Protein AF-A0A1Y4DJQ4-F1 (afdb_monomer_lite)

Foldseek 3Di:
DVVLVVLVVLLVVLVVVVVVVVVVCVVVVVPDFVCVVVVVLPDQLSVLVVVLLQCALPHPVVPGRVLVVLLCVLLDDQQAPDDDDSRAKDKDAQCDDPQGTFGIWIDGPLLAIETEHTDLPDADDFQALVSVQVVSCVRRNPRRYAYEYEYQVQDDHDCRHDPPHDHGGDHLPRSVLVSLVVVLVVCVVPCVSNVNSSSVSVSSCVSNLVDPSSVSVVVSVVSCVVVVVVNVVCVVCVLVVQLCLCVPPAVVLLVVLLVVVQWDKDWDCSSPPFLQKTKIWTHHPPFDFKTWMWIFPGSDLWGQIKTAIFTPDPDFPAAADAQPVAPAGTDSGHNRHIHTDPPLRTDHPVSVVVCSVPVVVVSVSVSVVVVVVVVSCVVVVHDHD

pLDDT: mean 91.25, std 7.75, range [51.62, 98.69]

Sequence (385 aa):
MAEIHKLLNQARLIIEKVKVSRNESRLRGEQFNIFHACGVNHYETTHSTILAEFLNPEGSHGQGDTYLKEFLSVVGDIGFSSAFDTSESSVSTEYSTSSGRLDILISNSKGQAIIIENKIYAGDQWGQLKRYDNFASQKYHAGNYAILYLTLWGDEASEQSGEGVQYKCISYKDIIQEWLKRCIRISAQKPLIRETMIQYSNLIKELTNQTMDAINKNELLELMANNAEVVAEIFNNQSDYIKYTWENRIRPKLQEIATEKTLLYEEYNMTCQNRDGKSFTFRAADCLYTGIRFQSNTRSYDLDMFYGIVSLDGKHPGIQQKLNIFQEKPSNIWPYGYASLNKYRYWDMTSRAEIINNTDKFVNYIKEKIEAVLTELNQRGIKLE

Radius of gyration: 31.32 Å; chains: 1; bounding box: 70×55×81 Å

Structure (mmCIF, N/CA/C/O backbone):
data_AF-A0A1Y4DJQ4-F1
#
_entry.id   AF-A0A1Y4DJQ4-F1
#
loop_
_atom_site.group_PDB
_atom_site.id
_atom_site.type_symbol
_atom_site.label_atom_id
_atom_site.label_alt_id
_atom_site.label_comp_id
_atom_site.label_asym_id
_atom_site.label_entity_id
_atom_site.label_seq_id
_atom_site.pdbx_PDB_ins_code
_atom_site.Cartn_x
_atom_site.Cartn_y
_atom_site.Cartn_z
_atom_site.occupancy
_atom_site.B_iso_or_equiv
_atom_site.auth_seq_id
_atom_site.auth_comp_id
_atom_site.auth_asym_id
_atom_site.auth_atom_id
_atom_site.pdbx_PDB_model_num
ATOM 1 N N . MET A 1 1 ? -13.745 -30.948 12.857 1.00 67.31 1 MET A N 1
ATOM 2 C CA . MET A 1 1 ? -12.929 -30.403 13.975 1.00 67.31 1 MET A CA 1
ATOM 3 C C . MET A 1 1 ? -11.425 -30.455 13.710 1.00 67.31 1 MET A C 1
ATOM 5 O O . MET A 1 1 ? -10.796 -29.410 13.804 1.00 67.31 1 MET A O 1
ATOM 9 N N . ALA A 1 2 ? -10.837 -31.610 13.363 1.00 77.44 2 ALA A N 1
ATOM 10 C CA . ALA A 1 2 ? -9.391 -31.714 13.108 1.00 77.44 2 ALA A CA 1
ATOM 11 C C . ALA A 1 2 ? -8.904 -30.822 11.945 1.00 77.44 2 ALA A C 1
ATOM 13 O O . ALA A 1 2 ? -7.877 -30.161 12.067 1.00 77.44 2 ALA A O 1
ATOM 14 N N . GLU A 1 3 ? -9.676 -30.735 10.859 1.00 75.12 3 GLU A N 1
ATOM 15 C CA . GLU A 1 3 ? -9.355 -29.886 9.700 1.00 75.12 3 GLU A CA 1
ATOM 16 C C . GLU A 1 3 ? -9.430 -28.391 10.022 1.00 75.12 3 GLU A C 1
ATOM 18 O O . GLU A 1 3 ? -8.507 -27.649 9.704 1.00 75.12 3 GLU A O 1
ATOM 23 N N . ILE A 1 4 ? -10.460 -27.962 10.760 1.00 80.75 4 ILE A N 1
ATOM 24 C CA . ILE A 1 4 ? -10.576 -26.580 11.256 1.00 80.75 4 ILE A CA 1
ATOM 25 C C . ILE A 1 4 ? -9.377 -26.233 12.145 1.00 80.75 4 ILE A C 1
ATOM 27 O O . ILE A 1 4 ? -8.772 -25.176 11.991 1.00 80.75 4 ILE A O 1
ATOM 31 N N . HIS A 1 5 ? -8.990 -27.128 13.058 1.00 83.88 5 HIS A N 1
ATOM 32 C CA . HIS A 1 5 ? -7.838 -26.899 13.929 1.00 83.88 5 HIS A CA 1
ATOM 33 C C . HIS A 1 5 ? -6.530 -26.778 13.133 1.00 83.88 5 HIS A C 1
ATOM 35 O O . HIS A 1 5 ? -5.708 -25.906 13.416 1.00 83.88 5 HIS A O 1
ATOM 41 N N . LYS A 1 6 ? -6.353 -27.616 12.105 1.00 86.31 6 LYS A N 1
ATOM 42 C CA . LYS A 1 6 ? -5.210 -27.542 11.191 1.00 86.31 6 LYS A CA 1
ATOM 43 C C . LYS A 1 6 ? -5.179 -26.207 10.441 1.00 86.31 6 LYS A C 1
ATOM 45 O O . LYS A 1 6 ? -4.149 -25.537 10.481 1.00 86.31 6 LYS A O 1
ATOM 50 N N . LEU A 1 7 ? -6.300 -25.797 9.842 1.00 86.88 7 LEU A N 1
ATOM 51 C CA . LEU A 1 7 ? -6.427 -24.524 9.128 1.00 86.88 7 LEU A CA 1
ATOM 52 C C . LEU A 1 7 ? -6.085 -23.335 10.034 1.00 86.88 7 LEU A C 1
ATOM 54 O O . LEU A 1 7 ? -5.257 -22.501 9.673 1.00 86.88 7 LEU A O 1
ATOM 58 N N . LEU A 1 8 ? -6.673 -23.280 11.232 1.00 89.00 8 LEU A N 1
ATOM 59 C CA . LEU A 1 8 ? -6.433 -22.197 12.189 1.00 89.00 8 LEU A CA 1
ATOM 60 C C . LEU A 1 8 ? -4.967 -22.132 12.632 1.00 89.00 8 LEU A C 1
ATOM 62 O O . LEU A 1 8 ? -4.414 -21.040 12.753 1.00 89.00 8 LEU A O 1
ATOM 66 N N . ASN A 1 9 ? -4.315 -23.280 12.835 1.00 91.25 9 ASN A N 1
ATOM 67 C CA . ASN A 1 9 ? -2.892 -23.319 13.171 1.00 91.25 9 ASN A CA 1
ATOM 68 C C . ASN A 1 9 ? -2.013 -22.827 12.015 1.00 91.25 9 ASN A C 1
ATOM 70 O O . ASN A 1 9 ? -1.091 -22.051 12.253 1.00 91.25 9 ASN A O 1
ATOM 74 N N . GLN A 1 10 ? -2.302 -23.235 10.777 1.00 91.00 10 GLN A N 1
ATOM 75 C CA . GLN A 1 10 ? -1.565 -22.768 9.599 1.00 91.00 10 GLN A CA 1
ATOM 76 C C . GLN A 1 10 ? -1.744 -21.259 9.393 1.00 91.00 10 GLN A C 1
ATOM 78 O O . GLN A 1 10 ? -0.756 -20.539 9.261 1.00 91.00 10 GLN A O 1
ATOM 83 N N . ALA A 1 11 ? -2.981 -20.761 9.474 1.00 90.81 11 ALA A N 1
ATOM 84 C CA . ALA A 1 11 ? -3.270 -19.332 9.385 1.00 90.81 11 ALA A CA 1
ATOM 85 C C . ALA A 1 11 ? -2.558 -18.541 10.494 1.00 90.81 11 ALA A C 1
ATOM 87 O O . ALA A 1 11 ? -1.968 -17.494 10.228 1.00 90.81 11 ALA A O 1
ATOM 88 N N . ARG A 1 12 ? -2.545 -19.061 11.732 1.00 90.06 12 ARG A N 1
ATOM 89 C CA . ARG A 1 12 ? -1.822 -18.443 12.852 1.00 90.06 12 ARG A CA 1
ATOM 90 C C . ARG A 1 12 ? -0.327 -18.321 12.565 1.00 90.06 12 ARG A C 1
ATOM 92 O O . ARG A 1 12 ? 0.218 -17.245 12.783 1.00 90.06 12 ARG A O 1
ATOM 99 N N . LEU A 1 13 ? 0.316 -19.375 12.060 1.00 90.56 13 LEU A N 1
ATOM 100 C CA . LEU A 1 13 ? 1.748 -19.354 11.741 1.00 90.56 13 LEU A CA 1
ATOM 101 C C . LEU A 1 13 ? 2.084 -18.300 10.677 1.00 90.56 13 LEU A C 1
ATOM 103 O O . LEU A 1 13 ? 3.052 -17.559 10.842 1.00 90.56 13 LEU A O 1
ATOM 107 N N . ILE A 1 14 ? 1.261 -18.178 9.629 1.00 88.56 14 ILE A N 1
ATOM 108 C CA . ILE A 1 14 ? 1.431 -17.146 8.593 1.00 88.56 14 ILE A CA 1
ATOM 109 C C . ILE A 1 14 ? 1.299 -15.744 9.211 1.00 88.56 14 ILE A C 1
ATOM 111 O O . ILE A 1 14 ? 2.149 -14.879 8.995 1.00 88.56 14 ILE A O 1
ATOM 115 N N . ILE A 1 15 ? 0.274 -15.520 10.042 1.00 87.00 15 ILE A N 1
ATOM 116 C CA . ILE A 1 15 ? 0.041 -14.230 10.712 1.00 87.00 15 ILE A CA 1
ATOM 117 C C . ILE A 1 15 ? 1.183 -13.882 11.683 1.00 87.00 15 ILE A C 1
ATOM 119 O O . ILE A 1 15 ? 1.606 -12.726 11.756 1.00 87.00 15 ILE A O 1
ATOM 123 N N . GLU A 1 16 ? 1.691 -14.853 12.442 1.00 88.62 16 GLU A N 1
ATOM 124 C CA . GLU A 1 16 ? 2.813 -14.662 13.367 1.00 88.62 16 GLU A CA 1
ATOM 125 C C . GLU A 1 16 ? 4.106 -14.338 12.620 1.00 88.62 16 GLU A C 1
ATOM 127 O O . GLU A 1 16 ? 4.784 -13.376 12.981 1.00 88.62 16 GLU A O 1
ATOM 132 N N . LYS A 1 17 ? 4.402 -15.057 11.532 1.00 86.50 17 LYS A N 1
ATOM 133 C CA . LYS A 1 17 ? 5.543 -14.785 10.646 1.00 86.50 17 LYS A CA 1
ATOM 134 C C . LYS A 1 17 ? 5.526 -13.342 10.134 1.00 86.50 17 LYS A C 1
ATOM 136 O O . LYS A 1 17 ? 6.553 -12.668 10.200 1.00 86.50 17 LYS A O 1
ATOM 141 N N . VAL A 1 18 ? 4.364 -12.840 9.703 1.00 84.56 18 VAL A N 1
ATOM 142 C CA . VAL A 1 18 ? 4.191 -11.433 9.286 1.00 84.56 18 VAL A CA 1
ATOM 143 C C . VAL A 1 18 ? 4.496 -10.477 10.436 1.00 84.56 18 VAL A C 1
ATOM 145 O O . VAL A 1 18 ? 5.288 -9.549 10.282 1.00 84.56 18 VAL A O 1
ATOM 148 N N . LYS A 1 19 ? 3.896 -10.702 11.611 1.00 85.12 19 LYS A N 1
ATOM 149 C CA . LYS A 1 19 ? 4.081 -9.824 12.777 1.00 85.12 19 LYS A CA 1
ATOM 150 C C . LYS A 1 19 ? 5.538 -9.766 13.229 1.00 85.12 19 LYS A C 1
ATOM 152 O O . LYS A 1 19 ? 6.038 -8.675 13.505 1.00 85.12 19 LYS A O 1
ATOM 157 N N . VAL A 1 20 ? 6.205 -10.917 13.301 1.00 87.38 20 VAL A N 1
ATOM 158 C CA . VAL A 1 20 ? 7.616 -11.017 13.691 1.00 87.38 20 VAL A CA 1
ATOM 159 C C . VAL A 1 20 ? 8.489 -10.314 12.661 1.00 87.38 20 VAL A C 1
ATOM 161 O O . VAL A 1 20 ? 9.202 -9.386 13.029 1.00 87.38 20 VAL A O 1
ATOM 164 N N . SER A 1 21 ? 8.356 -10.656 11.376 1.00 84.00 21 SER A N 1
ATOM 165 C CA . SER A 1 21 ? 9.148 -10.049 10.300 1.00 84.00 21 SER A CA 1
ATOM 166 C C . SER A 1 21 ? 8.981 -8.528 10.246 1.00 84.00 21 SER A C 1
ATOM 168 O O . SER A 1 21 ? 9.964 -7.794 10.137 1.00 84.00 21 SER A O 1
ATOM 170 N N . ARG A 1 22 ? 7.751 -8.028 10.410 1.00 83.94 22 ARG A N 1
ATOM 171 C CA . ARG A 1 22 ? 7.473 -6.590 10.452 1.00 83.94 22 ARG A CA 1
ATOM 172 C C . ARG A 1 22 ? 8.058 -5.921 11.695 1.00 83.94 22 ARG A C 1
ATOM 174 O O . ARG A 1 22 ? 8.551 -4.800 11.616 1.00 83.94 22 ARG A O 1
ATOM 181 N N . ASN A 1 23 ? 8.014 -6.560 12.860 1.00 86.00 23 ASN A N 1
ATOM 182 C CA . ASN A 1 23 ? 8.619 -5.969 14.051 1.00 86.00 23 ASN A CA 1
ATOM 183 C C . ASN A 1 23 ? 10.152 -5.964 13.966 1.00 86.00 23 ASN A C 1
ATOM 185 O O . ASN A 1 23 ? 10.769 -4.961 14.317 1.00 86.00 23 ASN A O 1
ATOM 189 N N . GLU A 1 24 ? 10.760 -7.038 13.466 1.00 88.06 24 GLU A N 1
ATOM 190 C CA . GLU A 1 24 ? 12.207 -7.124 13.254 1.00 88.06 24 GLU A CA 1
ATOM 191 C C . GLU A 1 24 ? 12.698 -6.073 12.255 1.00 88.06 24 GLU A C 1
ATOM 193 O O . GLU A 1 24 ? 13.627 -5.330 12.574 1.00 88.06 24 GLU A O 1
ATOM 198 N N . SER A 1 25 ? 12.037 -5.936 11.101 1.00 85.25 25 SER A N 1
ATOM 199 C CA . SER A 1 25 ? 12.402 -4.924 10.099 1.00 85.25 25 SER A CA 1
ATOM 200 C C . SER A 1 25 ? 12.253 -3.503 10.641 1.00 85.25 25 SER A C 1
ATOM 202 O O . SER A 1 25 ? 13.110 -2.650 10.414 1.00 85.25 25 SER A O 1
ATOM 204 N N . ARG A 1 26 ? 11.216 -3.244 11.449 1.00 87.12 26 ARG A N 1
ATOM 205 C CA . ARG A 1 26 ? 11.045 -1.958 12.140 1.00 87.12 26 ARG A CA 1
ATOM 206 C C . ARG A 1 26 ? 12.190 -1.677 13.112 1.00 87.12 26 ARG A C 1
ATOM 208 O O . ARG A 1 26 ? 12.717 -0.570 13.113 1.00 87.12 26 ARG A O 1
ATOM 215 N N . LEU A 1 27 ? 12.574 -2.657 13.932 1.00 89.81 27 LEU A N 1
ATOM 216 C CA . LEU A 1 27 ? 13.660 -2.509 14.909 1.00 89.81 27 LEU A CA 1
ATOM 217 C C . LEU A 1 27 ? 15.023 -2.291 14.240 1.00 89.81 27 LEU A C 1
ATOM 219 O O . LEU A 1 27 ? 15.866 -1.596 14.799 1.00 89.81 27 LEU A O 1
ATOM 223 N N . ARG A 1 28 ? 15.226 -2.845 13.041 1.00 87.06 28 ARG A N 1
ATOM 224 C CA . ARG A 1 28 ? 16.439 -2.655 12.230 1.00 87.06 28 ARG A CA 1
ATOM 225 C C . ARG A 1 28 ? 16.437 -1.365 11.403 1.00 87.06 28 ARG A C 1
ATOM 227 O O . ARG A 1 28 ? 17.446 -1.046 10.787 1.00 87.06 28 ARG A O 1
ATOM 234 N N . GLY A 1 29 ? 15.323 -0.629 11.377 1.00 84.88 29 GLY A N 1
ATOM 235 C CA . GLY A 1 29 ? 15.160 0.564 10.542 1.00 84.88 29 GLY A CA 1
ATOM 236 C C . GLY A 1 29 ? 14.924 0.265 9.057 1.00 84.88 29 GLY A C 1
ATOM 237 O O . GLY A 1 29 ? 14.888 1.187 8.254 1.00 84.88 29 GLY A O 1
ATOM 238 N N . GLU A 1 30 ? 14.702 -0.996 8.681 1.00 85.06 30 GLU A N 1
ATOM 239 C CA . GLU A 1 30 ? 14.509 -1.438 7.289 1.00 85.06 30 GLU A CA 1
ATOM 240 C C . GLU A 1 30 ? 13.174 -0.961 6.686 1.00 85.06 30 GLU A C 1
ATOM 242 O O . GLU A 1 30 ? 12.991 -1.005 5.474 1.00 85.06 30 GLU A O 1
ATOM 247 N N . GLN A 1 31 ? 12.242 -0.484 7.522 1.00 84.06 31 GLN A N 1
ATOM 248 C CA . GLN A 1 31 ? 10.996 0.157 7.074 1.00 84.06 31 GLN A CA 1
ATOM 249 C C . GLN A 1 31 ? 11.171 1.633 6.702 1.00 84.06 31 GLN A C 1
ATOM 251 O O . GLN A 1 31 ? 10.238 2.247 6.188 1.00 84.06 31 GLN A O 1
ATOM 256 N N . PHE A 1 32 ? 12.328 2.232 6.990 1.00 90.62 32 PHE A N 1
ATOM 257 C CA . PHE A 1 32 ? 12.592 3.603 6.585 1.00 90.62 32 PHE A CA 1
ATOM 258 C C . PHE A 1 32 ? 12.887 3.665 5.084 1.00 90.62 32 PHE A C 1
ATOM 260 O O . PHE A 1 32 ? 13.770 2.972 4.578 1.00 90.62 32 PHE A O 1
ATOM 267 N N . ASN A 1 33 ? 12.172 4.539 4.379 1.00 92.50 33 ASN A N 1
ATOM 268 C CA . ASN A 1 33 ? 12.380 4.791 2.963 1.00 92.50 33 ASN A CA 1
ATOM 269 C C . ASN A 1 33 ? 12.208 6.286 2.680 1.00 92.50 33 ASN A C 1
ATOM 271 O O . ASN A 1 33 ? 11.110 6.827 2.844 1.00 92.50 33 ASN A O 1
ATOM 275 N N . ILE A 1 34 ? 13.285 6.957 2.259 1.00 93.38 34 ILE A N 1
ATOM 276 C CA . ILE A 1 34 ? 13.243 8.402 2.016 1.00 93.38 34 ILE A CA 1
ATOM 277 C C . ILE A 1 34 ? 12.327 8.756 0.842 1.00 93.38 34 ILE A C 1
ATOM 279 O O . ILE A 1 34 ? 11.619 9.755 0.902 1.00 93.38 34 ILE A O 1
ATOM 283 N N . PHE A 1 35 ? 12.262 7.909 -0.190 1.00 92.19 35 PHE A N 1
ATOM 284 C CA . PHE A 1 35 ? 11.395 8.140 -1.344 1.00 92.19 35 PHE A CA 1
ATOM 285 C C . PHE A 1 35 ? 9.917 8.067 -0.953 1.00 92.19 35 PHE A C 1
ATOM 287 O O . PHE A 1 35 ? 9.118 8.890 -1.399 1.00 92.19 35 PHE A O 1
ATOM 294 N N . HIS A 1 36 ? 9.558 7.132 -0.068 1.00 86.12 36 HIS A N 1
ATOM 295 C CA . HIS A 1 36 ? 8.209 7.063 0.494 1.00 86.12 36 HIS A CA 1
ATOM 296 C C . HIS A 1 36 ? 7.896 8.312 1.331 1.00 86.12 36 HIS A C 1
ATOM 298 O O . HIS A 1 36 ? 6.861 8.943 1.135 1.00 86.12 36 HIS A O 1
ATOM 304 N N . ALA A 1 37 ? 8.809 8.714 2.221 1.00 87.81 37 ALA A N 1
ATOM 305 C CA . ALA A 1 37 ? 8.634 9.902 3.060 1.00 87.81 37 ALA A CA 1
ATOM 306 C C . ALA A 1 37 ? 8.492 11.201 2.243 1.00 87.81 37 ALA A C 1
ATOM 308 O O . ALA A 1 37 ? 7.769 12.108 2.650 1.00 87.81 37 ALA A O 1
ATOM 309 N N . CYS A 1 38 ? 9.146 11.277 1.081 1.00 86.69 38 CYS A N 1
ATOM 310 C CA . CYS A 1 38 ? 9.042 12.393 0.142 1.00 86.69 38 CYS A CA 1
ATOM 311 C C . CYS A 1 38 ? 7.850 12.292 -0.832 1.00 86.69 38 CYS A C 1
ATOM 313 O O . CYS A 1 38 ? 7.679 13.194 -1.648 1.00 86.69 38 CYS A O 1
ATOM 315 N N . GLY A 1 39 ? 7.031 11.234 -0.775 1.00 83.31 39 GLY A N 1
ATOM 316 C CA . GLY A 1 39 ? 5.849 11.078 -1.634 1.00 83.31 39 GLY A CA 1
ATOM 317 C C . GLY A 1 39 ? 6.161 10.779 -3.106 1.00 83.31 39 GLY A C 1
ATOM 318 O O . GLY A 1 39 ? 5.393 11.151 -3.988 1.00 83.31 39 GLY A O 1
ATOM 319 N N . VAL A 1 40 ? 7.290 10.120 -3.394 1.00 83.19 40 VAL A N 1
ATOM 320 C CA . VAL A 1 40 ? 7.725 9.783 -4.769 1.00 83.19 40 VAL A CA 1
ATOM 321 C C . VAL A 1 40 ? 6.801 8.766 -5.452 1.00 83.19 40 VAL A C 1
ATOM 323 O O . VAL A 1 40 ? 6.750 8.696 -6.674 1.00 83.19 40 VAL A O 1
ATOM 326 N N . ASN A 1 41 ? 6.022 8.021 -4.670 1.00 70.31 41 ASN A N 1
ATOM 327 C CA . ASN A 1 41 ? 5.173 6.903 -5.086 1.00 70.31 41 ASN A CA 1
ATOM 328 C C . ASN A 1 41 ? 4.092 7.219 -6.141 1.00 70.31 41 ASN A C 1
ATOM 330 O O . ASN A 1 41 ? 3.466 6.281 -6.631 1.00 70.31 41 ASN A O 1
ATOM 334 N N . HIS A 1 42 ? 3.839 8.488 -6.472 1.00 67.62 42 HIS A N 1
ATOM 335 C CA . HIS A 1 42 ? 2.767 8.894 -7.389 1.00 67.62 42 HIS A CA 1
ATOM 336 C C . HIS A 1 42 ? 3.220 9.722 -8.599 1.00 67.62 42 HIS A C 1
ATOM 338 O O . HIS A 1 42 ? 2.373 10.053 -9.421 1.00 67.62 42 HIS A O 1
ATOM 344 N N . TYR A 1 43 ? 4.506 10.072 -8.724 1.00 79.50 43 TYR A N 1
ATOM 345 C CA . TYR A 1 43 ? 4.963 11.026 -9.743 1.00 79.50 43 TYR A CA 1
ATOM 346 C C . TYR A 1 43 ? 5.882 10.371 -10.782 1.00 79.50 43 TYR A C 1
ATOM 348 O O . TYR A 1 43 ? 7.060 10.117 -10.505 1.00 79.50 43 TYR A O 1
ATOM 356 N N . GLU A 1 44 ? 5.378 10.164 -12.007 1.00 82.81 44 GLU A N 1
ATOM 357 C CA . GLU A 1 44 ? 6.158 9.633 -13.141 1.00 82.81 44 GLU A CA 1
ATOM 358 C C . GLU A 1 44 ? 7.433 10.448 -13.397 1.00 82.81 44 GLU A C 1
ATOM 360 O O . GLU A 1 44 ? 8.502 9.892 -13.657 1.00 82.81 44 GLU A O 1
ATOM 365 N N . THR A 1 45 ? 7.354 11.774 -13.272 1.00 87.94 45 THR A N 1
ATOM 366 C CA . THR A 1 45 ? 8.498 12.673 -13.483 1.00 87.94 45 THR A CA 1
ATOM 367 C C . THR A 1 45 ? 9.604 12.436 -12.461 1.00 87.94 45 THR A C 1
ATOM 369 O O . THR A 1 45 ? 10.776 12.387 -12.823 1.00 87.94 45 THR A O 1
ATOM 372 N N . THR A 1 46 ? 9.260 12.210 -11.189 1.00 91.75 46 THR A N 1
ATOM 373 C CA . THR A 1 46 ? 10.259 11.936 -10.147 1.00 91.75 46 THR A CA 1
ATOM 374 C C . THR A 1 46 ? 10.920 10.578 -10.348 1.00 91.75 46 THR A C 1
ATOM 376 O O . THR A 1 46 ? 12.140 10.469 -10.235 1.00 91.75 46 THR A O 1
ATOM 379 N N . HIS A 1 47 ? 10.144 9.555 -10.713 1.00 95.12 47 HIS A N 1
ATOM 380 C CA . HIS A 1 47 ? 10.697 8.257 -11.093 1.00 95.12 47 HIS A CA 1
ATOM 381 C C . HIS A 1 47 ? 11.646 8.369 -12.294 1.00 95.12 47 HIS A C 1
ATOM 383 O O . HIS A 1 47 ? 12.716 7.759 -12.283 1.00 95.12 47 HIS A O 1
ATOM 389 N N . SER A 1 48 ? 11.293 9.187 -13.287 1.00 96.06 48 SER A N 1
ATOM 390 C CA . SER A 1 48 ? 12.138 9.441 -14.457 1.00 96.06 48 SER A CA 1
ATOM 391 C C . SER A 1 48 ? 13.452 10.119 -14.073 1.00 96.06 48 SER A C 1
ATOM 393 O O . SER A 1 48 ? 14.507 9.679 -14.518 1.00 96.06 48 SER A O 1
ATOM 395 N N . THR A 1 49 ? 13.422 11.107 -13.173 1.00 95.81 49 THR A N 1
ATOM 396 C CA . THR A 1 49 ? 14.629 11.751 -12.626 1.00 95.81 49 THR A CA 1
ATOM 397 C C . THR A 1 49 ? 15.528 10.769 -11.880 1.00 95.81 49 THR A C 1
ATOM 399 O O . THR A 1 49 ? 16.736 10.773 -12.095 1.00 95.81 49 THR A O 1
ATOM 402 N N . ILE A 1 50 ? 14.963 9.893 -11.042 1.00 96.50 50 ILE A N 1
ATOM 403 C CA . ILE A 1 50 ? 15.748 8.887 -10.307 1.00 96.50 50 ILE A CA 1
ATOM 404 C C . ILE A 1 50 ? 16.409 7.898 -11.274 1.00 96.50 50 ILE A C 1
ATOM 406 O O . ILE A 1 50 ? 17.594 7.598 -11.137 1.00 96.50 50 ILE A O 1
ATOM 410 N N . LEU A 1 51 ? 15.654 7.386 -12.252 1.00 98.06 51 LEU A N 1
ATOM 411 C CA . LEU A 1 51 ? 16.195 6.479 -13.264 1.00 98.06 51 LEU A CA 1
ATOM 412 C C . LEU A 1 51 ? 17.283 7.165 -14.089 1.00 98.06 51 LEU A C 1
ATOM 414 O O . LEU A 1 51 ? 18.358 6.598 -14.255 1.00 98.06 51 LEU A O 1
ATOM 418 N N . ALA A 1 52 ? 17.026 8.385 -14.562 1.00 98.12 52 ALA A N 1
ATOM 419 C CA . ALA A 1 52 ? 17.976 9.154 -15.347 1.00 98.12 52 ALA A CA 1
ATOM 420 C C . ALA A 1 52 ? 19.281 9.408 -14.588 1.00 98.12 52 ALA A C 1
ATOM 422 O O . ALA A 1 52 ? 20.346 9.223 -15.168 1.00 98.12 52 ALA A O 1
ATOM 423 N N . GLU A 1 53 ? 19.211 9.746 -13.296 1.00 97.81 53 GLU A N 1
ATOM 424 C CA . GLU A 1 53 ? 20.395 9.952 -12.458 1.00 97.81 53 GLU A CA 1
ATOM 425 C C . GLU A 1 53 ? 21.281 8.704 -12.411 1.00 97.81 53 GLU A C 1
ATOM 427 O O . GLU A 1 53 ? 22.490 8.820 -12.556 1.00 97.81 53 GLU A O 1
ATOM 432 N N . PHE A 1 54 ? 20.698 7.509 -12.262 1.00 98.12 54 PHE A N 1
ATOM 433 C CA . PHE A 1 54 ? 21.460 6.254 -12.252 1.00 98.12 54 PHE A CA 1
ATOM 434 C C . PHE A 1 54 ? 21.887 5.767 -13.640 1.00 98.12 54 PHE A C 1
ATOM 436 O O . PHE A 1 54 ? 22.840 5.000 -13.741 1.00 98.12 54 PHE A O 1
ATOM 443 N N . LEU A 1 55 ? 21.170 6.140 -14.699 1.00 98.38 55 LEU A N 1
ATOM 444 C CA . LEU A 1 55 ? 21.498 5.762 -16.077 1.00 98.38 55 LEU A CA 1
ATOM 445 C C . LEU A 1 55 ? 22.549 6.686 -16.702 1.00 98.38 55 LEU A C 1
ATOM 447 O O . LEU A 1 55 ? 23.136 6.321 -17.718 1.00 98.38 55 LEU A O 1
ATOM 451 N N . ASN A 1 56 ? 22.776 7.869 -16.132 1.00 97.88 56 ASN A N 1
ATOM 452 C CA . ASN A 1 56 ? 23.680 8.873 -16.676 1.00 97.88 56 ASN A CA 1
ATOM 453 C C . ASN A 1 56 ? 25.152 8.527 -16.394 1.00 97.88 56 ASN A C 1
ATOM 455 O O . ASN A 1 56 ? 25.544 8.508 -15.230 1.00 97.88 56 ASN A O 1
ATOM 459 N N . PRO A 1 57 ? 26.010 8.332 -17.416 1.00 97.31 57 PRO A N 1
ATOM 460 C CA . PRO A 1 57 ? 27.442 8.135 -17.192 1.00 97.31 57 PRO A CA 1
ATOM 461 C C . PRO A 1 57 ? 28.110 9.264 -16.391 1.00 97.31 57 PRO A C 1
ATOM 463 O O . PRO A 1 57 ? 29.014 8.999 -15.598 1.00 97.31 57 PRO A O 1
ATOM 466 N N . GLU A 1 58 ? 27.606 10.493 -16.538 1.00 96.38 58 GLU A N 1
ATOM 467 C CA . GLU A 1 58 ? 28.052 11.696 -15.818 1.00 96.38 58 GLU A CA 1
ATOM 468 C C . GLU A 1 58 ? 27.208 11.991 -14.560 1.00 96.38 58 GLU A C 1
ATOM 470 O O . GLU A 1 58 ? 27.234 13.099 -14.021 1.00 96.38 58 GLU A O 1
ATOM 475 N N . GLY A 1 59 ? 26.420 11.018 -14.091 1.00 95.25 59 GLY A N 1
ATOM 476 C CA . GLY A 1 59 ? 25.620 11.131 -12.874 1.00 95.25 59 GLY A CA 1
ATOM 477 C C . GLY A 1 59 ? 26.482 11.285 -11.616 1.00 95.25 59 GLY A C 1
ATOM 478 O O . GLY A 1 59 ? 27.630 10.829 -11.539 1.00 95.25 59 GLY A O 1
ATOM 479 N N . SER A 1 60 ? 25.908 11.871 -10.564 1.00 96.31 60 SER A N 1
ATOM 480 C CA . SER A 1 60 ? 26.597 12.143 -9.291 1.00 96.31 60 SER A CA 1
ATOM 481 C C . SER A 1 60 ? 27.077 10.881 -8.561 1.00 96.31 60 SER A C 1
ATOM 483 O O . SER A 1 60 ? 27.920 10.951 -7.665 1.00 96.31 60 SER A O 1
ATOM 485 N N . HIS A 1 61 ? 26.594 9.704 -8.968 1.00 95.38 61 HIS A N 1
ATOM 486 C CA . HIS A 1 61 ? 27.057 8.410 -8.474 1.00 95.38 61 HIS A CA 1
ATOM 487 C C . HIS A 1 61 ? 28.494 8.055 -8.910 1.00 95.38 61 HIS A C 1
ATOM 489 O O . HIS A 1 61 ? 29.087 7.129 -8.344 1.00 95.38 61 HIS A O 1
ATOM 495 N N . GLY A 1 62 ? 29.061 8.732 -9.918 1.00 96.06 62 GLY A N 1
ATOM 496 C CA . GLY A 1 62 ? 30.470 8.598 -10.315 1.00 96.06 62 GLY A CA 1
ATOM 497 C C . GLY A 1 62 ? 30.882 7.182 -10.734 1.00 96.06 62 GLY A C 1
ATOM 498 O O . GLY A 1 62 ? 31.991 6.746 -10.428 1.00 96.06 62 GLY A O 1
ATOM 499 N N . GLN A 1 63 ? 29.972 6.421 -11.355 1.00 96.38 63 GLN A N 1
ATOM 500 C CA . GLN A 1 63 ? 30.235 5.040 -11.808 1.00 96.38 63 GLN A CA 1
ATOM 501 C C . GLN A 1 63 ? 30.450 4.928 -13.320 1.00 96.38 63 GLN A C 1
ATOM 503 O O . GLN A 1 63 ? 30.492 3.810 -13.847 1.00 96.38 63 GLN A O 1
ATOM 508 N N . GLY A 1 64 ? 30.576 6.065 -14.011 1.00 97.19 64 GLY A N 1
ATOM 509 C CA . GLY A 1 64 ? 30.585 6.097 -15.465 1.00 97.19 64 GLY A CA 1
ATOM 510 C C . GLY A 1 64 ? 29.364 5.369 -16.023 1.00 97.19 64 GLY A C 1
ATOM 511 O O . GLY A 1 64 ? 28.298 5.312 -15.408 1.00 97.19 64 GLY A O 1
ATOM 512 N N . ASP A 1 65 ? 29.556 4.700 -17.148 1.00 97.50 65 ASP A N 1
ATOM 513 C CA . ASP A 1 65 ? 28.500 4.007 -17.878 1.00 97.50 65 ASP A CA 1
ATOM 514 C C . ASP A 1 65 ? 28.134 2.609 -17.337 1.00 97.50 65 ASP A C 1
ATOM 516 O O . ASP A 1 65 ? 27.376 1.870 -17.970 1.00 97.50 65 ASP A O 1
ATOM 520 N N . THR A 1 66 ? 28.646 2.229 -16.162 1.00 98.19 66 THR A N 1
ATOM 521 C CA . THR A 1 66 ? 28.473 0.881 -15.592 1.00 98.19 66 THR A CA 1
ATOM 522 C C . THR A 1 66 ? 27.000 0.507 -15.426 1.00 98.19 66 THR A C 1
ATOM 524 O O . THR A 1 66 ? 26.580 -0.579 -15.823 1.00 98.19 66 THR A O 1
ATOM 527 N N . TYR A 1 67 ? 26.192 1.402 -14.854 1.00 98.44 67 TYR A N 1
ATOM 528 C CA . TYR A 1 67 ? 24.774 1.129 -14.618 1.00 98.44 67 TYR A CA 1
ATOM 529 C C . TYR A 1 67 ? 23.960 1.126 -15.912 1.00 98.44 67 TYR A C 1
ATOM 531 O O . TYR A 1 67 ? 23.045 0.314 -16.040 1.00 98.44 67 TYR A O 1
ATOM 539 N N . LEU A 1 68 ? 24.323 1.959 -16.891 1.00 98.44 68 LEU A N 1
ATOM 540 C CA . LEU A 1 68 ? 23.706 1.947 -18.216 1.00 98.44 68 LEU A CA 1
ATOM 541 C C . LEU A 1 68 ? 23.998 0.634 -18.956 1.00 98.44 68 LEU A C 1
ATOM 543 O O . LEU A 1 68 ? 23.083 0.022 -19.501 1.00 98.44 68 LEU A O 1
ATOM 547 N N . LYS A 1 69 ? 25.241 0.140 -18.912 1.00 98.25 69 LYS A N 1
ATOM 548 C CA . LYS A 1 69 ? 25.608 -1.175 -19.469 1.00 98.25 69 LYS A CA 1
ATOM 549 C C . LYS A 1 69 ? 24.784 -2.305 -18.856 1.00 98.25 69 LYS A C 1
ATOM 551 O O . LYS A 1 69 ? 24.263 -3.148 -19.584 1.00 98.25 69 LYS A O 1
ATOM 556 N N . GLU A 1 70 ? 24.628 -2.309 -17.533 1.00 98.50 70 GLU A N 1
ATOM 557 C CA . GLU A 1 70 ? 23.787 -3.302 -16.856 1.00 98.50 70 GLU A CA 1
ATOM 558 C C . GLU A 1 70 ? 22.311 -3.169 -17.228 1.00 98.50 70 GLU A C 1
ATOM 560 O O . GLU A 1 70 ? 21.638 -4.182 -17.406 1.00 98.50 70 GLU A O 1
ATOM 565 N N . PHE A 1 71 ? 21.804 -1.943 -17.388 1.00 98.56 71 PHE A N 1
ATOM 566 C CA . PHE A 1 71 ? 20.430 -1.714 -17.829 1.00 98.56 71 PHE A CA 1
ATOM 567 C C . PHE A 1 71 ? 20.192 -2.343 -19.204 1.00 98.56 71 PHE A C 1
ATOM 569 O O . PHE A 1 71 ? 19.282 -3.156 -19.355 1.00 98.56 71 PHE A O 1
ATOM 576 N N . LEU A 1 72 ? 21.059 -2.057 -20.179 1.00 97.69 72 LEU A N 1
ATOM 577 C CA . LEU A 1 72 ? 20.961 -2.622 -21.528 1.00 97.69 72 LEU A CA 1
ATOM 578 C C . LEU A 1 72 ? 21.134 -4.145 -21.537 1.00 97.69 72 LEU A C 1
ATOM 580 O O . LEU A 1 72 ? 20.438 -4.837 -22.273 1.00 97.69 72 LEU A O 1
ATOM 584 N N . SER A 1 73 ? 22.003 -4.681 -20.677 1.00 97.56 73 SER A N 1
ATOM 585 C CA . SER A 1 73 ? 22.171 -6.128 -20.493 1.00 97.56 73 SER A CA 1
ATOM 586 C C . SER A 1 73 ? 20.890 -6.810 -19.997 1.00 97.56 73 SER A C 1
ATOM 588 O O . SER A 1 73 ? 20.553 -7.898 -20.462 1.00 97.56 73 SER A O 1
ATOM 590 N N . VAL A 1 74 ? 20.155 -6.182 -19.070 1.00 97.69 74 VAL A N 1
ATOM 591 C CA . VAL A 1 74 ? 18.879 -6.716 -18.556 1.00 97.69 74 VAL A CA 1
ATOM 592 C C . VAL A 1 74 ? 17.745 -6.529 -19.561 1.00 97.69 74 VAL A C 1
ATOM 594 O O . VAL A 1 74 ? 16.947 -7.446 -19.744 1.00 97.69 74 VAL A O 1
ATOM 597 N N . VAL A 1 75 ? 17.678 -5.376 -20.234 1.00 96.75 75 VAL A N 1
ATOM 598 C CA . VAL A 1 75 ? 16.691 -5.122 -21.295 1.00 96.75 75 VAL A CA 1
ATOM 599 C C . VAL A 1 75 ? 16.895 -6.093 -22.463 1.00 96.75 75 VAL A C 1
ATOM 601 O O . VAL A 1 75 ? 15.915 -6.525 -23.070 1.00 96.75 75 VAL A O 1
ATOM 604 N N . GLY A 1 76 ? 18.135 -6.475 -22.766 1.00 93.69 76 GLY A N 1
ATOM 605 C CA . GLY A 1 76 ? 18.479 -7.353 -23.880 1.00 93.69 76 GLY A CA 1
ATOM 606 C C . GLY A 1 76 ? 18.423 -6.626 -25.224 1.00 93.69 76 GLY A C 1
ATOM 607 O O . GLY A 1 76 ? 18.612 -5.415 -25.292 1.00 93.69 76 GLY A O 1
ATOM 608 N N . ASP A 1 77 ? 18.157 -7.364 -26.303 1.00 89.75 77 ASP A N 1
ATOM 609 C CA . ASP A 1 77 ? 18.127 -6.785 -27.649 1.00 89.75 77 ASP A CA 1
ATOM 610 C C . ASP A 1 77 ? 17.026 -5.718 -27.789 1.00 89.75 77 ASP A C 1
ATOM 612 O O . ASP A 1 77 ? 15.865 -5.942 -27.425 1.00 89.75 77 ASP A O 1
ATOM 616 N N . ILE A 1 78 ? 17.416 -4.553 -28.301 1.00 87.81 78 ILE A N 1
ATOM 617 C CA . ILE A 1 78 ? 16.567 -3.380 -28.540 1.00 87.81 78 ILE A CA 1
ATOM 618 C C . ILE A 1 78 ? 16.458 -3.043 -30.036 1.00 87.81 78 ILE A C 1
ATOM 620 O O . ILE A 1 78 ? 15.982 -1.968 -30.383 1.00 87.81 78 ILE A O 1
ATOM 624 N N . GLY A 1 79 ? 16.884 -3.949 -30.927 1.00 82.69 79 GLY A N 1
ATOM 625 C CA . GLY A 1 79 ? 16.683 -3.823 -32.376 1.00 82.69 79 GLY A CA 1
ATOM 626 C C . GLY A 1 79 ? 17.655 -2.866 -33.066 1.00 82.69 79 GLY A C 1
ATOM 627 O O . GLY A 1 79 ? 17.367 -2.342 -34.141 1.00 82.69 79 GLY A O 1
ATOM 628 N N . PHE A 1 80 ? 18.804 -2.612 -32.446 1.00 85.38 80 PHE A N 1
ATOM 629 C CA . PHE A 1 80 ? 19.821 -1.729 -32.999 1.00 85.38 80 PHE A CA 1
ATOM 630 C C . PHE A 1 80 ? 20.644 -2.420 -34.086 1.00 85.38 80 PHE A C 1
ATOM 632 O O . PHE A 1 80 ? 21.027 -3.579 -33.954 1.00 85.38 80 PHE A O 1
ATOM 639 N N . SER A 1 81 ? 21.015 -1.666 -35.124 1.00 79.75 81 SER A N 1
ATOM 640 C CA . SER A 1 81 ? 21.881 -2.172 -36.204 1.00 79.75 81 SER A CA 1
ATOM 641 C C . SER A 1 81 ? 23.334 -2.389 -35.756 1.00 79.75 81 SER A C 1
ATOM 643 O O . SER A 1 81 ? 24.076 -3.150 -36.372 1.00 79.75 81 SER A O 1
ATOM 645 N N . SER A 1 82 ? 23.758 -1.710 -34.689 1.00 82.81 82 SER A N 1
ATOM 646 C CA . SER A 1 82 ? 25.071 -1.855 -34.057 1.00 82.81 82 SER A CA 1
ATOM 647 C C . SER A 1 82 ? 24.947 -1.668 -32.545 1.00 82.81 82 SER A C 1
ATOM 649 O O . SER A 1 82 ? 24.015 -1.016 -32.082 1.00 82.81 82 SER A O 1
ATOM 651 N N . ALA A 1 83 ? 25.871 -2.234 -31.762 1.00 87.38 83 ALA A N 1
ATOM 652 C CA . ALA A 1 83 ? 25.825 -2.125 -30.303 1.00 87.38 83 ALA A CA 1
ATOM 653 C C . ALA A 1 83 ? 25.726 -0.655 -29.844 1.00 87.38 83 ALA A C 1
ATOM 655 O O . ALA A 1 83 ? 26.413 0.217 -30.382 1.00 87.38 83 ALA A O 1
ATOM 656 N N . PHE A 1 84 ? 24.869 -0.391 -28.855 1.00 93.12 84 PHE A N 1
ATOM 657 C CA . PHE A 1 84 ? 24.715 0.941 -28.273 1.00 93.12 84 PHE A CA 1
ATOM 658 C C . PHE A 1 84 ? 26.008 1.357 -27.555 1.00 93.12 84 PHE A C 1
ATOM 660 O O . PHE A 1 84 ? 26.488 0.635 -26.679 1.00 93.12 84 PHE A O 1
ATOM 667 N N . ASP A 1 85 ? 26.572 2.515 -27.906 1.00 93.62 85 ASP A N 1
ATOM 668 C CA . ASP A 1 85 ? 27.755 3.052 -27.228 1.00 93.62 85 ASP A CA 1
ATOM 669 C C . ASP A 1 85 ? 27.372 3.823 -25.963 1.00 93.62 85 ASP A C 1
ATOM 671 O O . ASP A 1 85 ? 26.801 4.914 -26.020 1.00 93.62 85 ASP A O 1
ATOM 675 N N . THR A 1 86 ? 27.701 3.250 -24.811 1.00 95.19 86 THR A N 1
ATOM 676 C CA . THR A 1 86 ? 27.360 3.804 -23.500 1.00 95.19 86 THR A CA 1
ATOM 677 C C . THR A 1 86 ? 28.370 4.830 -22.981 1.00 95.19 86 THR A C 1
ATOM 679 O O . THR A 1 86 ? 28.029 5.596 -22.085 1.00 95.19 86 THR A O 1
ATOM 682 N N . SER A 1 87 ? 29.589 4.870 -23.527 1.00 89.62 87 SER A N 1
ATOM 683 C CA . SER A 1 87 ? 30.714 5.625 -22.953 1.00 89.62 87 SER A CA 1
ATOM 684 C C . SER A 1 87 ? 30.606 7.140 -23.132 1.00 89.62 87 SER A C 1
ATOM 686 O O . SER A 1 87 ? 31.060 7.891 -22.277 1.00 89.62 87 SER A O 1
ATOM 688 N N . GLU A 1 88 ? 29.949 7.583 -24.204 1.00 87.69 88 GLU A N 1
ATOM 689 C CA . GLU A 1 88 ? 29.695 8.999 -24.514 1.00 87.69 88 GLU A CA 1
ATOM 690 C C . GLU A 1 88 ? 28.191 9.310 -24.511 1.00 87.69 88 GLU A C 1
ATOM 692 O O . GLU A 1 88 ? 27.684 10.092 -25.319 1.00 87.69 88 GLU A O 1
ATOM 697 N N . SER A 1 89 ? 27.444 8.629 -23.640 1.00 95.50 89 SER A N 1
ATOM 698 C CA . SER A 1 89 ? 26.002 8.828 -23.522 1.00 95.50 89 SER A CA 1
ATOM 699 C C . SER A 1 89 ? 25.652 10.011 -22.629 1.00 95.50 89 SER A C 1
ATOM 701 O O . SER A 1 89 ? 26.209 10.197 -21.553 1.00 95.50 89 SER A O 1
ATOM 703 N N . SER A 1 90 ? 24.656 10.769 -23.068 1.00 96.38 90 SER A N 1
ATOM 704 C CA . SER A 1 90 ? 23.969 11.805 -22.308 1.00 96.38 90 SER A CA 1
ATOM 705 C C . SER A 1 90 ? 22.562 11.331 -21.971 1.00 96.38 90 SER A C 1
ATOM 707 O O . SER A 1 90 ? 21.915 10.668 -22.787 1.00 96.38 90 SER A O 1
ATOM 709 N N . VAL A 1 91 ? 22.087 11.681 -20.777 1.00 97.94 91 VAL A N 1
ATOM 710 C CA . VAL A 1 91 ? 20.732 11.365 -20.319 1.00 97.94 91 VAL A CA 1
ATOM 711 C C . VAL A 1 91 ? 20.009 12.658 -19.974 1.00 97.94 91 VAL A C 1
ATOM 713 O O . VAL A 1 91 ? 20.544 13.518 -19.280 1.00 97.94 91 VAL A O 1
ATOM 716 N N . SER A 1 92 ? 18.797 12.824 -20.491 1.00 97.38 92 SER A N 1
ATOM 717 C CA . SER A 1 92 ? 17.946 13.987 -20.234 1.00 97.38 92 SER A CA 1
ATOM 718 C C . SER A 1 92 ? 16.552 13.531 -19.843 1.00 97.38 92 SER A C 1
ATOM 720 O O . SER A 1 92 ? 16.014 12.614 -20.460 1.00 97.38 92 SER A O 1
ATOM 722 N N . THR A 1 93 ? 15.957 14.194 -18.856 1.00 96.94 93 THR A N 1
ATOM 723 C CA . THR A 1 93 ? 14.541 14.035 -18.528 1.00 96.94 93 THR A CA 1
ATOM 724 C C . THR A 1 93 ? 13.718 15.163 -19.115 1.00 96.94 93 THR A C 1
ATOM 726 O O . THR A 1 93 ? 14.243 16.239 -19.409 1.00 96.94 93 THR A O 1
ATOM 729 N N . GLU A 1 94 ? 12.421 14.916 -19.295 1.00 94.50 94 GLU A N 1
ATOM 730 C CA . GLU A 1 94 ? 11.469 15.938 -19.742 1.00 94.50 94 GLU A CA 1
ATOM 731 C C . GLU A 1 94 ? 11.926 16.660 -21.032 1.00 94.50 94 GLU A C 1
ATOM 733 O O . GLU A 1 94 ? 11.705 17.862 -21.224 1.00 94.50 94 GLU A O 1
ATOM 738 N N . TYR A 1 95 ? 12.562 15.917 -21.948 1.00 93.62 95 TYR A N 1
ATOM 739 C CA . TYR A 1 95 ? 13.164 16.469 -23.158 1.00 93.62 95 TYR A CA 1
ATOM 740 C C . TYR A 1 95 ? 12.078 16.977 -24.104 1.00 93.62 95 TYR A C 1
ATOM 742 O O . TYR A 1 95 ? 11.289 16.207 -24.658 1.00 93.62 95 TYR A O 1
ATOM 750 N N . SER A 1 96 ? 12.037 18.294 -24.289 1.00 93.19 96 SER A N 1
ATOM 751 C CA . SER A 1 96 ? 11.034 18.945 -25.126 1.00 93.19 96 SER A CA 1
ATOM 752 C C . SER A 1 96 ? 11.348 18.765 -26.610 1.00 93.19 96 SER A C 1
ATOM 754 O O . SER A 1 96 ? 12.445 19.061 -27.080 1.00 93.19 96 SER A O 1
ATOM 756 N N . THR A 1 97 ? 10.349 18.318 -27.359 1.00 90.00 97 THR A N 1
ATOM 757 C CA . THR A 1 97 ? 10.356 18.208 -28.820 1.00 90.00 97 THR A CA 1
ATOM 758 C C . THR A 1 97 ? 9.264 19.109 -29.399 1.00 90.00 97 THR A C 1
ATOM 760 O O . THR A 1 97 ? 8.389 19.591 -28.679 1.00 90.00 97 THR A O 1
ATOM 763 N N . SER A 1 98 ? 9.253 19.296 -30.720 1.00 86.06 98 SER A N 1
ATOM 764 C CA . SER A 1 98 ? 8.160 20.002 -31.409 1.00 86.06 98 SER A CA 1
ATOM 765 C C . SER A 1 98 ? 6.793 19.327 -31.239 1.00 86.06 98 SER A C 1
ATOM 767 O O . SER A 1 98 ? 5.765 19.950 -31.485 1.00 86.06 98 SER A O 1
ATOM 769 N N . SER A 1 99 ? 6.780 18.054 -30.836 1.00 78.94 99 SER A N 1
ATOM 770 C CA . SER A 1 99 ? 5.601 17.190 -30.817 1.00 78.94 99 SER A CA 1
ATOM 771 C C . SER A 1 99 ? 5.377 16.551 -29.444 1.00 78.94 99 SER A C 1
ATOM 773 O O . SER A 1 99 ? 4.798 15.478 -29.350 1.00 78.94 99 SER A O 1
ATOM 775 N N . GLY A 1 100 ? 5.833 17.176 -28.359 1.00 86.19 100 GLY A N 1
ATOM 776 C CA . GLY A 1 100 ? 5.640 16.673 -26.996 1.00 86.19 100 GLY A CA 1
ATOM 777 C C . GLY A 1 100 ? 6.947 16.521 -26.237 1.00 86.19 100 GLY A C 1
ATOM 778 O O . GLY A 1 100 ? 7.971 17.075 -26.632 1.00 86.19 100 GLY A O 1
ATOM 779 N N . ARG A 1 101 ? 6.911 15.787 -25.130 1.00 93.25 101 ARG A N 1
ATOM 780 C CA . ARG A 1 101 ? 8.002 15.743 -24.162 1.00 93.25 101 ARG A CA 1
ATOM 781 C C . ARG A 1 101 ? 8.339 14.302 -23.820 1.00 93.25 101 ARG A C 1
ATOM 783 O O . ARG A 1 101 ? 7.448 13.585 -23.395 1.00 93.25 101 ARG A O 1
ATOM 790 N N . LEU A 1 102 ? 9.593 13.912 -24.027 1.00 95.69 102 LEU A N 1
ATOM 791 C CA . LEU A 1 102 ? 10.081 12.568 -23.719 1.00 95.69 102 LEU A CA 1
ATOM 792 C C . LEU A 1 102 ? 10.425 12.490 -22.231 1.00 95.69 102 LEU A C 1
ATOM 794 O O . LEU A 1 102 ? 11.124 13.377 -21.733 1.00 95.69 102 LEU A O 1
ATOM 798 N N . ASP A 1 103 ? 9.978 11.445 -21.537 1.00 96.62 103 ASP A N 1
ATOM 799 C CA . ASP A 1 103 ? 10.251 11.303 -20.103 1.00 96.62 103 ASP A CA 1
ATOM 800 C C . ASP A 1 103 ? 11.739 11.096 -19.823 1.00 96.62 103 ASP A C 1
ATOM 802 O O . ASP A 1 103 ? 12.299 11.802 -18.982 1.00 96.62 103 ASP A O 1
ATOM 806 N N . ILE A 1 104 ? 12.390 10.188 -20.561 1.00 98.50 104 ILE A N 1
ATOM 807 C CA . ILE A 1 104 ? 13.846 10.010 -20.559 1.00 98.50 104 ILE A CA 1
ATOM 808 C C . ILE A 1 104 ? 14.343 9.830 -21.996 1.00 98.50 104 ILE A C 1
ATOM 810 O O . ILE A 1 104 ? 13.839 8.995 -22.749 1.00 98.50 104 ILE A O 1
ATOM 814 N N . LEU A 1 105 ? 15.379 10.579 -22.360 1.00 98.50 105 LEU A N 1
ATOM 815 C CA . LEU A 1 105 ? 16.145 10.405 -23.588 1.00 98.50 105 LEU A CA 1
ATOM 816 C C . LEU A 1 105 ? 17.597 10.093 -23.229 1.00 98.50 105 LEU A C 1
ATOM 818 O O . LEU A 1 105 ? 18.265 10.905 -22.590 1.00 98.50 105 LEU A O 1
ATOM 822 N N . ILE A 1 106 ? 18.086 8.943 -23.681 1.00 98.44 106 ILE A N 1
ATOM 823 C CA . ILE A 1 106 ? 19.498 8.562 -23.645 1.00 98.44 106 ILE A CA 1
ATOM 824 C C . ILE A 1 106 ? 20.019 8.676 -25.071 1.00 98.44 106 ILE A C 1
ATOM 826 O O . ILE A 1 106 ? 19.454 8.061 -25.970 1.00 98.44 106 ILE A O 1
ATOM 830 N N . SER A 1 107 ? 21.072 9.448 -25.313 1.00 97.62 107 SER A N 1
ATOM 831 C CA . SER A 1 107 ? 21.661 9.553 -26.654 1.00 97.62 107 SER A CA 1
ATOM 832 C C . SER A 1 107 ? 23.167 9.724 -26.606 1.00 97.62 107 SER A C 1
ATOM 834 O O . SER A 1 107 ? 23.689 10.234 -25.618 1.00 97.62 107 SER A O 1
ATOM 836 N N . ASN A 1 108 ? 23.862 9.320 -27.664 1.00 96.19 108 ASN A N 1
ATOM 837 C CA . ASN A 1 108 ? 25.320 9.395 -27.733 1.00 96.19 108 ASN A CA 1
ATOM 838 C C . ASN A 1 108 ? 25.816 10.124 -28.991 1.00 96.19 108 ASN A C 1
ATOM 840 O O . ASN A 1 108 ? 25.051 10.467 -29.897 1.00 96.19 108 ASN A O 1
ATOM 844 N N . SER A 1 109 ? 27.129 10.342 -29.047 1.00 93.56 109 SER A N 1
ATOM 845 C CA . SER A 1 109 ? 27.828 11.009 -30.153 1.00 93.56 109 SER A CA 1
ATOM 846 C C . SER A 1 109 ? 27.756 10.260 -31.492 1.00 93.56 109 SER A C 1
ATOM 848 O O . SER A 1 109 ? 27.954 10.868 -32.543 1.00 93.56 109 SER A O 1
ATOM 850 N N . LYS A 1 110 ? 27.424 8.961 -31.482 1.00 93.19 110 LYS A N 1
ATOM 851 C CA . LYS A 1 110 ? 27.268 8.118 -32.681 1.00 93.19 110 LYS A CA 1
ATOM 852 C C . LYS A 1 110 ? 25.883 8.212 -33.323 1.00 93.19 110 LYS A C 1
ATOM 854 O O . LYS A 1 110 ? 25.609 7.492 -34.280 1.00 93.19 110 LYS A O 1
ATOM 859 N N . GLY A 1 111 ? 25.013 9.089 -32.821 1.00 94.88 111 GLY A N 1
ATOM 860 C CA . GLY A 1 111 ? 23.667 9.276 -33.364 1.00 94.88 111 GLY A CA 1
ATOM 861 C C . GLY A 1 111 ? 22.696 8.164 -32.972 1.00 94.88 111 GLY A C 1
ATOM 862 O O . GLY A 1 111 ? 21.705 7.951 -33.663 1.00 94.88 111 GLY A O 1
ATOM 863 N N . GLN A 1 112 ? 22.967 7.461 -31.873 1.00 96.62 112 GLN A N 1
ATOM 864 C CA . GLN A 1 112 ? 22.069 6.460 -31.305 1.00 96.62 112 GLN A CA 1
ATOM 865 C C . GLN A 1 112 ? 21.185 7.060 -30.204 1.00 96.62 112 GLN A C 1
ATOM 867 O O . GLN A 1 112 ? 21.621 7.972 -29.493 1.00 96.62 112 GLN A O 1
ATOM 872 N N . ALA A 1 113 ? 19.968 6.531 -30.027 1.00 97.81 113 ALA A N 1
ATOM 873 C CA . ALA A 1 113 ? 19.048 6.999 -28.989 1.00 97.81 113 ALA A CA 1
ATOM 874 C C . ALA A 1 113 ? 18.154 5.917 -28.371 1.00 97.81 113 ALA A C 1
ATOM 876 O O . ALA A 1 113 ? 17.576 5.083 -29.056 1.00 97.81 113 ALA A O 1
ATOM 877 N N . ILE A 1 114 ? 17.953 5.980 -27.061 1.00 98.44 114 ILE A N 1
ATOM 878 C CA . ILE A 1 114 ? 16.944 5.195 -26.352 1.00 98.44 114 ILE A CA 1
ATOM 879 C C . ILE A 1 114 ? 15.978 6.178 -25.712 1.00 98.44 114 ILE A C 1
ATOM 881 O O . ILE A 1 114 ? 16.373 7.033 -24.919 1.00 98.44 114 ILE A O 1
ATOM 885 N N . ILE A 1 115 ? 14.710 6.057 -26.077 1.00 98.31 115 ILE A N 1
ATOM 886 C CA . ILE A 1 115 ? 13.614 6.825 -25.497 1.00 98.31 115 ILE A CA 1
ATOM 887 C C . ILE A 1 115 ? 12.921 5.913 -24.497 1.00 98.31 115 ILE A C 1
ATOM 889 O O . ILE A 1 115 ? 12.540 4.804 -24.860 1.00 98.31 115 ILE A O 1
ATOM 893 N N . ILE A 1 116 ? 12.752 6.366 -23.260 1.00 98.44 116 ILE A N 1
ATOM 894 C CA . ILE A 1 116 ? 11.946 5.667 -22.260 1.00 98.44 116 ILE A CA 1
ATOM 895 C C . ILE A 1 116 ? 10.739 6.547 -21.959 1.00 98.44 116 ILE A C 1
ATOM 897 O O . ILE A 1 116 ? 10.904 7.667 -21.483 1.00 98.44 116 ILE A O 1
ATOM 901 N N . GLU A 1 117 ? 9.546 6.043 -22.256 1.00 97.75 117 GLU A N 1
ATOM 902 C CA . GLU A 1 117 ? 8.284 6.620 -21.785 1.00 97.75 117 GLU A CA 1
ATOM 903 C C . GLU A 1 117 ? 7.887 5.886 -20.505 1.00 97.75 117 GLU A C 1
ATOM 905 O O . GLU A 1 117 ? 7.812 4.655 -20.498 1.00 97.75 117 GLU A O 1
ATOM 910 N N . ASN A 1 118 ? 7.677 6.629 -19.422 1.00 96.31 118 ASN A N 1
ATOM 911 C CA . ASN A 1 118 ? 7.521 6.087 -18.082 1.00 96.31 118 ASN A CA 1
ATOM 912 C C . ASN A 1 118 ? 6.088 6.274 -17.571 1.00 96.31 118 ASN A C 1
ATOM 914 O O . ASN A 1 118 ? 5.623 7.396 -17.375 1.00 96.31 118 ASN A O 1
ATOM 918 N N . LYS A 1 119 ? 5.398 5.169 -17.284 1.00 94.50 119 LYS A N 1
ATOM 919 C CA . LYS A 1 119 ? 4.033 5.159 -16.754 1.00 94.50 119 LYS A CA 1
ATOM 920 C C . LYS A 1 119 ? 3.972 4.453 -15.406 1.00 94.50 119 LYS A C 1
ATOM 922 O O . LYS A 1 119 ? 4.281 3.267 -15.287 1.00 94.50 119 LYS A O 1
ATOM 927 N N . ILE A 1 120 ? 3.485 5.172 -14.399 1.00 89.50 120 ILE A N 1
ATOM 928 C CA . ILE A 1 120 ? 3.140 4.593 -13.100 1.00 89.50 120 ILE A CA 1
ATOM 929 C C . ILE A 1 120 ? 1.617 4.480 -12.989 1.00 89.50 120 ILE A C 1
ATOM 931 O O . ILE A 1 120 ? 1.099 3.370 -12.882 1.00 89.50 120 ILE A O 1
ATOM 935 N N . TYR A 1 121 ? 0.900 5.608 -13.069 1.00 86.44 121 TYR A N 1
ATOM 936 C CA . TYR A 1 121 ? -0.567 5.657 -12.988 1.00 86.44 121 TYR A CA 1
ATOM 937 C C . TYR A 1 121 ? -1.218 6.531 -14.069 1.00 86.44 121 TYR A C 1
ATOM 939 O O . TYR A 1 121 ? -2.427 6.430 -14.288 1.00 86.44 121 TYR A O 1
ATOM 947 N N . ALA A 1 122 ? -0.455 7.398 -14.735 1.00 84.62 122 ALA A N 1
ATOM 948 C CA . ALA A 1 122 ? -0.947 8.243 -15.810 1.00 84.62 122 ALA A CA 1
ATOM 949 C C . ALA A 1 122 ? -1.351 7.417 -17.040 1.00 84.62 122 ALA A C 1
ATOM 951 O O . ALA A 1 122 ? -0.640 6.509 -17.468 1.00 84.62 122 ALA A O 1
ATOM 952 N N . GLY A 1 123 ? -2.487 7.782 -17.635 1.00 88.44 123 GLY A N 1
ATOM 953 C CA . GLY A 1 123 ? -2.922 7.224 -18.910 1.00 88.44 123 GLY A CA 1
ATOM 954 C C . GLY A 1 123 ? -2.090 7.726 -20.092 1.00 88.44 123 GLY A C 1
ATOM 955 O O . GLY A 1 123 ? -1.316 8.685 -19.996 1.00 88.44 123 GLY A O 1
ATOM 956 N N . ASP A 1 124 ? -2.294 7.089 -21.239 1.00 91.75 124 ASP A N 1
ATOM 957 C CA . ASP A 1 124 ? -1.645 7.480 -22.482 1.00 91.75 124 ASP A CA 1
ATOM 958 C C . ASP A 1 124 ? -2.172 8.792 -23.054 1.00 91.75 124 ASP A C 1
ATOM 960 O O . ASP A 1 124 ? -3.371 9.083 -23.043 1.00 91.75 124 ASP A O 1
ATOM 964 N N . GLN A 1 125 ? -1.264 9.555 -23.658 1.00 91.94 125 GLN A N 1
ATOM 965 C CA . GLN A 1 125 ? -1.645 10.689 -24.488 1.00 91.94 125 GLN A CA 1
ATOM 966 C C . GLN A 1 125 ? -1.928 10.238 -25.928 1.00 91.94 125 GLN A C 1
ATOM 968 O O . GLN A 1 125 ? -1.318 9.305 -26.448 1.00 91.94 125 GLN A O 1
ATOM 973 N N . TRP A 1 126 ? -2.833 10.940 -26.616 1.00 93.25 126 TRP A N 1
ATOM 974 C CA . TRP A 1 126 ? -3.212 10.639 -28.002 1.00 93.25 126 TRP A CA 1
ATOM 975 C C . TRP A 1 126 ? -2.012 10.586 -28.947 1.00 93.25 126 TRP A C 1
ATOM 977 O O . TRP A 1 126 ? -1.372 11.610 -29.145 1.00 93.25 126 TRP A O 1
ATOM 987 N N . GLY A 1 127 ? -1.715 9.435 -29.558 1.00 94.50 127 GLY A N 1
ATOM 988 C CA . GLY A 1 127 ? -0.609 9.264 -30.506 1.00 94.50 127 GLY A CA 1
ATOM 989 C C . GLY A 1 127 ? 0.779 9.523 -29.918 1.00 94.50 127 GLY A C 1
ATOM 990 O O . GLY A 1 127 ? 1.662 9.967 -30.647 1.00 94.50 127 GLY A O 1
ATOM 991 N N . GLN A 1 128 ? 0.972 9.332 -28.610 1.00 95.31 128 GLN A N 1
ATOM 992 C CA . GLN A 1 128 ? 2.223 9.675 -27.930 1.00 95.31 128 GLN A CA 1
ATOM 993 C C . GLN A 1 128 ? 3.434 8.955 -28.529 1.00 95.31 128 GLN A C 1
ATOM 995 O O . GLN A 1 128 ? 4.366 9.619 -28.985 1.00 95.31 128 GLN A O 1
ATOM 1000 N N . LEU A 1 129 ? 3.387 7.624 -28.618 1.00 96.81 129 LEU A N 1
ATOM 1001 C CA . LEU A 1 129 ? 4.495 6.854 -29.184 1.00 96.81 129 LEU A CA 1
ATOM 1002 C C . LEU A 1 129 ? 4.661 7.119 -30.687 1.00 96.81 129 LEU A C 1
ATOM 1004 O O . LEU A 1 129 ? 5.792 7.219 -31.156 1.00 96.81 129 LEU A O 1
ATOM 1008 N N . LYS A 1 130 ? 3.563 7.354 -31.424 1.00 96.88 13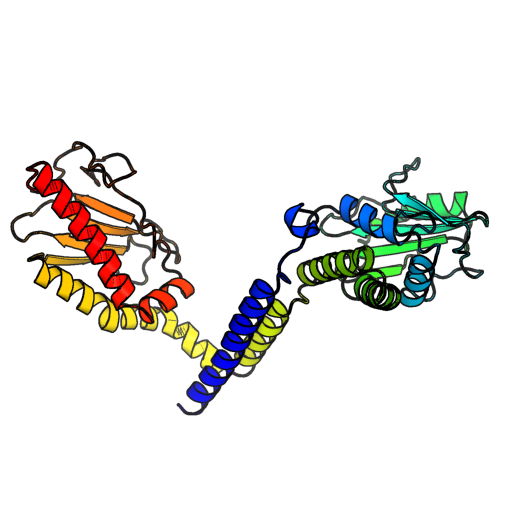0 LYS A N 1
ATOM 1009 C CA . LYS A 1 130 ? 3.608 7.770 -32.844 1.00 96.88 130 LYS A CA 1
ATOM 1010 C C . LYS A 1 130 ? 4.423 9.059 -33.029 1.00 96.88 130 LYS A C 1
ATOM 1012 O O . LYS A 1 130 ? 5.219 9.173 -33.958 1.00 96.88 130 LYS A O 1
ATOM 1017 N N . ARG A 1 131 ? 4.262 10.048 -32.141 1.00 96.12 131 ARG A N 1
ATOM 1018 C CA . ARG A 1 131 ? 5.043 11.301 -32.191 1.00 96.12 131 ARG A CA 1
ATOM 1019 C C . ARG A 1 131 ? 6.517 11.073 -31.869 1.00 96.12 131 ARG A C 1
ATOM 1021 O O . ARG A 1 131 ? 7.368 11.704 -32.493 1.00 96.12 131 ARG A O 1
ATOM 1028 N N . TYR A 1 132 ? 6.819 10.191 -30.921 1.00 96.19 132 TYR A N 1
ATOM 1029 C CA . TYR A 1 132 ? 8.200 9.887 -30.543 1.00 96.19 132 TYR A CA 1
ATOM 1030 C C . TYR A 1 132 ? 8.941 9.146 -31.647 1.00 96.19 132 TYR A C 1
ATOM 1032 O O . TYR A 1 132 ? 10.079 9.493 -31.947 1.00 96.19 132 TYR A O 1
ATOM 1040 N N . ASP A 1 133 ? 8.273 8.194 -32.293 1.00 96.12 133 ASP A N 1
ATOM 1041 C CA . ASP A 1 133 ? 8.794 7.461 -33.443 1.00 96.12 133 ASP A CA 1
ATOM 1042 C C . ASP A 1 133 ? 9.099 8.396 -34.624 1.00 96.12 133 ASP A C 1
ATOM 1044 O O . ASP A 1 133 ? 10.201 8.384 -35.175 1.00 96.12 133 ASP A O 1
ATOM 1048 N N . ASN A 1 134 ? 8.181 9.317 -34.935 1.00 95.50 134 ASN A N 1
ATOM 1049 C CA . ASN A 1 134 ? 8.402 10.349 -35.952 1.00 95.50 134 ASN A CA 1
ATOM 1050 C C . ASN A 1 134 ? 9.594 11.263 -35.619 1.00 95.50 134 ASN A C 1
ATOM 1052 O O . ASN A 1 134 ? 10.409 11.567 -36.487 1.00 95.50 134 ASN A O 1
ATOM 1056 N N . PHE A 1 135 ? 9.720 11.699 -34.363 1.00 95.94 135 PHE A N 1
ATOM 1057 C CA . PHE A 1 135 ? 10.866 12.497 -33.924 1.00 95.94 135 PHE A CA 1
ATOM 1058 C C . PHE A 1 135 ? 12.182 11.715 -34.050 1.00 95.94 135 PHE A C 1
ATOM 1060 O O . PHE A 1 135 ? 13.170 12.228 -34.584 1.00 95.94 135 PHE A O 1
ATOM 1067 N N . ALA A 1 136 ? 12.202 10.475 -33.562 1.00 95.06 136 ALA A N 1
ATOM 1068 C CA . ALA A 1 136 ? 13.412 9.674 -33.485 1.00 95.06 136 ALA A CA 1
ATOM 1069 C C . ALA A 1 136 ? 13.889 9.213 -34.868 1.00 95.06 136 ALA A C 1
ATOM 1071 O O . ALA A 1 136 ? 15.082 9.293 -35.160 1.00 95.06 136 ALA A O 1
ATOM 1072 N N . SER A 1 137 ? 12.967 8.835 -35.753 1.00 94.94 137 SER A N 1
ATOM 1073 C CA . SER A 1 137 ? 13.280 8.476 -37.140 1.00 94.94 137 SER A CA 1
ATOM 1074 C C . SER A 1 137 ? 13.888 9.642 -37.927 1.00 94.94 137 SER A C 1
ATOM 1076 O O . SER A 1 137 ? 14.830 9.433 -38.692 1.00 94.94 137 SER A O 1
ATOM 1078 N N . GLN A 1 138 ? 13.423 10.876 -37.701 1.00 94.88 138 GLN A N 1
ATOM 1079 C CA . GLN A 1 138 ? 13.985 12.072 -38.339 1.00 94.88 138 GLN A CA 1
ATOM 1080 C C . GLN A 1 138 ? 15.371 12.442 -37.797 1.00 94.88 138 GLN A C 1
ATOM 1082 O O . GLN A 1 138 ? 16.223 12.884 -38.567 1.00 94.88 138 GLN A O 1
ATOM 1087 N N . LYS A 1 139 ? 15.596 12.286 -36.486 1.00 95.62 139 LYS A N 1
ATOM 1088 C CA . LYS A 1 139 ? 16.823 12.750 -35.818 1.00 95.62 139 LYS A CA 1
ATOM 1089 C C . LYS A 1 139 ? 17.948 11.712 -35.774 1.00 95.62 139 LYS A C 1
ATOM 1091 O O . LYS A 1 139 ? 19.107 12.088 -35.910 1.00 95.62 139 LYS A O 1
ATOM 1096 N N . TYR A 1 140 ? 17.618 10.443 -35.547 1.00 94.94 140 TYR A N 1
ATOM 1097 C CA . TYR A 1 140 ? 18.584 9.362 -35.301 1.00 94.94 140 TYR A CA 1
ATOM 1098 C C . TYR A 1 140 ? 18.622 8.320 -36.431 1.00 94.94 140 TYR A C 1
ATOM 1100 O O . TYR A 1 140 ? 19.608 7.598 -36.562 1.00 94.94 140 TYR A O 1
ATOM 1108 N N . HIS A 1 141 ? 17.603 8.306 -37.299 1.00 92.69 141 HIS A N 1
ATOM 1109 C CA . HIS A 1 141 ? 17.405 7.347 -38.393 1.00 92.69 141 HIS A CA 1
ATOM 1110 C C . HIS A 1 141 ? 17.033 5.929 -37.937 1.00 92.69 141 HIS A C 1
ATOM 1112 O O . HIS A 1 141 ? 17.362 5.477 -36.839 1.00 92.69 141 HIS A O 1
ATOM 1118 N N . ALA A 1 142 ? 16.308 5.217 -38.803 1.00 88.75 142 ALA A N 1
ATOM 1119 C CA . ALA A 1 142 ? 15.864 3.852 -38.539 1.00 88.75 142 ALA A CA 1
ATOM 1120 C C . ALA A 1 142 ? 17.055 2.929 -38.224 1.00 88.75 142 ALA A C 1
ATOM 1122 O O . ALA A 1 142 ? 18.085 2.978 -38.894 1.00 88.75 142 ALA A O 1
ATOM 1123 N N . GLY A 1 143 ? 16.902 2.086 -37.199 1.00 89.94 143 GLY A N 1
ATOM 1124 C CA . GLY A 1 143 ? 17.942 1.154 -36.750 1.00 89.94 143 GLY A CA 1
ATOM 1125 C C . GLY A 1 143 ? 18.963 1.730 -35.759 1.00 89.94 143 GLY A C 1
ATOM 1126 O O . GLY A 1 143 ? 19.806 0.968 -35.283 1.00 89.94 143 GLY A O 1
ATOM 1127 N N . ASN A 1 144 ? 18.876 3.022 -35.419 1.00 95.62 144 ASN A N 1
ATOM 1128 C CA . ASN A 1 144 ? 19.718 3.680 -34.408 1.00 95.62 144 ASN A CA 1
ATOM 1129 C C . ASN A 1 144 ? 18.938 4.160 -33.175 1.00 95.62 144 ASN A C 1
ATOM 1131 O O . ASN A 1 144 ? 19.537 4.739 -32.268 1.00 95.62 144 ASN A O 1
ATOM 1135 N N . TYR A 1 145 ? 17.621 3.954 -33.125 1.00 97.06 145 TYR A N 1
ATOM 1136 C CA . TYR A 1 145 ? 16.835 4.276 -31.941 1.00 97.06 145 TYR A CA 1
ATOM 1137 C C . TYR A 1 145 ? 15.922 3.138 -31.504 1.00 97.06 145 TYR A C 1
ATOM 1139 O O . TYR A 1 145 ? 15.533 2.294 -32.309 1.00 97.06 145 TYR A O 1
ATOM 1147 N N . ALA A 1 146 ? 15.568 3.153 -30.221 1.00 97.69 146 ALA A N 1
ATOM 1148 C CA . ALA A 1 146 ? 14.555 2.288 -29.636 1.00 97.69 146 ALA A CA 1
ATOM 1149 C C . ALA A 1 146 ? 13.653 3.093 -28.708 1.00 97.69 146 ALA A C 1
ATOM 1151 O O . ALA A 1 146 ? 14.102 4.013 -28.019 1.00 97.69 146 ALA A O 1
ATOM 1152 N N . ILE A 1 147 ? 12.384 2.701 -28.673 1.00 97.88 147 ILE A N 1
ATOM 1153 C CA . ILE A 1 147 ? 11.401 3.200 -27.720 1.00 97.88 147 ILE A CA 1
ATOM 1154 C C . ILE A 1 147 ? 11.136 2.080 -26.716 1.00 97.88 147 ILE A C 1
ATOM 1156 O O . ILE A 1 147 ? 10.689 0.993 -27.085 1.00 97.88 147 ILE A O 1
ATOM 1160 N N . LEU A 1 148 ? 11.432 2.344 -25.450 1.00 98.44 148 LEU A N 1
ATOM 1161 C CA . LEU A 1 148 ? 11.113 1.487 -24.320 1.00 98.44 148 LEU A CA 1
ATOM 1162 C C . LEU A 1 148 ? 9.885 2.067 -23.621 1.00 98.44 148 LEU A C 1
ATOM 1164 O O . LEU A 1 148 ? 9.888 3.219 -23.188 1.00 98.44 148 LEU A O 1
ATOM 1168 N N . TYR A 1 149 ? 8.833 1.269 -23.520 1.00 98.12 149 TYR A N 1
ATOM 1169 C CA . TYR A 1 149 ? 7.614 1.638 -22.818 1.00 98.12 149 TYR A CA 1
ATOM 1170 C C . TYR A 1 149 ? 7.642 0.989 -21.437 1.00 98.12 149 TYR A C 1
ATOM 1172 O O . TYR A 1 149 ? 7.514 -0.231 -21.315 1.00 98.12 149 TYR A O 1
ATOM 1180 N N . LEU A 1 150 ? 7.920 1.797 -20.413 1.00 98.19 150 LEU A N 1
ATOM 1181 C CA . LEU A 1 150 ? 8.127 1.346 -19.043 1.00 98.19 150 LEU A CA 1
ATOM 1182 C C . LEU A 1 150 ? 6.853 1.533 -18.228 1.00 98.19 150 LEU A C 1
ATOM 1184 O O . LEU A 1 150 ? 6.450 2.658 -17.952 1.00 98.19 150 LEU A O 1
ATOM 1188 N N . THR A 1 151 ? 6.259 0.426 -17.795 1.00 97.06 151 THR A N 1
ATOM 1189 C CA . THR A 1 151 ? 5.081 0.417 -16.917 1.00 97.06 151 THR A CA 1
ATOM 1190 C C . THR A 1 151 ? 5.368 -0.360 -15.633 1.00 97.06 151 THR A C 1
ATOM 1192 O O . THR A 1 151 ? 6.416 -0.998 -15.490 1.00 97.06 151 THR A O 1
ATOM 1195 N N . LEU A 1 152 ? 4.450 -0.347 -14.662 1.00 95.25 152 LEU A N 1
ATOM 1196 C CA . LEU A 1 152 ? 4.615 -1.153 -13.448 1.00 95.25 152 LEU A CA 1
ATOM 1197 C C . LEU A 1 152 ? 4.737 -2.655 -13.757 1.00 95.25 152 LEU A C 1
ATOM 1199 O O . LEU A 1 152 ? 5.596 -3.327 -13.178 1.00 95.25 152 LEU A O 1
ATOM 1203 N N . TRP A 1 153 ? 3.925 -3.158 -14.692 1.00 95.94 153 TRP A N 1
ATOM 1204 C CA . TRP A 1 153 ? 3.732 -4.593 -14.937 1.00 95.94 153 TRP A CA 1
ATOM 1205 C C . TRP A 1 153 ? 4.173 -5.077 -16.323 1.00 95.94 153 TRP A C 1
ATOM 1207 O O . TRP A 1 153 ? 4.167 -6.281 -16.558 1.00 95.94 153 TRP A O 1
ATOM 1217 N N . GLY A 1 154 ? 4.622 -4.179 -17.204 1.00 96.19 154 GLY A N 1
ATOM 1218 C CA . GLY A 1 154 ? 5.008 -4.510 -18.580 1.00 96.19 154 GLY A CA 1
ATOM 1219 C C . GLY A 1 154 ? 3.843 -4.472 -19.571 1.00 96.19 154 GLY A C 1
ATOM 1220 O O . GLY A 1 154 ? 3.921 -5.112 -20.615 1.00 96.19 154 GLY A O 1
ATOM 1221 N N . ASP A 1 155 ? 2.776 -3.747 -19.235 1.00 95.38 155 ASP A N 1
ATOM 1222 C CA . ASP A 1 155 ? 1.600 -3.556 -20.081 1.00 95.38 155 ASP A CA 1
ATOM 1223 C C . ASP A 1 155 ? 1.952 -2.872 -21.411 1.00 95.38 155 ASP A C 1
ATOM 1225 O O . ASP A 1 155 ? 2.865 -2.043 -21.480 1.00 95.38 155 ASP A O 1
ATOM 1229 N N . GLU A 1 156 ? 1.199 -3.203 -22.458 1.00 96.69 156 GLU A N 1
ATOM 1230 C CA . GLU A 1 156 ? 1.274 -2.522 -23.752 1.00 96.69 156 GLU A CA 1
ATOM 1231 C C . GLU A 1 156 ? 0.692 -1.106 -23.671 1.00 96.69 156 GLU A C 1
ATOM 1233 O O . GLU A 1 156 ? -0.184 -0.808 -22.851 1.00 96.69 156 GLU A O 1
ATOM 1238 N N . ALA A 1 157 ? 1.172 -0.217 -24.542 1.00 96.19 157 ALA A N 1
ATOM 1239 C CA . ALA A 1 157 ? 0.545 1.083 -24.719 1.00 96.19 157 ALA A CA 1
ATOM 1240 C C . ALA A 1 157 ? -0.832 0.906 -25.371 1.00 96.19 157 ALA A C 1
ATOM 1242 O O . ALA A 1 157 ? -1.051 -0.001 -26.176 1.00 96.19 157 ALA A O 1
ATOM 1243 N N . SER A 1 158 ? -1.759 1.809 -25.069 1.00 96.31 158 SER A N 1
ATOM 1244 C CA . SER A 1 158 ? -3.062 1.849 -25.728 1.00 96.31 158 SER A CA 1
ATOM 1245 C C . SER A 1 158 ? -2.920 1.967 -27.248 1.00 96.31 158 SER A C 1
ATOM 1247 O O . SER A 1 158 ? -1.998 2.604 -27.768 1.00 96.31 158 SER A O 1
ATOM 1249 N N . GLU A 1 159 ? -3.896 1.414 -27.969 1.00 94.38 159 GLU A N 1
ATOM 1250 C CA . GLU A 1 159 ? -3.967 1.457 -29.435 1.00 94.38 159 GLU A CA 1
ATOM 1251 C C . GLU A 1 159 ? -3.822 2.894 -29.969 1.00 94.38 159 GLU A C 1
ATOM 1253 O O . GLU A 1 159 ? -3.009 3.185 -30.846 1.00 94.38 159 GLU A O 1
ATOM 1258 N N . GLN A 1 160 ? -4.515 3.841 -29.335 1.00 95.75 160 GLN A N 1
ATOM 1259 C CA . GLN A 1 160 ? -4.447 5.264 -29.657 1.00 95.75 160 GLN A CA 1
ATOM 1260 C C . GLN A 1 160 ? -3.024 5.847 -29.578 1.00 95.75 160 GLN A C 1
ATOM 1262 O O . GLN A 1 160 ? -2.706 6.800 -30.296 1.00 95.75 160 GLN A O 1
ATOM 1267 N N . SER A 1 161 ? -2.176 5.320 -28.696 1.00 94.94 161 SER A N 1
ATOM 1268 C CA . SER A 1 161 ? -0.813 5.797 -28.464 1.00 94.94 161 SER A CA 1
ATOM 1269 C C . SER A 1 161 ? 0.205 5.142 -29.397 1.00 94.94 161 SER A C 1
ATOM 1271 O O . SER A 1 161 ? 0.997 5.853 -30.028 1.00 94.94 161 SER A O 1
ATOM 1273 N N . GLY A 1 162 ? 0.176 3.805 -29.478 1.00 92.88 162 GLY A N 1
ATOM 1274 C CA . GLY A 1 162 ? 1.272 2.985 -30.005 1.00 92.88 162 GLY A CA 1
ATOM 1275 C C . GLY A 1 162 ? 0.966 2.141 -31.238 1.00 92.88 162 GLY A C 1
ATOM 1276 O O . GLY A 1 162 ? 1.872 1.478 -31.736 1.00 92.88 162 GLY A O 1
ATOM 1277 N N . GLU A 1 163 ? -0.263 2.147 -31.756 1.00 94.06 163 GLU A N 1
ATOM 1278 C CA . GLU A 1 163 ? -0.603 1.366 -32.951 1.00 94.06 163 GLU A CA 1
ATOM 1279 C C . GLU A 1 163 ? 0.352 1.675 -34.121 1.00 94.06 163 GLU A C 1
ATOM 1281 O O . GLU A 1 163 ? 0.569 2.833 -34.483 1.00 94.06 163 GLU A O 1
ATOM 1286 N N . GLY A 1 164 ? 0.929 0.629 -34.719 1.00 93.56 164 GLY A N 1
ATOM 1287 C CA . GLY A 1 164 ? 1.852 0.745 -35.853 1.00 93.56 164 GLY A CA 1
ATOM 1288 C C . GLY A 1 164 ? 3.267 1.225 -35.504 1.00 93.56 164 GLY A C 1
ATOM 1289 O O . GLY A 1 164 ? 4.093 1.333 -36.406 1.00 93.56 164 GLY A O 1
ATOM 1290 N N . VAL A 1 165 ? 3.568 1.480 -34.228 1.00 95.25 165 VAL A N 1
ATOM 1291 C CA . VAL A 1 165 ? 4.902 1.877 -33.753 1.00 95.25 165 VAL A CA 1
ATOM 1292 C C . VAL A 1 165 ? 5.657 0.652 -33.247 1.00 95.25 165 VAL A C 1
ATOM 1294 O O . VAL A 1 165 ? 5.099 -0.176 -32.532 1.00 95.25 165 VAL A O 1
ATOM 1297 N N . GLN A 1 166 ? 6.942 0.542 -33.585 1.00 94.56 166 GLN A N 1
ATOM 1298 C CA . GLN A 1 166 ? 7.822 -0.467 -32.993 1.00 94.56 166 GLN A CA 1
ATOM 1299 C C . GLN A 1 166 ? 8.367 0.053 -31.659 1.00 94.56 166 GLN A C 1
ATOM 1301 O O . GLN A 1 166 ? 9.141 1.008 -31.617 1.00 94.56 166 GLN A O 1
ATOM 1306 N N . TYR A 1 167 ? 7.961 -0.577 -30.561 1.00 96.25 167 TYR A N 1
ATOM 1307 C CA . TYR A 1 167 ? 8.454 -0.280 -29.219 1.00 96.25 167 TYR A CA 1
ATOM 1308 C C . TYR A 1 167 ? 8.555 -1.567 -28.398 1.00 96.25 167 TYR A C 1
ATOM 1310 O O . TYR A 1 167 ? 7.968 -2.592 -28.745 1.00 96.25 167 TYR A O 1
ATOM 1318 N N . LYS A 1 168 ? 9.318 -1.519 -27.306 1.00 97.38 168 LYS A N 1
ATOM 1319 C CA . LYS A 1 168 ? 9.515 -2.654 -26.403 1.00 97.38 168 LYS A CA 1
ATOM 1320 C C . LYS A 1 168 ? 8.911 -2.361 -25.038 1.00 97.38 168 LYS A C 1
ATOM 1322 O O . LYS A 1 168 ? 9.318 -1.404 -24.382 1.00 97.38 168 LYS A O 1
ATOM 1327 N N . CYS A 1 169 ? 7.995 -3.211 -24.585 1.00 97.75 169 CYS A N 1
ATOM 1328 C CA . CYS A 1 169 ? 7.484 -3.152 -23.220 1.00 97.75 169 CYS A CA 1
ATOM 1329 C C . CYS A 1 169 ? 8.557 -3.627 -22.235 1.00 97.75 169 CYS A C 1
ATOM 1331 O O . CYS A 1 169 ? 9.146 -4.699 -22.399 1.00 97.75 169 CYS A O 1
ATOM 1333 N N . ILE A 1 170 ? 8.800 -2.829 -21.202 1.00 98.19 170 ILE A N 1
ATOM 1334 C CA . ILE A 1 170 ? 9.623 -3.191 -20.050 1.00 98.19 170 ILE A CA 1
ATOM 1335 C C . ILE A 1 170 ? 8.844 -2.880 -18.772 1.00 98.19 170 ILE A C 1
ATOM 1337 O O . ILE A 1 170 ? 7.922 -2.066 -18.774 1.00 98.19 170 ILE A O 1
ATOM 1341 N N . SER A 1 171 ? 9.196 -3.539 -17.671 1.00 98.00 171 SER A N 1
ATOM 1342 C CA . SER A 1 171 ? 8.454 -3.406 -16.418 1.00 98.00 171 SER A CA 1
ATOM 1343 C C . SER A 1 171 ? 9.335 -2.951 -15.265 1.00 98.00 171 SER A C 1
ATOM 1345 O O . SER A 1 171 ? 10.505 -3.335 -15.148 1.00 98.00 171 SER A O 1
ATOM 1347 N N . TYR A 1 172 ? 8.748 -2.181 -14.350 1.00 97.88 172 TYR A N 1
ATOM 1348 C CA . TYR A 1 172 ? 9.351 -1.970 -13.044 1.00 97.88 172 TYR A CA 1
ATOM 1349 C C . TYR A 1 172 ? 9.486 -3.290 -12.294 1.00 97.88 172 TYR A C 1
ATOM 1351 O O . TYR A 1 172 ? 10.538 -3.544 -11.712 1.00 97.88 172 TYR A O 1
ATOM 1359 N N . LYS A 1 173 ? 8.438 -4.126 -12.338 1.00 96.62 173 LYS A N 1
ATOM 1360 C CA . LYS A 1 173 ? 8.358 -5.401 -11.620 1.00 96.62 173 LYS A CA 1
ATOM 1361 C C . LYS A 1 173 ? 9.549 -6.318 -11.894 1.00 96.62 173 LYS A C 1
ATOM 1363 O O . LYS A 1 173 ? 10.071 -6.893 -10.939 1.00 96.62 173 LYS A O 1
ATOM 1368 N N . ASP A 1 174 ? 9.961 -6.429 -13.157 1.00 96.38 174 ASP A N 1
ATOM 1369 C CA . ASP A 1 174 ? 10.946 -7.414 -13.603 1.00 96.38 174 ASP A CA 1
ATOM 1370 C C . ASP A 1 174 ? 12.250 -6.742 -14.050 1.00 96.38 174 ASP A C 1
ATOM 1372 O O . ASP A 1 174 ? 13.300 -6.975 -13.449 1.00 96.38 174 ASP A O 1
ATOM 1376 N N . ILE A 1 175 ? 12.195 -5.871 -15.066 1.00 98.31 175 ILE A N 1
ATOM 1377 C CA . ILE A 1 175 ? 13.393 -5.291 -15.698 1.00 98.31 175 ILE A CA 1
ATOM 1378 C C . ILE A 1 175 ? 14.111 -4.327 -14.750 1.00 98.31 175 ILE A C 1
ATOM 1380 O O . ILE A 1 175 ? 15.298 -4.510 -14.478 1.00 98.31 175 ILE A O 1
ATOM 1384 N N . ILE A 1 176 ? 13.411 -3.327 -14.201 1.00 98.44 176 ILE A N 1
ATOM 1385 C CA . ILE A 1 176 ? 14.046 -2.349 -13.298 1.00 98.44 176 ILE A CA 1
ATOM 1386 C C . ILE A 1 176 ? 14.490 -3.020 -11.995 1.00 98.44 176 ILE A C 1
ATOM 1388 O O . ILE A 1 176 ? 15.560 -2.693 -11.485 1.00 98.44 176 ILE A O 1
ATOM 1392 N N . GLN A 1 177 ? 13.732 -3.988 -11.469 1.00 97.94 177 GLN A N 1
ATOM 1393 C CA . GLN A 1 177 ? 14.141 -4.706 -10.259 1.00 97.94 177 GLN A CA 1
ATOM 1394 C C . GLN A 1 177 ? 15.384 -5.570 -10.456 1.00 97.94 177 GLN A C 1
ATOM 1396 O O . GLN A 1 177 ? 16.284 -5.540 -9.612 1.00 97.94 177 GLN A O 1
ATOM 1401 N N . GLU A 1 178 ? 15.469 -6.330 -11.550 1.00 98.38 178 GLU A N 1
ATOM 1402 C CA . GLU A 1 178 ? 16.666 -7.124 -11.832 1.00 98.38 178 GLU A CA 1
ATOM 1403 C C . GLU A 1 178 ? 17.868 -6.215 -12.120 1.00 98.38 178 GLU A C 1
ATOM 1405 O O . GLU A 1 178 ? 18.958 -6.468 -11.602 1.00 98.38 178 GLU A O 1
ATOM 1410 N N . TRP A 1 179 ? 17.669 -5.108 -12.840 1.00 98.69 179 TRP A N 1
ATOM 1411 C CA . TRP A 1 179 ? 18.703 -4.092 -13.042 1.00 98.69 179 TRP A CA 1
ATOM 1412 C C . TRP A 1 179 ? 19.212 -3.509 -11.718 1.00 98.69 179 TRP A C 1
ATOM 1414 O O . TRP A 1 179 ? 20.411 -3.579 -11.439 1.00 98.69 179 TRP A O 1
ATOM 1424 N N . LEU A 1 180 ? 18.322 -3.029 -10.843 1.00 98.56 180 LEU A N 1
ATOM 1425 C CA . LEU A 1 180 ? 18.703 -2.506 -9.527 1.00 98.56 180 LEU A CA 1
ATOM 1426 C C . LEU A 1 180 ? 19.426 -3.560 -8.689 1.00 98.56 180 LEU A C 1
ATOM 1428 O O . LEU A 1 180 ? 20.437 -3.255 -8.061 1.00 98.56 180 LEU A O 1
ATOM 1432 N N . LYS A 1 181 ? 18.975 -4.817 -8.710 1.00 98.38 181 LYS A N 1
ATOM 1433 C CA . LYS A 1 181 ? 19.640 -5.923 -8.006 1.00 98.38 181 LYS A CA 1
ATOM 1434 C C . LYS A 1 181 ? 21.077 -6.139 -8.487 1.00 98.38 181 LYS A C 1
ATOM 1436 O O . LYS A 1 181 ? 21.958 -6.386 -7.656 1.00 98.38 181 LYS A O 1
ATOM 1441 N N . ARG A 1 182 ? 21.345 -6.033 -9.792 1.00 98.56 182 ARG A N 1
ATOM 1442 C CA . ARG A 1 182 ? 22.714 -6.087 -10.337 1.00 98.56 182 ARG A CA 1
ATOM 1443 C C . ARG A 1 182 ? 23.531 -4.864 -9.921 1.00 98.56 182 ARG A C 1
ATOM 1445 O O . ARG A 1 182 ? 24.633 -5.027 -9.396 1.00 98.56 182 ARG A O 1
ATOM 1452 N N . CYS A 1 183 ? 22.965 -3.664 -10.027 1.00 98.44 183 CYS A N 1
ATOM 1453 C CA . CYS A 1 183 ? 23.625 -2.421 -9.621 1.00 98.44 183 CYS A CA 1
ATOM 1454 C C . CYS A 1 183 ? 23.964 -2.386 -8.121 1.00 98.44 183 CYS A C 1
ATOM 1456 O O . CYS A 1 183 ? 25.058 -1.962 -7.747 1.00 98.44 183 CYS A O 1
ATOM 1458 N N . ILE A 1 184 ? 23.093 -2.910 -7.253 1.00 98.38 184 ILE A N 1
ATOM 1459 C CA . ILE A 1 184 ? 23.334 -3.056 -5.807 1.00 98.38 184 ILE A CA 1
ATOM 1460 C C . ILE A 1 184 ? 24.538 -3.969 -5.547 1.00 98.38 184 ILE A C 1
ATOM 1462 O O . ILE A 1 184 ? 25.387 -3.639 -4.717 1.00 98.38 184 ILE A O 1
ATOM 1466 N N . ARG A 1 185 ? 24.654 -5.090 -6.276 1.00 98.00 185 ARG A N 1
ATOM 1467 C CA . ARG A 1 185 ? 25.803 -6.008 -6.171 1.00 98.00 185 ARG A CA 1
ATOM 1468 C C . ARG A 1 185 ? 27.107 -5.335 -6.596 1.00 98.00 185 ARG A C 1
ATOM 1470 O O . ARG A 1 185 ? 28.100 -5.439 -5.881 1.00 98.00 185 ARG A O 1
ATOM 1477 N N . ILE A 1 186 ? 27.095 -4.601 -7.706 1.00 97.81 186 ILE A N 1
ATOM 1478 C CA . ILE A 1 186 ? 28.251 -3.818 -8.183 1.00 97.81 186 ILE A CA 1
ATOM 1479 C C . ILE A 1 186 ? 28.639 -2.734 -7.165 1.00 97.81 186 ILE A C 1
ATOM 1481 O O . ILE A 1 186 ? 29.816 -2.442 -6.946 1.00 97.81 186 ILE A O 1
ATOM 1485 N N . SER A 1 187 ? 27.645 -2.174 -6.482 1.00 97.50 187 SER A N 1
ATOM 1486 C CA . SER A 1 187 ? 27.809 -1.111 -5.490 1.00 97.50 187 SER A CA 1
ATOM 1487 C C . SER A 1 187 ? 28.087 -1.638 -4.083 1.00 97.50 187 SER A C 1
ATOM 1489 O O . SER A 1 187 ? 28.015 -0.870 -3.127 1.00 97.50 187 SER A O 1
ATOM 1491 N N . ALA A 1 188 ? 28.436 -2.921 -3.918 1.00 96.69 188 ALA A N 1
ATOM 1492 C CA . ALA A 1 188 ? 28.600 -3.549 -2.607 1.00 96.69 188 ALA A CA 1
ATOM 1493 C C . ALA A 1 188 ? 29.538 -2.773 -1.666 1.00 96.69 188 ALA A C 1
ATOM 1495 O O . ALA A 1 188 ? 29.259 -2.702 -0.476 1.00 96.69 188 ALA A O 1
ATOM 1496 N N . GLN A 1 189 ? 30.597 -2.143 -2.185 1.00 96.94 189 GLN A N 1
ATOM 1497 C CA . GLN A 1 189 ? 31.550 -1.339 -1.400 1.00 96.94 189 GLN A CA 1
ATOM 1498 C C . GLN A 1 189 ? 31.275 0.177 -1.442 1.00 96.94 189 GLN A C 1
ATOM 1500 O O . GLN A 1 189 ? 32.139 0.975 -1.093 1.00 96.94 189 GLN A O 1
ATOM 1505 N N . LYS A 1 190 ? 30.080 0.595 -1.876 1.00 97.00 190 LYS A N 1
ATOM 1506 C CA . LYS A 1 190 ? 29.664 2.003 -1.994 1.00 97.00 190 LYS A CA 1
ATOM 1507 C C . LYS A 1 190 ? 28.365 2.233 -1.215 1.00 97.00 190 LYS A C 1
ATOM 1509 O O . LYS A 1 190 ? 27.301 2.294 -1.830 1.00 97.00 190 LYS A O 1
ATOM 1514 N N . PRO A 1 191 ? 28.424 2.346 0.127 1.00 95.75 191 PRO A N 1
ATOM 1515 C CA . PRO A 1 191 ? 27.236 2.321 0.980 1.00 95.75 191 PRO A CA 1
ATOM 1516 C C . PRO A 1 191 ? 26.174 3.352 0.595 1.00 95.75 191 PRO A C 1
ATOM 1518 O O . PRO A 1 191 ? 25.013 2.991 0.491 1.00 95.75 191 PRO A O 1
ATOM 1521 N N . LEU A 1 192 ? 26.556 4.598 0.295 1.00 96.56 192 LEU A N 1
ATOM 1522 C CA . LEU A 1 192 ? 25.593 5.643 -0.080 1.00 96.56 192 LEU A CA 1
ATOM 1523 C C . LEU A 1 192 ? 24.758 5.251 -1.308 1.00 96.56 192 LEU A C 1
ATOM 1525 O O . LEU A 1 192 ? 23.533 5.325 -1.269 1.00 96.56 192 LEU A O 1
ATOM 1529 N N . ILE A 1 193 ? 25.408 4.773 -2.371 1.00 96.50 193 ILE A N 1
ATOM 1530 C CA . ILE A 1 193 ? 24.714 4.362 -3.597 1.00 96.50 193 ILE A CA 1
ATOM 1531 C C . ILE A 1 193 ? 23.925 3.074 -3.350 1.00 96.50 193 ILE A C 1
ATOM 1533 O O . ILE A 1 193 ? 22.756 2.981 -3.716 1.00 96.50 193 ILE A O 1
ATOM 1537 N N . ARG A 1 194 ? 24.548 2.099 -2.678 1.00 97.38 194 ARG A N 1
ATOM 1538 C CA . ARG A 1 194 ? 23.951 0.797 -2.366 1.00 97.38 194 ARG A CA 1
ATOM 1539 C C . ARG A 1 194 ? 22.661 0.942 -1.567 1.00 97.38 194 ARG A C 1
ATOM 1541 O O . ARG A 1 194 ? 21.642 0.404 -1.983 1.00 97.38 194 ARG A O 1
ATOM 1548 N N . GLU A 1 195 ? 22.694 1.673 -0.454 1.00 95.62 195 GLU A N 1
ATOM 1549 C CA . GLU A 1 195 ? 21.520 1.864 0.401 1.00 95.62 195 GLU A CA 1
ATOM 1550 C C . GLU A 1 195 ? 20.436 2.682 -0.312 1.00 95.62 195 GLU A C 1
ATOM 1552 O O . GLU A 1 195 ? 19.257 2.352 -0.211 1.00 95.62 195 GLU A O 1
ATOM 1557 N N . THR A 1 196 ? 20.815 3.685 -1.112 1.00 96.19 196 THR A N 1
ATOM 1558 C CA . THR A 1 196 ? 19.852 4.460 -1.914 1.00 96.19 196 THR A CA 1
ATOM 1559 C C . THR A 1 196 ? 19.154 3.580 -2.957 1.00 96.19 196 THR A C 1
ATOM 1561 O O . THR A 1 196 ? 17.930 3.612 -3.076 1.00 96.19 196 THR A O 1
ATOM 1564 N N . MET A 1 197 ? 19.897 2.728 -3.672 1.00 97.38 197 MET A N 1
ATOM 1565 C CA . MET A 1 197 ? 19.319 1.772 -4.624 1.00 97.38 197 MET A CA 1
ATOM 1566 C C . MET A 1 197 ? 18.455 0.710 -3.934 1.00 97.38 197 MET A C 1
ATOM 1568 O O . MET A 1 197 ? 17.423 0.327 -4.481 1.00 97.38 197 MET A O 1
ATOM 1572 N N . ILE A 1 198 ? 18.829 0.256 -2.731 1.00 96.06 198 ILE A N 1
ATOM 1573 C CA . ILE A 1 198 ? 17.994 -0.644 -1.919 1.00 96.06 198 ILE A CA 1
ATOM 1574 C C . ILE A 1 198 ? 16.669 0.039 -1.562 1.00 96.06 198 ILE A C 1
ATOM 1576 O O . ILE A 1 198 ? 15.613 -0.568 -1.735 1.00 96.06 198 ILE A O 1
ATOM 1580 N N . GLN A 1 199 ? 16.694 1.303 -1.128 1.00 95.62 199 GLN A N 1
ATOM 1581 C CA . GLN A 1 199 ? 15.469 2.050 -0.827 1.00 95.62 199 GLN A CA 1
ATOM 1582 C C . GLN A 1 199 ? 14.589 2.234 -2.070 1.00 95.62 199 GLN A C 1
ATOM 1584 O O . GLN A 1 199 ? 13.376 2.029 -1.994 1.00 95.62 199 GLN A O 1
ATOM 1589 N N . TYR A 1 200 ? 15.174 2.539 -3.231 1.00 96.69 200 TYR A N 1
ATOM 1590 C CA . TYR A 1 200 ? 14.403 2.659 -4.470 1.00 96.69 200 TYR A CA 1
ATOM 1591 C C . TYR A 1 200 ? 13.830 1.307 -4.929 1.00 96.69 200 TYR A C 1
ATOM 1593 O O . TYR A 1 200 ? 12.653 1.217 -5.277 1.00 96.69 200 TYR A O 1
ATOM 1601 N N . SER A 1 201 ? 14.611 0.224 -4.832 1.00 96.06 201 SER A N 1
ATOM 1602 C CA . SER A 1 201 ? 14.139 -1.143 -5.099 1.00 96.06 201 SER A CA 1
ATOM 1603 C C . SER A 1 201 ? 12.975 -1.525 -4.183 1.00 96.06 201 SER A C 1
ATOM 1605 O O . SER A 1 201 ? 11.988 -2.090 -4.655 1.00 96.06 201 SER A O 1
ATOM 1607 N N . ASN A 1 202 ? 13.041 -1.183 -2.893 1.00 93.06 202 ASN A N 1
ATOM 1608 C CA . ASN A 1 202 ? 11.958 -1.442 -1.944 1.00 93.06 202 ASN A CA 1
ATOM 1609 C C . ASN A 1 202 ? 10.690 -0.647 -2.283 1.00 93.06 202 ASN A C 1
ATOM 1611 O O . ASN A 1 202 ? 9.611 -1.235 -2.272 1.00 93.06 202 ASN A O 1
ATOM 1615 N N . LEU A 1 203 ? 10.812 0.625 -2.683 1.00 93.19 203 LEU A N 1
ATOM 1616 C CA . LEU A 1 203 ? 9.668 1.403 -3.176 1.00 93.19 203 LEU A CA 1
ATOM 1617 C C . LEU A 1 203 ? 9.024 0.722 -4.393 1.00 93.19 203 LEU A C 1
ATOM 1619 O O . LEU A 1 203 ? 7.807 0.574 -4.452 1.00 93.19 203 LEU A O 1
ATOM 1623 N N . ILE A 1 204 ? 9.824 0.239 -5.346 1.00 94.25 204 ILE A N 1
ATOM 1624 C CA . ILE A 1 204 ? 9.289 -0.479 -6.510 1.00 94.25 204 ILE A CA 1
ATOM 1625 C C . ILE A 1 204 ? 8.591 -1.781 -6.088 1.00 94.25 204 ILE A C 1
ATOM 1627 O O . ILE A 1 204 ? 7.550 -2.120 -6.652 1.00 94.25 204 ILE A O 1
ATOM 1631 N N . LYS A 1 205 ? 9.101 -2.510 -5.081 1.00 91.56 205 LYS A N 1
ATOM 1632 C CA . LYS A 1 205 ? 8.413 -3.704 -4.544 1.00 91.56 205 LYS A CA 1
ATOM 1633 C C . LYS A 1 205 ? 7.067 -3.345 -3.932 1.00 91.56 205 LYS A C 1
ATOM 1635 O O . LYS A 1 205 ? 6.130 -4.118 -4.083 1.00 91.56 205 LYS A O 1
ATOM 1640 N N . GLU A 1 206 ? 6.955 -2.201 -3.263 1.00 88.62 206 GLU A N 1
ATOM 1641 C CA . GLU A 1 206 ? 5.675 -1.702 -2.750 1.00 88.62 206 GLU A CA 1
ATOM 1642 C C . GLU A 1 206 ? 4.700 -1.406 -3.895 1.00 88.62 206 GLU A C 1
ATOM 1644 O O . GLU A 1 206 ? 3.595 -1.944 -3.900 1.00 88.62 206 GLU A O 1
ATOM 1649 N N . LEU A 1 207 ? 5.133 -0.645 -4.907 1.00 89.94 207 LEU A N 1
ATOM 1650 C CA . LEU A 1 207 ? 4.308 -0.288 -6.072 1.00 89.94 207 LEU A CA 1
ATOM 1651 C C . LEU A 1 207 ? 3.861 -1.506 -6.897 1.00 89.94 207 LEU A C 1
ATOM 1653 O O . LEU A 1 207 ? 2.802 -1.489 -7.518 1.00 89.94 207 LEU A O 1
ATOM 1657 N N . THR A 1 208 ? 4.656 -2.576 -6.887 1.00 89.88 208 THR A N 1
ATOM 1658 C CA . THR A 1 208 ? 4.400 -3.812 -7.643 1.00 89.88 208 THR A CA 1
ATOM 1659 C C . THR A 1 208 ? 3.961 -4.983 -6.756 1.00 89.88 208 THR A C 1
ATOM 1661 O O . THR A 1 208 ? 4.052 -6.135 -7.169 1.00 89.88 208 THR A O 1
ATOM 1664 N N . ASN A 1 209 ? 3.482 -4.734 -5.530 1.00 84.31 209 ASN A N 1
ATOM 1665 C CA . ASN A 1 209 ? 2.971 -5.763 -4.607 1.00 84.31 209 ASN A CA 1
ATOM 1666 C C . ASN A 1 209 ? 3.921 -6.966 -4.374 1.00 84.31 209 ASN A C 1
ATOM 1668 O O . ASN A 1 209 ? 3.473 -8.097 -4.185 1.00 84.31 209 ASN A O 1
ATOM 1672 N N . GLN A 1 210 ? 5.236 -6.733 -4.359 1.00 80.94 210 GLN A N 1
ATOM 1673 C CA . GLN A 1 210 ? 6.282 -7.743 -4.130 1.00 80.94 210 GLN A CA 1
ATOM 1674 C C . GLN A 1 210 ? 6.863 -7.710 -2.705 1.00 80.94 210 GLN A C 1
ATOM 1676 O O . GLN A 1 210 ? 7.931 -8.268 -2.442 1.00 80.94 210 GLN A O 1
ATOM 1681 N N . THR A 1 211 ? 6.222 -7.011 -1.771 1.00 82.06 211 THR A N 1
ATOM 1682 C CA . THR A 1 211 ? 6.678 -6.970 -0.376 1.00 82.06 211 THR A CA 1
ATOM 1683 C C . THR A 1 211 ? 6.406 -8.298 0.331 1.00 82.06 211 THR A C 1
ATOM 1685 O O . THR A 1 211 ? 5.490 -9.035 -0.032 1.00 82.06 211 THR A O 1
ATOM 1688 N N . MET A 1 212 ? 7.166 -8.599 1.390 1.00 73.69 212 MET A N 1
ATOM 1689 C CA . MET A 1 212 ? 6.909 -9.789 2.215 1.00 73.69 212 MET A CA 1
ATOM 1690 C C . MET A 1 212 ? 5.490 -9.792 2.797 1.00 73.69 212 MET A C 1
ATOM 1692 O O . MET A 1 212 ? 4.876 -10.850 2.895 1.00 73.69 212 MET A O 1
ATOM 1696 N N . ASP A 1 213 ? 4.947 -8.621 3.133 1.00 74.31 213 ASP A N 1
ATOM 1697 C CA . ASP A 1 213 ? 3.564 -8.484 3.598 1.00 74.31 213 ASP A CA 1
ATOM 1698 C C . ASP A 1 213 ? 2.559 -8.889 2.506 1.00 74.31 213 ASP A C 1
ATOM 1700 O O . ASP A 1 213 ? 1.606 -9.615 2.793 1.00 74.31 213 ASP A O 1
ATOM 1704 N N . ALA A 1 214 ? 2.792 -8.494 1.249 1.00 75.44 214 ALA A N 1
ATOM 1705 C CA . ALA A 1 214 ? 1.963 -8.904 0.115 1.00 75.44 214 ALA A CA 1
ATOM 1706 C C . ALA A 1 214 ? 2.091 -10.409 -0.186 1.00 75.44 214 ALA A C 1
ATOM 1708 O O . ALA A 1 214 ? 1.081 -11.083 -0.386 1.00 75.44 214 ALA A O 1
ATOM 1709 N N . ILE A 1 215 ? 3.308 -10.961 -0.140 1.00 75.12 215 ILE A N 1
ATOM 1710 C CA . ILE A 1 215 ? 3.560 -12.397 -0.347 1.00 75.12 215 ILE A CA 1
ATOM 1711 C C . ILE A 1 215 ? 2.867 -13.233 0.735 1.00 75.12 215 ILE A C 1
ATOM 1713 O O . ILE A 1 215 ? 2.144 -14.172 0.417 1.00 75.12 215 ILE A O 1
ATOM 1717 N N . ASN A 1 216 ? 3.022 -12.874 2.011 1.00 79.94 216 ASN A N 1
ATOM 1718 C CA . ASN A 1 216 ? 2.371 -13.596 3.107 1.00 79.94 216 ASN A CA 1
ATOM 1719 C C . ASN A 1 216 ? 0.837 -13.426 3.075 1.00 79.94 216 ASN A C 1
ATOM 1721 O O . ASN A 1 216 ? 0.108 -14.331 3.481 1.00 79.94 216 ASN A O 1
ATOM 1725 N N . LYS A 1 217 ? 0.320 -12.289 2.578 1.00 81.19 217 LYS A N 1
ATOM 1726 C CA . LYS A 1 217 ? -1.118 -12.121 2.313 1.00 81.19 217 LYS A CA 1
ATOM 1727 C C . LYS A 1 217 ? -1.593 -13.104 1.243 1.00 81.19 217 LYS A C 1
ATOM 1729 O O . LYS A 1 217 ? -2.637 -13.719 1.436 1.00 81.19 217 LYS A O 1
ATOM 1734 N N . ASN A 1 218 ? -0.837 -13.285 0.161 1.00 84.50 218 ASN A N 1
ATOM 1735 C CA . ASN A 1 218 ? -1.160 -14.280 -0.863 1.00 84.50 218 ASN A CA 1
ATOM 1736 C C . ASN A 1 218 ? -1.089 -15.707 -0.307 1.00 84.50 218 ASN A C 1
ATOM 1738 O O . ASN A 1 218 ? -2.011 -16.473 -0.546 1.00 84.50 218 ASN A O 1
ATOM 1742 N N . GLU A 1 219 ? -0.089 -16.032 0.520 1.00 88.31 219 GLU A N 1
ATOM 1743 C CA . GLU A 1 219 ? 0.010 -17.331 1.211 1.00 88.31 219 GLU A CA 1
ATOM 1744 C C . GLU A 1 219 ? -1.244 -17.613 2.065 1.00 88.31 219 GLU A C 1
ATOM 1746 O O . GLU A 1 219 ? -1.796 -18.715 2.043 1.00 88.31 219 GLU A O 1
ATOM 1751 N N . LEU A 1 220 ? -1.754 -16.598 2.777 1.00 89.06 220 LEU A N 1
ATOM 1752 C CA . LEU A 1 220 ? -3.008 -16.709 3.526 1.00 89.06 220 LEU A CA 1
ATOM 1753 C C . LEU A 1 220 ? -4.221 -16.891 2.600 1.00 89.06 220 LEU A C 1
ATOM 1755 O O . LEU A 1 220 ? -5.082 -17.720 2.891 1.00 89.06 220 LEU A O 1
ATOM 1759 N N . LEU A 1 221 ? -4.300 -16.140 1.498 1.00 90.19 221 LEU A N 1
ATOM 1760 C CA . LEU A 1 221 ? -5.393 -16.251 0.527 1.00 90.19 221 LEU A CA 1
ATOM 1761 C C . LEU A 1 221 ? -5.401 -17.614 -0.175 1.00 90.19 221 LEU A C 1
ATOM 1763 O O . LEU A 1 221 ? -6.468 -18.196 -0.344 1.00 90.19 221 LEU A O 1
ATOM 1767 N N . GLU A 1 222 ? -4.238 -18.156 -0.527 1.00 93.38 222 GLU A N 1
ATOM 1768 C CA . GLU A 1 222 ? -4.092 -19.502 -1.085 1.00 93.38 222 GLU A CA 1
ATOM 1769 C C . GLU A 1 222 ? -4.505 -20.569 -0.071 1.00 93.38 222 GLU A C 1
ATOM 1771 O O . GLU A 1 222 ? -5.259 -21.484 -0.408 1.00 93.38 222 GLU A O 1
ATOM 1776 N N . LEU A 1 223 ? -4.086 -20.439 1.194 1.00 93.00 223 LEU A N 1
ATOM 1777 C CA . LEU A 1 223 ? -4.542 -21.327 2.265 1.00 93.00 223 LEU A CA 1
ATOM 1778 C C . LEU A 1 223 ? -6.070 -21.283 2.409 1.00 93.00 223 LEU A C 1
ATOM 1780 O O . LEU A 1 223 ? -6.700 -22.332 2.552 1.00 93.00 223 LEU A O 1
ATOM 1784 N N . MET A 1 224 ? -6.669 -20.091 2.349 1.00 92.50 224 MET A N 1
ATOM 1785 C CA . MET A 1 224 ? -8.122 -19.918 2.391 1.00 92.50 224 MET A CA 1
ATOM 1786 C C . MET A 1 224 ? -8.809 -20.547 1.173 1.00 92.50 224 MET A C 1
ATOM 1788 O O . MET A 1 224 ? -9.789 -21.269 1.342 1.00 92.50 224 MET A O 1
ATOM 1792 N N . ALA A 1 225 ? -8.287 -20.328 -0.035 1.00 93.56 225 ALA A N 1
ATOM 1793 C CA . ALA A 1 225 ? -8.829 -20.887 -1.272 1.00 93.56 225 ALA A CA 1
ATOM 1794 C C . ALA A 1 225 ? -8.784 -22.424 -1.274 1.00 93.56 225 ALA A C 1
ATOM 1796 O O . ALA A 1 225 ? -9.764 -23.073 -1.631 1.00 93.56 225 ALA A O 1
ATOM 1797 N N . ASN A 1 226 ? -7.696 -23.010 -0.770 1.00 93.81 226 ASN A N 1
ATOM 1798 C CA . ASN A 1 226 ? -7.544 -24.459 -0.611 1.00 93.81 226 ASN A CA 1
ATOM 1799 C C . ASN A 1 226 ? -8.444 -25.060 0.489 1.00 93.81 226 ASN A C 1
ATOM 1801 O O . ASN A 1 226 ? -8.508 -26.278 0.625 1.00 93.81 226 ASN A O 1
ATOM 1805 N N . ASN A 1 227 ? -9.128 -24.225 1.280 1.00 92.69 227 ASN A N 1
ATOM 1806 C CA . ASN A 1 227 ? -10.065 -24.629 2.333 1.00 92.69 227 ASN A CA 1
ATOM 1807 C C . ASN A 1 227 ? -11.406 -23.882 2.196 1.00 92.69 227 ASN A C 1
ATOM 1809 O O . ASN A 1 227 ? -12.014 -23.493 3.198 1.00 92.69 227 ASN A O 1
ATOM 1813 N N . ALA A 1 228 ? -11.855 -23.660 0.955 1.00 93.00 228 ALA A N 1
ATOM 1814 C CA . ALA A 1 228 ? -12.974 -22.774 0.636 1.00 93.00 228 ALA A CA 1
ATOM 1815 C C . ALA A 1 228 ? -14.269 -23.086 1.409 1.00 93.00 228 ALA A C 1
ATOM 1817 O O . ALA A 1 228 ? -14.923 -22.157 1.871 1.00 93.00 228 ALA A O 1
ATOM 1818 N N . GLU A 1 229 ? -14.620 -24.362 1.608 1.00 91.12 229 GLU A N 1
ATOM 1819 C CA . GLU A 1 229 ? -15.825 -24.759 2.358 1.00 91.12 229 GLU A CA 1
ATOM 1820 C C . GLU A 1 229 ? -15.766 -24.319 3.828 1.00 91.12 229 GLU A C 1
ATOM 1822 O O . GLU A 1 229 ? -16.707 -23.719 4.347 1.00 91.12 229 GLU A O 1
ATOM 1827 N N . VAL A 1 230 ? -14.626 -24.543 4.491 1.00 90.31 230 VAL A N 1
ATOM 1828 C CA . VAL A 1 230 ? -14.412 -24.125 5.885 1.00 90.31 230 VAL A CA 1
ATOM 1829 C C . VAL A 1 230 ? -14.425 -22.603 5.996 1.00 90.31 230 VAL A C 1
ATOM 1831 O O . VAL A 1 230 ? -14.994 -22.045 6.933 1.00 90.31 230 VAL A O 1
ATOM 1834 N N . VAL A 1 231 ? -13.801 -21.921 5.038 1.00 91.06 231 VAL A N 1
ATOM 1835 C CA . VAL A 1 231 ? -13.774 -20.458 4.988 1.00 91.06 231 VAL A CA 1
ATOM 1836 C C . VAL A 1 231 ? -15.178 -19.893 4.778 1.00 91.06 231 VAL A C 1
ATOM 1838 O O . VAL A 1 231 ? -15.551 -18.951 5.477 1.00 91.06 231 VAL A O 1
ATOM 1841 N N . ALA A 1 232 ? -15.976 -20.482 3.885 1.00 92.38 232 ALA A N 1
ATOM 1842 C CA . ALA A 1 232 ? -17.367 -20.095 3.669 1.00 92.38 232 ALA A CA 1
ATOM 1843 C C . ALA A 1 232 ? -18.195 -20.246 4.953 1.00 92.38 232 ALA A C 1
ATOM 1845 O O . ALA A 1 232 ? -18.914 -19.320 5.322 1.00 92.38 232 ALA A O 1
ATOM 1846 N N . GLU A 1 233 ? -18.030 -21.353 5.683 1.00 91.81 233 GLU A N 1
ATOM 1847 C CA . GLU A 1 233 ? -18.701 -21.558 6.969 1.00 91.81 233 GLU A CA 1
ATOM 1848 C C . GLU A 1 233 ? -18.301 -20.485 7.997 1.00 91.81 233 GLU A C 1
ATOM 1850 O O . GLU A 1 233 ? -19.161 -19.897 8.652 1.00 91.81 233 GLU A O 1
ATOM 1855 N N . ILE A 1 234 ? -17.009 -20.147 8.099 1.00 90.12 234 ILE A N 1
ATOM 1856 C CA . ILE A 1 234 ? -16.532 -19.066 8.981 1.00 90.12 234 ILE A CA 1
ATOM 1857 C C . ILE A 1 234 ? -17.168 -17.720 8.603 1.00 90.12 234 ILE A C 1
ATOM 1859 O O . ILE A 1 234 ? -17.620 -16.991 9.489 1.00 90.12 234 ILE A O 1
ATOM 1863 N N . PHE A 1 235 ? -17.218 -17.385 7.310 1.00 89.44 235 PHE A N 1
ATOM 1864 C CA . PHE A 1 235 ? -17.827 -16.139 6.836 1.00 89.44 235 PHE A CA 1
ATOM 1865 C C . PHE A 1 235 ? -19.330 -16.085 7.122 1.00 89.44 235 PHE A C 1
ATOM 1867 O O . PHE A 1 235 ? -19.816 -15.067 7.615 1.00 89.44 235 PHE A O 1
ATOM 1874 N N . ASN A 1 236 ? -20.054 -17.180 6.886 1.00 92.19 236 ASN A N 1
ATOM 1875 C CA . ASN A 1 236 ? -21.493 -17.259 7.141 1.00 92.19 236 ASN A CA 1
ATOM 1876 C C . ASN A 1 236 ? -21.830 -17.094 8.633 1.00 92.19 236 ASN A C 1
ATOM 1878 O O . ASN A 1 236 ? -22.853 -16.504 8.971 1.00 92.19 236 ASN A O 1
ATOM 1882 N N . ASN A 1 237 ? -20.939 -17.533 9.528 1.00 91.81 237 ASN A N 1
ATOM 1883 C CA . ASN A 1 237 ? -21.101 -17.403 10.979 1.00 91.81 237 ASN A CA 1
ATOM 1884 C C . ASN A 1 237 ? -20.555 -16.080 11.553 1.00 91.81 237 ASN A C 1
ATOM 1886 O O . ASN A 1 237 ? -20.498 -15.919 12.775 1.00 91.81 237 ASN A O 1
ATOM 1890 N N . GLN A 1 238 ? -20.149 -15.108 10.725 1.00 87.19 238 GLN A N 1
ATOM 1891 C CA . GLN A 1 238 ? -19.549 -13.854 11.207 1.00 87.19 238 GLN A CA 1
ATOM 1892 C C . GLN A 1 238 ? -20.454 -13.115 12.205 1.00 87.19 238 GLN A C 1
ATOM 1894 O O . GLN A 1 238 ? -19.996 -12.657 13.256 1.00 87.19 238 GLN A O 1
ATOM 1899 N N . SER A 1 239 ? -21.742 -12.994 11.891 1.00 86.56 239 SER A N 1
ATOM 1900 C CA . SER A 1 239 ? -22.687 -12.289 12.754 1.00 86.56 239 SER A CA 1
ATOM 1901 C C . SER A 1 239 ? -22.941 -13.028 14.068 1.00 86.56 239 SER A C 1
ATOM 1903 O O . SER A 1 239 ? -22.990 -12.396 15.127 1.00 86.56 239 SER A O 1
ATOM 1905 N N . ASP A 1 240 ? -23.036 -14.357 14.018 1.00 91.88 240 ASP A N 1
ATOM 1906 C CA . ASP A 1 240 ? -23.209 -15.189 15.209 1.00 91.88 240 ASP A CA 1
ATOM 1907 C C . ASP A 1 240 ? -21.961 -15.162 16.091 1.00 91.88 240 ASP A C 1
ATOM 1909 O O . ASP A 1 240 ? -22.077 -15.082 17.311 1.00 91.88 240 ASP A O 1
ATOM 1913 N N . TYR A 1 241 ? -20.767 -15.093 15.500 1.00 90.94 241 TYR A N 1
ATOM 1914 C CA . TYR A 1 241 ? -19.522 -14.853 16.226 1.00 90.94 241 TYR A CA 1
ATOM 1915 C C . TYR A 1 241 ? -19.533 -13.506 16.969 1.00 90.94 241 TYR A C 1
ATOM 1917 O O . TYR A 1 241 ? -19.180 -13.443 18.153 1.00 90.94 241 TYR A O 1
ATOM 1925 N N . ILE A 1 242 ? -19.968 -12.422 16.314 1.00 88.62 242 ILE A N 1
ATOM 1926 C CA . ILE A 1 242 ? -20.077 -11.095 16.946 1.00 88.62 242 ILE A CA 1
ATOM 1927 C C . ILE A 1 242 ? -21.067 -11.135 18.115 1.00 88.62 242 ILE A C 1
ATOM 1929 O O . ILE A 1 242 ? -20.754 -10.649 19.205 1.00 88.62 242 ILE A O 1
ATOM 1933 N N . LYS A 1 243 ? -22.240 -11.743 17.911 1.00 90.88 243 LYS A N 1
ATOM 1934 C CA . LYS A 1 243 ? -23.250 -11.916 18.959 1.00 90.88 243 LYS A CA 1
ATOM 1935 C C . LYS A 1 243 ? -22.706 -12.747 20.119 1.00 90.88 243 LYS A C 1
ATOM 1937 O O . LYS A 1 243 ? -22.724 -12.290 21.258 1.00 90.88 243 LYS A O 1
ATOM 1942 N N . TYR A 1 244 ? -22.159 -13.924 19.828 1.00 94.12 244 TYR A N 1
ATOM 1943 C CA . TYR A 1 244 ? -21.643 -14.854 20.826 1.00 94.12 244 TYR A CA 1
ATOM 1944 C C . TYR A 1 244 ? -20.557 -14.212 21.691 1.00 94.12 244 TYR A C 1
ATOM 1946 O O . TYR A 1 244 ? -20.585 -14.325 22.916 1.00 94.12 244 TYR A O 1
ATOM 1954 N N . THR A 1 245 ? -19.607 -13.510 21.073 1.00 93.06 245 THR A N 1
ATOM 1955 C CA . THR A 1 245 ? -18.510 -12.858 21.801 1.00 93.06 245 THR A CA 1
ATOM 1956 C C . THR A 1 245 ? -18.994 -11.690 22.657 1.00 93.06 245 THR A C 1
ATOM 1958 O O . THR A 1 245 ? -18.513 -11.532 23.781 1.00 93.06 245 THR A O 1
ATOM 1961 N N . TRP A 1 246 ? -19.983 -10.920 22.196 1.00 92.31 246 TRP A N 1
ATOM 1962 C CA . TRP A 1 246 ? -20.617 -9.892 23.020 1.00 92.31 246 TRP A CA 1
ATOM 1963 C C . TRP A 1 246 ? -21.314 -10.498 24.240 1.00 92.31 246 TRP A C 1
ATOM 1965 O O . TRP A 1 246 ? -20.981 -10.147 25.370 1.00 92.31 246 TRP A O 1
ATOM 1975 N N . GLU A 1 247 ? -22.224 -11.447 24.014 1.00 94.88 247 GLU A N 1
ATOM 1976 C CA . GLU A 1 247 ? -23.081 -12.036 25.049 1.00 94.88 247 GLU A CA 1
ATOM 1977 C C . GLU A 1 247 ? -22.293 -12.803 26.109 1.00 94.88 247 GLU A C 1
ATOM 1979 O O . GLU A 1 247 ? -22.622 -12.724 27.288 1.00 94.88 247 GLU A O 1
ATOM 1984 N N . ASN A 1 248 ? -21.243 -13.518 25.698 1.00 95.56 248 ASN A N 1
ATOM 1985 C CA . ASN A 1 248 ? -20.557 -14.470 26.570 1.00 95.56 248 ASN A CA 1
ATOM 1986 C C . ASN A 1 248 ? -19.210 -13.971 27.099 1.00 95.56 248 ASN A C 1
ATOM 1988 O O . ASN A 1 248 ? -18.667 -14.577 28.019 1.00 95.56 248 ASN A O 1
ATOM 1992 N N . ARG A 1 249 ? -18.628 -12.907 26.526 1.00 94.25 249 ARG A N 1
ATOM 1993 C CA . ARG A 1 249 ? -17.326 -12.384 26.985 1.00 94.25 249 ARG A CA 1
ATOM 1994 C C . ARG A 1 249 ? -17.386 -10.946 27.469 1.00 94.25 249 ARG A C 1
ATOM 1996 O O . ARG A 1 249 ? -16.766 -10.637 28.481 1.00 94.25 249 ARG A O 1
ATOM 2003 N N . ILE A 1 250 ? -18.099 -10.075 26.755 1.00 95.25 250 ILE A N 1
ATOM 2004 C CA . ILE A 1 250 ? -18.054 -8.629 27.011 1.00 95.25 250 ILE A CA 1
ATOM 2005 C C . ILE A 1 250 ? -19.183 -8.193 27.949 1.00 95.25 250 ILE A C 1
ATOM 2007 O O . ILE A 1 250 ? -18.906 -7.606 28.994 1.00 95.25 250 ILE A O 1
ATOM 2011 N N . ARG A 1 251 ? -20.442 -8.505 27.611 1.00 96.50 251 ARG A N 1
ATOM 2012 C CA . ARG A 1 251 ? -21.630 -8.091 28.373 1.00 96.50 251 ARG A CA 1
ATOM 2013 C C . ARG A 1 251 ? -21.549 -8.471 29.861 1.00 96.50 251 ARG A C 1
ATOM 2015 O O . ARG A 1 251 ? -21.765 -7.570 30.669 1.00 96.50 251 ARG A O 1
ATOM 2022 N N . PRO A 1 252 ? -21.177 -9.708 30.257 1.00 97.69 252 PRO A N 1
ATOM 2023 C CA . PRO A 1 252 ? -21.139 -10.077 31.674 1.00 97.69 252 PRO A CA 1
ATOM 2024 C C . PRO A 1 252 ? -20.173 -9.202 32.481 1.00 97.69 252 PRO A C 1
ATOM 2026 O O . PRO A 1 252 ? -20.523 -8.702 33.543 1.00 97.69 252 PRO A O 1
ATOM 2029 N N . LYS A 1 253 ? -18.995 -8.899 31.923 1.00 97.62 253 LYS A N 1
ATOM 2030 C CA . LYS A 1 253 ? -17.998 -8.040 32.578 1.00 97.62 253 LYS A CA 1
ATOM 2031 C C . LYS A 1 253 ? -18.428 -6.573 32.666 1.00 97.62 253 LYS A C 1
ATOM 2033 O O . LYS A 1 253 ? -18.089 -5.880 33.619 1.00 97.62 253 LYS A O 1
ATOM 2038 N N . LEU A 1 254 ? -19.199 -6.080 31.694 1.00 97.56 254 LEU A N 1
ATOM 2039 C CA . LEU A 1 254 ? -19.813 -4.752 31.799 1.00 97.56 254 LEU A CA 1
ATOM 2040 C C . LEU A 1 254 ? -20.905 -4.722 32.882 1.00 97.56 254 LEU A C 1
ATOM 2042 O O . LEU A 1 254 ? -20.999 -3.745 33.622 1.00 97.56 254 LEU A O 1
ATOM 2046 N N . GLN A 1 255 ? -21.690 -5.793 33.024 1.00 97.62 255 GLN A N 1
ATOM 2047 C CA . GLN A 1 255 ? -22.685 -5.928 34.096 1.00 97.62 255 GLN A CA 1
ATOM 2048 C C . GLN A 1 255 ? -22.035 -6.020 35.488 1.00 97.62 255 GLN A C 1
ATOM 2050 O O . GLN A 1 255 ? -22.577 -5.480 36.455 1.00 97.62 255 GLN A O 1
ATOM 2055 N N . GLU A 1 256 ? -20.852 -6.629 35.596 1.00 97.50 256 GLU A N 1
ATOM 2056 C CA . GLU A 1 256 ? -20.042 -6.614 36.822 1.00 97.50 256 GLU A CA 1
ATOM 2057 C C . GLU A 1 256 ? -19.638 -5.185 37.214 1.00 97.50 256 GLU A C 1
ATOM 2059 O O . GLU A 1 256 ? -19.827 -4.809 38.370 1.00 97.50 256 GLU A O 1
ATOM 2064 N N . ILE A 1 257 ? -19.182 -4.350 36.264 1.00 96.50 257 ILE A N 1
ATOM 2065 C CA . ILE A 1 257 ? -18.910 -2.922 36.536 1.00 96.50 257 ILE A CA 1
ATOM 2066 C C . ILE A 1 257 ? -20.171 -2.217 37.032 1.00 96.50 257 ILE A C 1
ATOM 2068 O O . ILE A 1 257 ? -20.109 -1.449 37.992 1.00 96.50 257 ILE A O 1
ATOM 2072 N N . ALA A 1 258 ? -21.308 -2.447 36.370 1.00 96.06 258 ALA A N 1
ATOM 2073 C CA . ALA A 1 258 ? -22.567 -1.820 36.756 1.00 96.06 258 ALA A CA 1
ATOM 2074 C C . ALA A 1 258 ? -22.918 -2.174 38.209 1.00 96.06 258 ALA A C 1
ATOM 2076 O O . ALA A 1 258 ? -23.181 -1.284 39.013 1.00 96.06 258 ALA A O 1
ATOM 2077 N N . THR A 1 259 ? -22.782 -3.450 38.576 1.00 95.94 259 THR A N 1
ATOM 2078 C CA . THR A 1 259 ? -22.994 -3.932 39.947 1.00 95.94 259 THR A CA 1
ATOM 2079 C C . THR A 1 259 ? -22.014 -3.294 40.937 1.00 95.94 259 THR A C 1
ATOM 2081 O O . THR A 1 259 ? -22.441 -2.794 41.974 1.00 95.94 259 THR A O 1
ATOM 2084 N N . GLU A 1 260 ? -20.717 -3.242 40.610 1.00 95.00 260 GLU A N 1
ATOM 2085 C CA . GLU A 1 260 ? -19.678 -2.624 41.452 1.00 95.00 260 GLU A CA 1
ATOM 2086 C C . GLU A 1 260 ? -19.951 -1.135 41.720 1.00 95.00 260 GLU A C 1
ATOM 2088 O O . GLU A 1 260 ? -19.657 -0.624 42.800 1.00 95.00 260 GLU A O 1
ATOM 2093 N N . LYS A 1 261 ? -20.508 -0.426 40.733 1.00 92.25 261 LYS A N 1
ATOM 2094 C CA . LYS A 1 261 ? -20.813 1.009 40.819 1.00 92.25 261 LYS A CA 1
ATOM 2095 C C . LYS A 1 261 ? -22.242 1.312 41.263 1.00 92.25 261 LYS A C 1
ATOM 2097 O O . LYS A 1 261 ? -22.609 2.485 41.289 1.00 92.25 261 LYS A O 1
ATOM 2102 N N . THR A 1 262 ? -23.036 0.299 41.607 1.00 94.12 262 THR A N 1
ATOM 2103 C CA . THR A 1 262 ? -24.459 0.457 41.958 1.00 94.12 262 THR A CA 1
ATOM 2104 C C . THR A 1 262 ? -25.256 1.149 40.837 1.00 94.12 262 THR A C 1
ATOM 2106 O O . THR A 1 262 ? -26.101 2.011 41.073 1.00 94.12 262 THR A O 1
ATOM 2109 N N . LEU A 1 263 ? -24.962 0.786 39.589 1.00 94.81 263 LEU A N 1
ATOM 2110 C CA . LEU A 1 263 ? -25.629 1.256 38.377 1.00 94.81 263 LEU A CA 1
ATOM 2111 C C . LEU A 1 263 ? -26.428 0.113 37.737 1.00 94.81 263 LEU A C 1
ATOM 2113 O O . LEU A 1 263 ? -26.069 -1.060 37.820 1.00 94.81 263 LEU A O 1
ATOM 2117 N N . LEU A 1 264 ? -27.495 0.474 37.038 1.00 94.88 264 LEU A N 1
ATOM 2118 C CA . LEU A 1 264 ? -28.209 -0.376 36.098 1.00 94.88 264 LEU A CA 1
ATOM 2119 C C . LEU A 1 264 ? -27.446 -0.438 34.772 1.00 94.88 264 LEU A C 1
ATOM 2121 O O . LEU A 1 264 ? -26.881 0.566 34.330 1.00 94.88 264 LEU A O 1
ATOM 2125 N N . TYR A 1 265 ? -27.459 -1.612 34.139 1.00 96.50 265 TYR A N 1
ATOM 2126 C CA . TYR A 1 265 ? -26.921 -1.837 32.799 1.00 96.50 265 TYR A CA 1
ATOM 2127 C C . TYR A 1 265 ? -28.059 -2.062 31.808 1.00 96.50 265 TYR A C 1
ATOM 2129 O O . TYR A 1 265 ? -28.876 -2.966 31.987 1.00 96.50 265 TYR A O 1
ATOM 2137 N N . GLU A 1 266 ? -28.067 -1.281 30.735 1.00 94.19 266 GLU A N 1
ATOM 2138 C CA . GLU A 1 266 ? -29.025 -1.390 29.638 1.00 94.19 266 GLU A CA 1
ATOM 2139 C C . GLU A 1 266 ? -28.272 -1.423 28.307 1.00 94.19 266 GLU A C 1
ATOM 2141 O O . GLU A 1 266 ? -27.243 -0.768 28.149 1.00 94.19 266 GLU A O 1
ATOM 2146 N N . GLU A 1 267 ? -28.778 -2.148 27.316 1.00 92.94 267 GLU A N 1
ATOM 2147 C CA . GLU A 1 267 ? -28.197 -2.163 25.974 1.00 92.94 267 GLU A CA 1
ATOM 2148 C C . GLU A 1 267 ? -29.270 -2.134 24.889 1.00 92.94 267 GLU A C 1
ATOM 2150 O O . GLU A 1 267 ? -30.401 -2.570 25.085 1.00 92.94 267 GLU A O 1
ATOM 2155 N N . TYR A 1 268 ? -28.894 -1.612 23.726 1.00 88.56 268 TYR A N 1
ATOM 2156 C CA . TYR A 1 268 ? -29.743 -1.496 22.554 1.00 88.56 268 TYR A CA 1
ATOM 2157 C C . TYR A 1 268 ? -28.972 -1.952 21.316 1.00 88.56 268 TYR A C 1
ATOM 2159 O O . TYR A 1 268 ? -27.900 -1.424 21.003 1.00 88.56 268 TYR A O 1
ATOM 2167 N N . ASN A 1 269 ? -29.527 -2.948 20.623 1.00 86.44 269 ASN A N 1
ATOM 2168 C CA . ASN A 1 269 ? -29.050 -3.486 19.346 1.00 86.44 269 ASN A CA 1
ATOM 2169 C C . ASN A 1 269 ? -27.572 -3.923 19.301 1.00 86.44 269 ASN A C 1
ATOM 2171 O O . ASN A 1 269 ? -26.997 -4.063 18.219 1.00 86.44 269 ASN A O 1
ATOM 2175 N N . MET A 1 270 ? -26.947 -4.218 20.449 1.00 85.50 270 MET A N 1
ATOM 2176 C CA . MET A 1 270 ? -25.541 -4.646 20.495 1.00 85.50 270 MET A CA 1
ATOM 2177 C C . MET A 1 270 ? -25.295 -5.956 19.737 1.00 85.50 270 MET A C 1
ATOM 2179 O O . MET A 1 270 ? -24.255 -6.115 19.094 1.00 85.50 270 MET A O 1
ATOM 2183 N N . THR A 1 271 ? -26.281 -6.852 19.736 1.00 80.94 271 THR A N 1
ATOM 2184 C CA . THR A 1 271 ? -26.247 -8.150 19.047 1.00 80.94 271 THR A CA 1
ATOM 2185 C C . THR A 1 271 ? -27.055 -8.175 17.749 1.00 80.94 271 THR A C 1
ATOM 2187 O O . THR A 1 271 ? -27.051 -9.182 17.042 1.00 80.94 271 THR A O 1
ATOM 2190 N N . CYS A 1 272 ? -27.735 -7.079 17.403 1.00 73.00 272 CYS A N 1
ATOM 2191 C CA . CYS A 1 272 ? -28.566 -7.003 16.208 1.00 73.00 272 CYS A CA 1
ATOM 2192 C C . CYS A 1 272 ? -27.722 -6.761 14.949 1.00 73.00 272 CYS A C 1
ATOM 2194 O O . CYS A 1 272 ? -26.684 -6.090 14.975 1.00 73.00 272 CYS A O 1
ATOM 2196 N N . GLN A 1 273 ? -28.191 -7.318 13.830 1.00 67.19 273 GLN A N 1
ATOM 2197 C CA . GLN A 1 273 ? -27.557 -7.176 12.513 1.00 67.19 273 GLN A CA 1
ATOM 2198 C C . GLN A 1 273 ? -28.105 -5.992 11.701 1.00 67.19 273 GLN A C 1
ATOM 2200 O O . GLN A 1 273 ? -27.609 -5.702 10.614 1.00 67.19 273 GLN A O 1
ATOM 2205 N N . ASN A 1 274 ? -29.134 -5.307 12.210 1.00 68.62 274 ASN A N 1
ATOM 2206 C CA . ASN A 1 274 ? -29.644 -4.091 11.591 1.00 68.62 274 ASN A CA 1
ATOM 2207 C C . ASN A 1 274 ? -28.616 -2.954 11.704 1.00 68.62 274 ASN A C 1
ATOM 2209 O O . ASN A 1 274 ? -27.712 -2.959 12.540 1.00 68.62 274 ASN A O 1
ATOM 2213 N N . ARG A 1 275 ? -28.765 -1.957 10.832 1.00 65.50 275 ARG A N 1
ATOM 2214 C CA . ARG A 1 275 ? -27.903 -0.768 10.791 1.00 65.50 275 ARG A CA 1
ATOM 2215 C C . ARG A 1 275 ? -28.333 0.300 11.802 1.00 65.50 275 ARG A C 1
ATOM 2217 O O . ARG A 1 275 ? -28.044 1.476 11.610 1.00 65.50 275 ARG A O 1
ATOM 2224 N N . ASP A 1 276 ? -29.072 -0.091 12.829 1.00 69.69 276 ASP A N 1
ATOM 2225 C CA . ASP A 1 276 ? -29.534 0.840 13.847 1.00 69.69 276 ASP A CA 1
ATOM 2226 C C . ASP A 1 276 ? -28.389 1.187 14.797 1.00 69.69 276 ASP A C 1
ATOM 2228 O O . ASP A 1 276 ? -27.402 0.455 14.906 1.00 69.69 276 ASP A O 1
ATOM 2232 N N . GLY A 1 277 ? -28.523 2.318 15.489 1.00 76.00 277 GLY A N 1
ATOM 2233 C CA . GLY A 1 277 ? -27.538 2.727 16.484 1.00 76.00 277 GLY A CA 1
ATOM 2234 C C . GLY A 1 277 ? -27.336 1.621 17.515 1.00 76.00 277 GLY A C 1
ATOM 2235 O O . GLY A 1 277 ? -28.304 1.063 18.026 1.00 76.00 277 GLY A O 1
ATOM 2236 N N . LYS A 1 278 ? -26.079 1.300 17.813 1.00 86.88 278 LYS A N 1
ATOM 2237 C CA . LYS A 1 278 ? -25.718 0.321 18.841 1.00 86.88 278 LYS A CA 1
ATOM 2238 C C . LYS A 1 278 ? -25.293 1.064 20.084 1.00 86.88 278 LYS A C 1
ATOM 2240 O O . LYS A 1 278 ? -24.495 1.999 19.983 1.00 86.88 278 LYS A O 1
ATOM 2245 N N . SER A 1 279 ? -25.830 0.684 21.236 1.00 91.56 279 SER A N 1
ATOM 2246 C CA . SER A 1 279 ? -25.447 1.333 22.483 1.00 91.56 279 SER A CA 1
ATOM 2247 C C . SER A 1 279 ? -25.556 0.435 23.700 1.00 91.56 279 SER A C 1
ATOM 2249 O O . SER A 1 279 ? -26.326 -0.520 23.730 1.00 91.56 279 SER A O 1
ATOM 2251 N N . PHE A 1 280 ? -24.799 0.792 24.726 1.00 95.06 280 PHE A N 1
ATOM 2252 C CA . PHE A 1 280 ? -24.984 0.307 26.083 1.00 95.06 280 PHE A CA 1
ATOM 2253 C C . PHE A 1 280 ? -24.872 1.487 27.047 1.00 95.06 280 PHE A C 1
ATOM 2255 O O . PHE A 1 280 ? -24.171 2.466 26.781 1.00 95.06 280 PHE A O 1
ATOM 2262 N N . THR A 1 281 ? -25.629 1.432 28.132 1.00 95.81 281 THR A N 1
ATOM 2263 C CA . THR A 1 281 ? -25.887 2.553 29.032 1.00 95.81 281 THR A CA 1
ATOM 2264 C C . THR A 1 281 ? -25.737 2.093 30.473 1.00 95.81 281 THR A C 1
ATOM 2266 O O . THR A 1 281 ? -26.197 1.011 30.835 1.00 95.81 281 THR A O 1
ATOM 2269 N N . PHE A 1 282 ? -25.100 2.934 31.280 1.00 96.19 282 PHE A N 1
ATOM 2270 C CA . PHE A 1 282 ? -25.004 2.790 32.725 1.00 96.19 282 PHE A CA 1
ATOM 2271 C C . PHE A 1 282 ? -25.786 3.919 33.385 1.00 96.19 282 PHE A C 1
ATOM 2273 O O . PHE A 1 282 ? -25.566 5.091 33.067 1.00 96.19 282 PHE A O 1
ATOM 2280 N N . ARG A 1 283 ? -26.699 3.582 34.291 1.00 91.75 283 ARG A N 1
ATOM 2281 C CA . ARG A 1 283 ? -27.641 4.550 34.866 1.00 91.75 283 ARG A CA 1
ATOM 2282 C C . ARG A 1 283 ? -27.861 4.290 36.348 1.00 91.75 283 ARG A C 1
ATOM 2284 O O . ARG A 1 283 ? -27.957 3.140 36.752 1.00 91.75 283 ARG A O 1
ATOM 2291 N N . ALA A 1 284 ? -27.930 5.334 37.167 1.00 88.44 284 ALA A N 1
ATOM 2292 C CA . ALA A 1 284 ? -28.292 5.167 38.573 1.00 88.44 284 ALA A CA 1
ATOM 2293 C C . ALA A 1 284 ? -29.769 4.750 38.690 1.00 88.44 284 ALA A C 1
ATOM 2295 O O . ALA A 1 284 ? -30.593 5.163 37.879 1.00 88.44 284 ALA A O 1
ATOM 2296 N N . ALA A 1 285 ? -30.117 3.919 39.675 1.00 84.12 285 ALA A N 1
ATOM 2297 C CA . ALA A 1 285 ? -31.470 3.361 39.776 1.00 84.12 285 ALA A CA 1
ATOM 2298 C C . ALA A 1 285 ? -32.569 4.428 39.970 1.00 84.12 285 ALA A C 1
ATOM 2300 O O . ALA A 1 285 ? -33.704 4.227 39.543 1.00 84.12 285 ALA A O 1
ATOM 2301 N N . ASP A 1 286 ? -32.221 5.551 40.595 1.00 84.38 286 ASP A N 1
ATOM 2302 C CA . ASP A 1 286 ? -33.080 6.708 40.865 1.00 84.38 286 ASP A CA 1
ATOM 2303 C C . ASP A 1 286 ? -33.113 7.743 39.728 1.00 84.38 286 ASP A C 1
ATOM 2305 O O . ASP A 1 286 ? -33.995 8.597 39.704 1.00 84.38 286 ASP A O 1
ATOM 2309 N N . CYS A 1 287 ? -32.189 7.649 38.775 1.00 83.06 287 CYS A N 1
ATOM 2310 C CA . CYS A 1 287 ? -32.068 8.552 37.639 1.00 83.06 287 CYS A CA 1
ATOM 2311 C C . CYS A 1 287 ? -32.843 7.970 36.458 1.00 83.06 287 CYS A C 1
ATOM 2313 O O . CYS A 1 287 ? -32.380 7.017 35.843 1.00 83.06 287 CYS A O 1
ATOM 2315 N N . LEU A 1 288 ? -34.041 8.473 36.167 1.00 74.56 288 LEU A N 1
ATOM 2316 C CA . LEU A 1 288 ? -34.967 7.873 35.198 1.00 74.56 288 LEU A CA 1
ATOM 2317 C C . LEU A 1 288 ? -34.748 8.369 33.767 1.00 74.56 288 LEU A C 1
ATOM 2319 O O . LEU A 1 288 ? -35.099 7.656 32.831 1.00 74.56 288 LEU A O 1
ATOM 2323 N N . TYR A 1 289 ? -34.193 9.569 33.582 1.00 84.81 289 TYR A N 1
ATOM 2324 C CA . TYR A 1 289 ? -34.215 10.250 32.282 1.00 84.81 289 TYR A CA 1
ATOM 2325 C C . TYR A 1 289 ? -32.838 10.517 31.698 1.00 84.81 289 TYR A C 1
ATOM 2327 O O . TYR A 1 289 ? -32.737 10.996 30.568 1.00 84.81 289 TYR A O 1
ATOM 2335 N N . THR A 1 290 ? -31.772 10.193 32.420 1.00 90.75 290 THR A N 1
ATOM 2336 C CA . THR A 1 290 ? -30.411 10.334 31.920 1.00 90.75 290 THR A CA 1
ATOM 2337 C C . THR A 1 290 ? -29.554 9.115 32.225 1.00 90.75 290 THR A C 1
ATOM 2339 O O . THR A 1 290 ? -29.863 8.293 33.078 1.00 90.75 290 THR A O 1
ATOM 2342 N N . GLY A 1 291 ? -28.475 8.938 31.469 1.00 93.75 291 GLY A N 1
ATOM 2343 C CA . GLY A 1 291 ? -27.551 7.828 31.682 1.00 93.75 291 GLY A CA 1
ATOM 2344 C C . GLY A 1 291 ? -26.224 8.045 30.977 1.00 93.75 291 GLY A C 1
ATOM 2345 O O . GLY A 1 291 ? -26.134 8.804 30.013 1.00 93.75 291 GLY A O 1
ATOM 2346 N N . I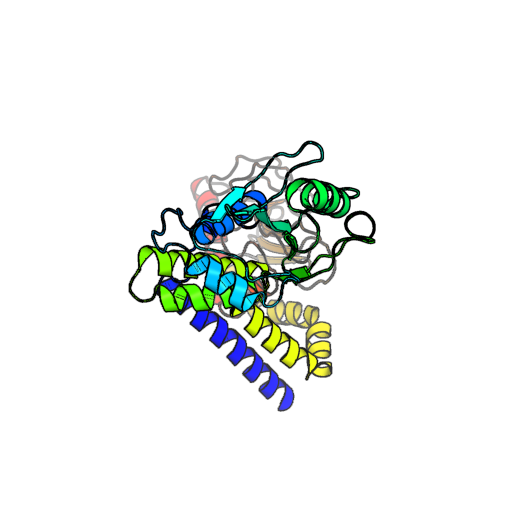LE A 1 292 ? -25.181 7.366 31.444 1.00 96.12 292 ILE A N 1
ATOM 2347 C CA . ILE A 1 292 ? -23.877 7.356 30.784 1.00 96.12 292 ILE A CA 1
ATOM 2348 C C . ILE A 1 292 ? -23.955 6.334 29.655 1.00 96.12 292 ILE A C 1
ATOM 2350 O O . ILE A 1 292 ? -23.911 5.126 29.895 1.00 96.12 292 ILE A O 1
ATOM 2354 N N . ARG A 1 293 ? -24.100 6.810 28.420 1.00 95.75 293 ARG A N 1
ATOM 2355 C CA . ARG A 1 293 ? -24.260 5.959 27.239 1.00 95.75 293 ARG A CA 1
ATOM 2356 C C . ARG A 1 293 ? -22.995 5.937 26.407 1.00 95.75 293 ARG A C 1
ATOM 2358 O O . ARG A 1 293 ? -22.421 6.982 26.119 1.00 95.75 293 ARG A O 1
ATOM 2365 N N . PHE A 1 294 ? -22.637 4.741 25.963 1.00 95.38 294 PHE A N 1
ATOM 2366 C CA . PHE A 1 294 ? -21.670 4.481 24.908 1.00 95.38 294 PHE A CA 1
ATOM 2367 C C . PHE A 1 294 ? -22.451 4.102 23.658 1.00 95.38 294 PHE A C 1
ATOM 2369 O O . PHE A 1 294 ? -23.253 3.169 23.698 1.00 95.38 294 PHE A O 1
ATOM 2376 N N . GLN A 1 295 ? -22.255 4.829 22.564 1.00 91.38 295 GLN A N 1
ATOM 2377 C CA . GLN A 1 295 ? -23.063 4.676 21.361 1.00 91.38 295 GLN A CA 1
ATOM 2378 C C . GLN A 1 295 ? -22.221 4.811 20.098 1.00 91.38 295 GLN A C 1
ATOM 2380 O O . GLN A 1 295 ? -21.236 5.547 20.073 1.00 91.38 295 GLN A O 1
ATOM 2385 N N . SER A 1 296 ? -22.663 4.132 19.041 1.00 87.56 296 SER A N 1
ATOM 2386 C CA . SER A 1 296 ? -22.298 4.465 17.670 1.00 87.56 296 SER A CA 1
ATOM 2387 C C . SER A 1 296 ? -23.508 4.957 16.879 1.00 87.56 296 SER A C 1
ATOM 2389 O O . SER A 1 296 ? -24.615 4.425 17.006 1.00 87.56 296 SER A O 1
ATOM 2391 N N . ASN A 1 297 ? -23.279 5.985 16.060 1.00 71.75 297 ASN A N 1
ATOM 2392 C CA . ASN A 1 297 ? -24.277 6.579 15.166 1.00 71.75 297 ASN A CA 1
ATOM 2393 C C . ASN A 1 297 ? -24.214 6.004 13.746 1.00 71.75 297 ASN A C 1
ATOM 2395 O O . ASN A 1 297 ? -25.044 6.361 12.907 1.00 71.75 297 ASN A O 1
ATOM 2399 N N . THR A 1 298 ? -23.212 5.178 13.436 1.00 63.28 298 THR A N 1
ATOM 2400 C CA . THR A 1 298 ? -22.955 4.777 12.056 1.00 63.28 298 THR A CA 1
ATOM 2401 C C . THR A 1 298 ? -23.769 3.549 11.660 1.00 63.28 298 THR A C 1
ATOM 2403 O O . THR A 1 298 ? -23.822 2.536 12.350 1.00 63.28 298 THR A O 1
ATOM 2406 N N . ARG A 1 299 ? -24.378 3.638 10.471 1.00 57.56 299 ARG A N 1
ATOM 2407 C CA . ARG A 1 299 ? -25.020 2.527 9.748 1.00 57.56 299 ARG A CA 1
ATOM 2408 C C . ARG A 1 299 ? -23.999 1.571 9.098 1.00 57.56 299 ARG A C 1
ATOM 2410 O O . ARG A 1 299 ? -24.385 0.751 8.265 1.00 57.56 299 ARG A O 1
ATOM 2417 N N . SER A 1 300 ? -22.707 1.727 9.389 1.00 51.62 300 SER A N 1
ATOM 2418 C CA . SER A 1 300 ? -21.595 0.988 8.782 1.00 51.62 300 SER A CA 1
ATOM 2419 C C . SER A 1 300 ? -20.956 0.027 9.783 1.00 51.62 300 SER A C 1
ATOM 2421 O O . SER A 1 300 ? -20.997 0.250 10.989 1.00 51.62 300 SER A O 1
ATOM 2423 N N . TYR A 1 301 ? -20.360 -1.046 9.260 1.00 54.88 301 TYR A N 1
ATOM 2424 C CA . TYR A 1 301 ? -19.743 -2.136 10.026 1.00 54.88 301 TYR A CA 1
ATOM 2425 C C . TYR A 1 301 ? -18.580 -1.684 10.933 1.00 54.88 301 TYR A C 1
ATOM 2427 O O . TYR A 1 301 ? -18.262 -2.375 11.901 1.00 54.88 301 TYR A O 1
ATOM 2435 N N . ASP A 1 302 ? -18.038 -0.489 10.686 1.00 62.59 302 ASP A N 1
ATOM 2436 C CA . ASP A 1 302 ? -17.025 0.174 11.504 1.00 62.59 302 ASP A CA 1
ATOM 2437 C C . ASP A 1 302 ? -17.709 1.186 12.437 1.00 62.59 302 ASP A C 1
ATOM 2439 O O . ASP A 1 302 ? -17.939 2.351 12.095 1.00 62.59 302 ASP A O 1
ATOM 2443 N N . LEU A 1 303 ? -18.124 0.689 13.604 1.00 74.19 303 LEU A N 1
ATOM 2444 C CA . LEU A 1 303 ? -18.849 1.462 14.614 1.00 74.19 303 LEU A CA 1
ATOM 2445 C C . LEU A 1 303 ? -17.906 2.493 15.233 1.00 74.19 303 LEU A C 1
ATOM 2447 O O . LEU A 1 303 ? -17.025 2.117 16.001 1.00 74.19 303 LEU A O 1
ATOM 2451 N N . ASP A 1 304 ? -18.094 3.770 14.904 1.00 86.69 304 ASP A N 1
ATOM 2452 C CA . ASP A 1 304 ? -17.416 4.879 15.575 1.00 86.69 304 ASP A CA 1
ATOM 2453 C C . ASP A 1 304 ? -18.091 5.126 16.931 1.00 86.69 304 ASP A C 1
ATOM 2455 O O . ASP A 1 304 ? -19.232 5.596 16.984 1.00 86.69 304 ASP A O 1
ATOM 2459 N N . MET A 1 305 ? -17.419 4.723 18.008 1.00 90.81 305 MET A N 1
ATOM 2460 C CA . MET A 1 305 ? -17.924 4.753 19.374 1.00 90.81 305 MET A CA 1
ATOM 2461 C C . MET A 1 305 ? -17.539 6.044 20.098 1.00 90.81 305 MET A C 1
ATOM 2463 O O . MET A 1 305 ? -16.369 6.428 20.208 1.00 90.81 305 MET A O 1
ATOM 2467 N N . PHE A 1 306 ? -18.543 6.654 20.708 1.00 93.75 306 PHE A N 1
ATOM 2468 C CA . PHE A 1 306 ? -18.422 7.816 21.577 1.00 93.75 306 PHE A CA 1
ATOM 2469 C C . PHE A 1 306 ? -19.259 7.604 22.842 1.00 93.75 306 PHE A C 1
ATOM 2471 O O . PHE A 1 306 ? -20.053 6.664 22.930 1.00 93.75 306 PHE A O 1
ATOM 2478 N N . TYR A 1 307 ? -19.047 8.445 23.849 1.00 97.00 307 TYR A N 1
ATOM 2479 C CA . TYR A 1 307 ? -19.748 8.361 25.123 1.00 97.00 307 TYR A CA 1
ATOM 2480 C C . TYR A 1 307 ? -20.111 9.736 25.669 1.00 97.00 307 TYR A C 1
ATOM 2482 O O . TYR A 1 307 ? -19.443 10.733 25.391 1.00 97.00 307 TYR A O 1
ATOM 2490 N N . GLY A 1 308 ? -21.167 9.782 26.466 1.00 96.56 308 GLY A N 1
ATOM 2491 C CA . GLY A 1 308 ? -21.626 10.999 27.117 1.00 96.56 308 GLY A CA 1
ATOM 2492 C C . GLY A 1 308 ? -22.783 10.725 28.065 1.00 96.56 308 GLY A C 1
ATOM 2493 O O . GLY A 1 308 ? -23.176 9.574 28.266 1.00 96.56 308 GLY A O 1
ATOM 2494 N N . ILE A 1 309 ? -23.345 11.793 28.622 1.00 95.00 309 ILE A N 1
ATOM 2495 C CA . ILE A 1 309 ? -24.619 11.711 29.340 1.00 95.00 309 ILE A CA 1
ATOM 2496 C C . ILE A 1 309 ? -25.722 11.914 28.311 1.00 95.00 309 ILE A C 1
ATOM 2498 O O . ILE A 1 309 ? -25.766 12.968 27.676 1.00 95.00 309 ILE A O 1
ATOM 2502 N N . VAL A 1 310 ? -26.567 10.904 28.130 1.00 93.06 310 VAL A N 1
ATOM 2503 C CA . VAL A 1 310 ? -27.664 10.907 27.162 1.00 93.06 310 VAL A CA 1
ATOM 2504 C C . VAL A 1 310 ? -28.994 11.176 27.856 1.00 93.06 310 VAL A C 1
ATOM 2506 O O . VAL A 1 310 ? -29.193 10.729 28.983 1.00 93.06 310 VAL A O 1
ATOM 2509 N N . SER A 1 311 ? -29.907 11.851 27.165 1.00 91.12 311 SER A N 1
ATOM 2510 C CA . SER A 1 311 ? -31.325 11.934 27.527 1.00 91.12 311 SER A CA 1
ATOM 2511 C C . SER A 1 311 ? -32.068 10.671 27.076 1.00 91.12 311 SER A C 1
ATOM 2513 O O . SER A 1 311 ? -31.930 10.240 25.927 1.00 91.12 311 SER A O 1
ATOM 2515 N N . LEU A 1 312 ?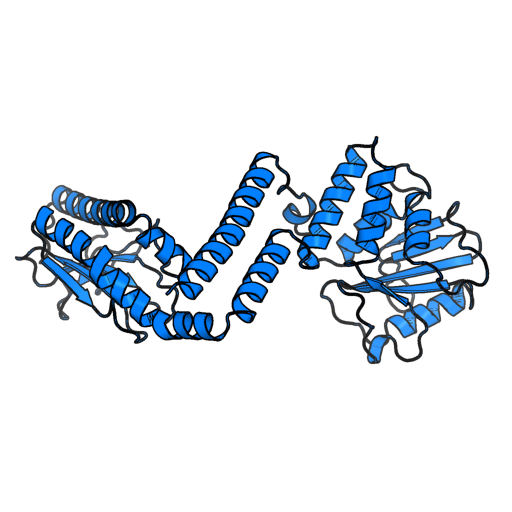 -32.870 10.088 27.961 1.00 85.06 312 LEU A N 1
ATOM 2516 C CA . LEU A 1 312 ? -33.629 8.855 27.756 1.00 85.06 312 LEU A CA 1
ATOM 2517 C C . LEU A 1 312 ? -35.136 9.142 27.674 1.00 85.06 312 LEU A C 1
ATOM 2519 O O . LEU A 1 312 ? -35.626 10.161 28.159 1.00 85.06 312 LEU A O 1
ATOM 2523 N N . ASP A 1 313 ? -35.870 8.243 27.018 1.00 73.94 313 ASP A N 1
ATOM 2524 C CA . ASP A 1 313 ? -37.341 8.202 27.005 1.00 73.94 313 ASP A CA 1
ATOM 2525 C C . ASP A 1 313 ? -38.050 9.508 26.597 1.00 73.94 313 ASP A C 1
ATOM 2527 O O . ASP A 1 313 ? -39.147 9.823 27.058 1.00 73.94 313 ASP A O 1
ATOM 2531 N N . GLY A 1 314 ? -37.421 10.292 25.714 1.00 69.75 314 GLY A N 1
ATOM 2532 C CA . GLY A 1 314 ? -37.992 11.532 25.175 1.00 69.75 314 GLY A CA 1
ATOM 2533 C C . GLY A 1 314 ? -38.115 12.676 26.187 1.00 69.75 314 GLY A C 1
ATOM 2534 O O . GLY A 1 314 ? -38.656 13.729 25.844 1.00 69.75 314 GLY A O 1
ATOM 2535 N N . LYS A 1 315 ? -37.606 12.508 27.416 1.00 72.19 315 LYS A N 1
ATOM 2536 C CA . LYS A 1 315 ? -37.502 13.591 28.396 1.00 72.19 315 LYS A CA 1
ATOM 2537 C C . LYS A 1 315 ? -36.116 14.202 28.324 1.00 72.19 315 LYS A C 1
ATOM 2539 O O . LYS A 1 315 ? -35.104 13.534 28.502 1.00 72.19 315 LYS A O 1
ATOM 2544 N N . HIS A 1 316 ? -36.086 15.497 28.042 1.00 76.12 316 HIS A N 1
ATOM 2545 C CA . HIS A 1 316 ? -34.854 16.247 27.886 1.00 76.12 316 HIS A CA 1
ATOM 2546 C C . HIS A 1 316 ? -34.698 17.179 29.089 1.00 76.12 316 HIS A C 1
ATOM 2548 O O . HIS A 1 316 ? -35.525 18.080 29.233 1.00 76.12 316 HIS A O 1
ATOM 2554 N N . PRO A 1 317 ? -33.621 17.069 29.887 1.00 81.12 317 PRO A N 1
ATOM 2555 C CA . PRO A 1 317 ? -33.289 18.080 30.893 1.00 81.12 317 PRO A CA 1
ATOM 2556 C C . PRO A 1 317 ? -32.868 19.420 30.250 1.00 81.12 317 PRO A C 1
ATOM 2558 O O . PRO A 1 317 ? -32.429 20.335 30.938 1.00 81.12 317 PRO A O 1
ATOM 2561 N N . GLY A 1 318 ? -32.977 19.551 28.922 1.00 85.56 318 GLY A N 1
ATOM 2562 C CA . GLY A 1 318 ? -32.487 20.682 28.149 1.00 85.56 318 GLY A CA 1
ATOM 2563 C C . GLY A 1 318 ? -30.969 20.661 27.986 1.00 85.56 318 GLY A C 1
ATOM 2564 O O . GLY A 1 318 ? -30.275 19.754 28.442 1.00 85.56 318 GLY A O 1
ATOM 2565 N N . ILE A 1 319 ? -30.449 21.673 27.298 1.00 92.31 319 ILE A N 1
ATOM 2566 C CA . ILE A 1 319 ? -29.007 21.875 27.158 1.00 92.31 319 ILE A CA 1
ATOM 2567 C C . ILE A 1 319 ? -28.440 22.336 28.507 1.00 92.31 319 ILE A C 1
ATOM 2569 O O . ILE A 1 319 ? -28.830 23.383 29.018 1.00 92.31 319 ILE A O 1
ATOM 2573 N N . GLN A 1 320 ? -27.506 21.564 29.059 1.00 93.38 320 GLN A N 1
ATOM 2574 C CA . GLN A 1 320 ? -26.834 21.824 30.331 1.00 93.38 320 GLN A CA 1
ATOM 2575 C C . GLN A 1 320 ? -25.422 22.381 30.109 1.00 93.38 320 GLN A C 1
ATOM 2577 O O . GLN A 1 320 ? -24.892 22.413 28.993 1.00 93.38 320 GLN A O 1
ATOM 2582 N N . GLN A 1 321 ? -24.781 22.832 31.190 1.00 94.06 321 GLN A N 1
ATOM 2583 C CA . GLN A 1 321 ? -23.384 23.253 31.131 1.00 94.06 321 GLN A CA 1
ATOM 2584 C C . GLN A 1 321 ? -22.490 22.057 30.787 1.00 94.06 321 GLN A C 1
ATOM 2586 O O . GLN A 1 321 ? -22.519 21.033 31.467 1.00 94.06 321 GLN A O 1
ATOM 2591 N N . LYS A 1 322 ? -21.652 22.208 29.755 1.00 96.50 322 LYS A N 1
ATOM 2592 C CA . LYS A 1 322 ? -20.740 21.149 29.314 1.00 96.50 322 LYS A CA 1
ATOM 2593 C C . LYS A 1 322 ? -19.840 20.658 30.461 1.00 96.50 322 LYS A C 1
ATOM 2595 O O . LYS A 1 322 ? -19.264 21.476 31.191 1.00 96.50 322 LYS A O 1
ATOM 2600 N N . LEU A 1 323 ? -19.679 19.340 30.588 1.00 96.50 323 LEU A N 1
ATOM 2601 C CA . LEU A 1 323 ? -18.630 18.758 31.434 1.00 96.50 323 LEU A CA 1
ATOM 2602 C C . LEU A 1 323 ? -17.261 18.891 30.749 1.00 96.50 323 LEU A C 1
ATOM 2604 O O . LEU A 1 323 ? -17.144 18.787 29.528 1.00 96.50 323 LEU A O 1
ATOM 2608 N N . ASN A 1 324 ? -16.213 19.135 31.528 1.00 96.56 324 ASN A N 1
ATOM 2609 C CA . ASN A 1 324 ? -14.853 19.361 31.037 1.00 96.56 324 ASN A CA 1
ATOM 2610 C C . ASN A 1 324 ? -14.272 18.110 30.384 1.00 96.56 324 ASN A C 1
ATOM 2612 O O . ASN A 1 324 ? -13.459 18.227 29.468 1.00 96.56 324 ASN A O 1
ATOM 2616 N N . ILE A 1 325 ? -14.700 16.925 30.822 1.00 95.25 325 ILE A N 1
ATOM 2617 C CA . ILE A 1 325 ? -14.274 15.662 30.222 1.00 95.25 325 ILE A CA 1
ATOM 2618 C C . ILE A 1 325 ? -14.753 15.482 28.771 1.00 95.25 325 ILE A C 1
ATOM 2620 O O . ILE A 1 325 ? -14.175 14.694 28.016 1.00 95.25 325 ILE A O 1
ATOM 2624 N N . PHE A 1 326 ? -15.785 16.221 28.356 1.00 96.88 326 PHE A N 1
ATOM 2625 C CA . PHE A 1 326 ? -16.367 16.125 27.024 1.00 96.88 326 PHE A CA 1
ATOM 2626 C C . PHE A 1 326 ? -15.798 17.176 26.065 1.00 96.88 326 PHE A C 1
ATOM 2628 O O . PHE A 1 326 ? -15.738 18.377 26.360 1.00 96.88 326 PHE A O 1
ATOM 2635 N N . GLN A 1 327 ? -15.395 16.732 24.870 1.00 95.69 327 GLN A N 1
ATOM 2636 C CA . GLN A 1 327 ? -14.900 17.636 23.830 1.00 95.69 327 GLN A CA 1
ATOM 2637 C C . GLN A 1 327 ? -16.064 18.344 23.130 1.00 95.69 327 GLN A C 1
ATOM 2639 O O . GLN A 1 327 ? -16.039 19.571 22.984 1.00 95.69 327 GLN A O 1
ATOM 2644 N N . GLU A 1 328 ? -17.104 17.588 22.783 1.00 96.31 328 GLU A N 1
ATOM 2645 C CA . GLU A 1 328 ? -18.202 18.042 21.935 1.00 96.31 328 GLU A CA 1
ATOM 2646 C C . GLU A 1 328 ? -19.267 18.822 22.704 1.00 96.31 328 GLU A C 1
ATOM 2648 O O . GLU A 1 328 ? -19.462 18.657 23.912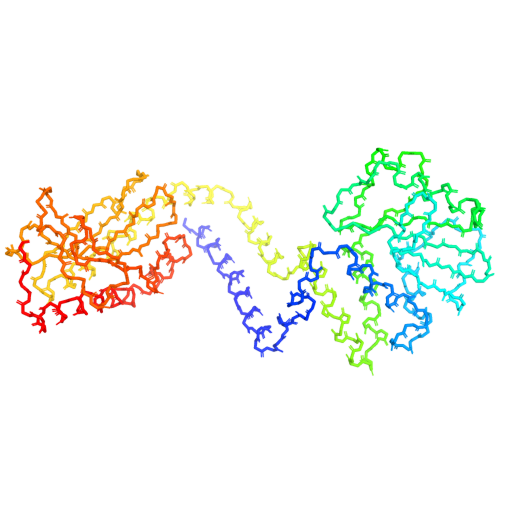 1.00 96.31 328 GLU A O 1
ATOM 2653 N N . LYS A 1 329 ? -19.955 19.719 21.990 1.00 95.38 329 LYS A N 1
ATOM 2654 C CA . LYS A 1 329 ? -20.928 20.638 22.589 1.00 95.38 329 LYS A CA 1
ATOM 2655 C C . LYS A 1 329 ? -22.192 19.901 23.071 1.00 95.38 329 LYS A C 1
ATOM 2657 O O . LYS A 1 329 ? -22.627 18.943 22.432 1.00 95.38 329 LYS A O 1
ATOM 2662 N N . PRO A 1 330 ? -22.818 20.384 24.157 1.00 96.31 330 PRO A N 1
ATOM 2663 C CA . PRO A 1 330 ? -24.142 19.956 24.587 1.00 96.31 330 PRO A CA 1
ATOM 2664 C C . PRO A 1 330 ? -25.229 20.045 23.510 1.00 96.31 330 PRO A C 1
ATOM 2666 O O . PRO A 1 330 ? -25.211 20.932 22.657 1.00 96.31 330 PRO A O 1
ATOM 2669 N N . SER A 1 331 ? -26.220 19.162 23.602 1.00 93.69 331 SER A N 1
ATOM 2670 C CA . SER A 1 331 ? -27.450 19.170 22.799 1.00 93.69 331 SER A CA 1
ATOM 2671 C C . SER A 1 331 ? -28.616 18.603 23.615 1.00 93.69 331 SER A C 1
ATOM 2673 O O . SER A 1 331 ? -28.406 18.085 24.704 1.00 93.69 331 SER A O 1
ATOM 2675 N N . ASN A 1 332 ? -29.844 18.621 23.087 1.00 90.56 332 ASN A N 1
ATOM 2676 C CA . ASN A 1 332 ? -30.990 18.002 23.775 1.00 90.56 332 ASN A CA 1
ATOM 2677 C C . ASN A 1 332 ? -30.815 16.488 24.004 1.00 90.56 332 ASN A C 1
ATOM 2679 O O . ASN A 1 332 ? -31.354 15.934 24.963 1.00 90.56 332 ASN A O 1
ATOM 2683 N N . ILE A 1 333 ? -30.068 15.810 23.129 1.00 90.94 333 ILE A N 1
ATOM 2684 C CA . ILE A 1 333 ? -29.785 14.372 23.246 1.00 90.94 333 ILE A CA 1
ATOM 2685 C C . ILE A 1 333 ? -28.607 14.135 24.194 1.00 90.94 333 ILE A C 1
ATOM 2687 O O . ILE A 1 333 ? -28.642 13.192 24.973 1.00 90.94 333 ILE A O 1
ATOM 2691 N N . TRP A 1 334 ? -27.598 15.007 24.152 1.00 94.00 334 TRP A N 1
ATOM 2692 C CA . TRP A 1 334 ? -26.393 14.947 24.983 1.00 94.00 334 TRP A CA 1
ATOM 2693 C C . TRP A 1 334 ? -26.315 16.193 25.869 1.00 94.00 334 TRP A C 1
ATOM 2695 O O . TRP A 1 334 ? -25.541 17.103 25.554 1.00 94.00 334 TRP A O 1
ATOM 2705 N N . PRO A 1 335 ? -27.134 16.294 26.931 1.00 94.12 335 PRO A N 1
ATOM 2706 C CA . PRO A 1 335 ? -27.332 17.524 27.700 1.00 94.12 335 PRO A CA 1
ATOM 2707 C C . PRO A 1 335 ? -26.042 18.134 28.234 1.00 94.12 335 PRO A C 1
ATOM 2709 O O . PRO A 1 335 ? -25.940 19.349 28.312 1.00 94.12 335 PRO A O 1
ATOM 2712 N N . TYR A 1 336 ? -25.032 17.320 28.530 1.00 95.38 336 TYR A N 1
ATOM 2713 C CA . TYR A 1 336 ? -23.751 17.781 29.067 1.00 95.38 336 TYR A CA 1
ATOM 2714 C C . TYR A 1 336 ? -22.602 17.742 28.049 1.00 95.38 336 TYR A C 1
ATOM 2716 O O . TYR A 1 336 ? -21.468 18.069 28.397 1.00 95.38 336 TYR A O 1
ATOM 2724 N N . GLY A 1 337 ? -22.880 17.373 26.797 1.00 95.38 337 GLY A N 1
ATOM 2725 C CA . GLY A 1 337 ? -21.876 17.079 25.773 1.00 95.38 337 GLY A CA 1
ATOM 2726 C C . GLY A 1 337 ? -21.487 15.600 25.727 1.00 95.38 337 GLY A C 1
ATOM 2727 O O . GLY A 1 337 ? -22.033 14.765 26.452 1.00 95.38 337 GLY A O 1
ATOM 2728 N N . TYR A 1 338 ? -20.557 15.278 24.829 1.00 96.19 338 TYR A N 1
ATOM 2729 C CA . TYR A 1 338 ? -20.048 13.922 24.618 1.00 96.19 338 TYR A CA 1
ATOM 2730 C C . TYR A 1 338 ? -18.588 13.943 24.138 1.00 96.19 338 TYR A C 1
ATOM 2732 O O . TYR A 1 338 ? -18.006 14.992 23.848 1.00 96.19 338 TYR A O 1
ATOM 2740 N N . ALA A 1 339 ? -17.974 12.768 24.086 1.00 96.69 339 ALA A N 1
ATOM 2741 C CA . ALA A 1 339 ? -16.588 12.571 23.699 1.00 96.69 339 ALA A CA 1
ATOM 2742 C C . ALA A 1 339 ? -16.435 11.307 22.856 1.00 96.69 339 ALA A C 1
ATOM 2744 O O . ALA A 1 339 ? -16.986 10.261 23.195 1.00 96.69 339 ALA A O 1
ATOM 2745 N N . SER A 1 340 ? -15.638 11.369 21.789 1.00 94.50 340 SER A N 1
ATOM 2746 C CA . SER A 1 340 ? -15.212 10.147 21.093 1.00 94.50 340 SER A CA 1
ATOM 2747 C C . SER A 1 340 ? -14.315 9.315 22.006 1.00 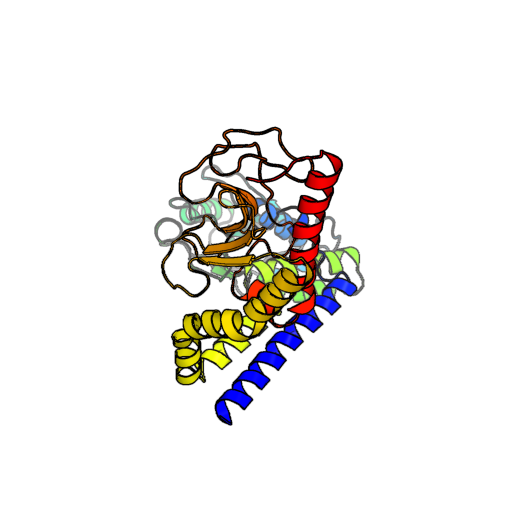94.50 340 SER A C 1
ATOM 2749 O O . SER A 1 340 ? -13.531 9.859 22.791 1.00 94.50 340 SER A O 1
ATOM 2751 N N . LEU A 1 341 ? -14.390 7.988 21.901 1.00 93.88 341 LEU A N 1
ATOM 2752 C CA . LEU A 1 341 ? -13.430 7.143 22.600 1.00 93.88 341 LEU A CA 1
ATOM 2753 C C . LEU A 1 341 ? -12.026 7.369 22.017 1.00 93.88 341 LEU A C 1
ATOM 2755 O O . LEU A 1 341 ? -11.845 7.411 20.804 1.00 93.88 341 LEU A O 1
ATOM 2759 N N . ASN A 1 342 ? -11.018 7.513 22.881 1.00 92.19 342 ASN A N 1
ATOM 2760 C CA . ASN A 1 342 ? -9.626 7.663 22.448 1.00 92.19 342 ASN A CA 1
ATOM 2761 C C . ASN A 1 342 ? -8.911 6.314 22.253 1.00 92.19 342 ASN A C 1
ATOM 2763 O O . ASN A 1 342 ? -7.905 6.250 21.553 1.00 92.19 342 ASN A O 1
ATOM 2767 N N . LYS A 1 343 ? -9.439 5.236 22.842 1.00 92.00 343 LYS A N 1
ATOM 2768 C CA . LYS A 1 343 ? -9.086 3.835 22.562 1.00 92.00 343 LYS A CA 1
ATOM 2769 C C . LYS A 1 343 ? -10.358 3.041 22.289 1.00 92.00 343 LYS A C 1
ATOM 2771 O O . LYS A 1 343 ? -11.402 3.374 22.842 1.00 92.00 343 LYS A O 1
ATOM 2776 N N . TYR A 1 344 ? -10.269 1.998 21.463 1.00 91.44 344 TYR A N 1
ATOM 2777 C CA . TYR A 1 344 ? -11.423 1.170 21.074 1.00 91.44 344 TYR A CA 1
ATOM 2778 C C . TYR A 1 344 ? -12.567 1.985 20.446 1.00 91.44 344 TYR A C 1
ATOM 2780 O O . TYR A 1 344 ? -13.743 1.721 20.694 1.00 91.44 344 TYR A O 1
ATOM 2788 N N . ARG A 1 345 ? -12.209 3.014 19.665 1.00 90.75 345 ARG A N 1
ATOM 2789 C CA . ARG A 1 345 ? -13.163 3.874 18.957 1.00 90.75 345 ARG A CA 1
ATOM 2790 C C . ARG A 1 345 ? -13.869 3.125 17.839 1.00 90.75 345 ARG A C 1
ATOM 2792 O O . ARG A 1 345 ? -15.078 3.212 17.748 1.00 90.75 345 ARG A O 1
ATOM 2799 N N . TYR A 1 346 ? -13.113 2.393 17.027 1.00 88.19 346 TYR A N 1
ATOM 2800 C CA . TYR A 1 346 ? -13.629 1.609 15.907 1.00 88.19 346 TYR A CA 1
ATOM 2801 C C . TYR A 1 346 ? -13.735 0.146 16.308 1.00 88.19 346 TYR A C 1
ATOM 2803 O O . TYR A 1 346 ? -12.855 -0.348 17.014 1.00 88.19 346 TYR A O 1
ATOM 2811 N N . TRP A 1 347 ? -14.831 -0.509 15.923 1.00 85.50 347 TRP A N 1
ATOM 2812 C CA . TRP A 1 347 ? -15.119 -1.914 16.246 1.00 85.50 347 TRP A CA 1
ATOM 2813 C C . TRP A 1 347 ? -15.271 -2.775 14.980 1.00 85.50 347 TRP A C 1
ATOM 2815 O O . TRP A 1 347 ? -16.212 -3.570 14.859 1.00 85.50 347 TRP A O 1
ATOM 2825 N N . ASP A 1 348 ? -14.347 -2.604 14.039 1.00 84.31 348 ASP A N 1
ATOM 2826 C CA . ASP A 1 348 ? -14.094 -3.528 12.932 1.00 84.31 348 ASP A CA 1
ATOM 2827 C C . ASP A 1 348 ? -13.603 -4.911 13.435 1.00 84.31 348 ASP A C 1
ATOM 2829 O O . ASP A 1 348 ? -13.391 -5.139 14.629 1.00 84.31 348 ASP A O 1
ATOM 2833 N N . MET A 1 349 ? -13.414 -5.884 12.539 1.00 85.50 349 MET A N 1
ATOM 2834 C CA . MET A 1 349 ? -13.014 -7.247 12.937 1.00 85.50 349 MET A CA 1
ATOM 2835 C C . MET A 1 349 ? -11.632 -7.319 13.614 1.00 85.50 349 MET A C 1
ATOM 2837 O O . MET A 1 349 ? -11.417 -8.184 14.467 1.00 85.50 349 MET A O 1
ATOM 2841 N N . THR A 1 350 ? -10.709 -6.414 13.282 1.00 84.50 350 THR A N 1
ATOM 2842 C CA . THR A 1 350 ? -9.359 -6.364 13.864 1.00 84.50 350 THR A CA 1
ATOM 2843 C C . THR A 1 350 ? -9.407 -5.847 15.296 1.00 84.50 350 THR A C 1
ATOM 2845 O O . THR A 1 350 ? -8.903 -6.496 16.215 1.00 84.50 350 THR A O 1
ATOM 2848 N N . SER A 1 351 ? -10.061 -4.707 15.507 1.00 87.12 351 SER A N 1
ATOM 2849 C CA . SER A 1 351 ? -10.247 -4.117 16.838 1.00 87.12 351 SER A CA 1
ATOM 2850 C C . SER A 1 351 ? -11.106 -5.005 17.744 1.00 87.12 351 SER A C 1
ATOM 2852 O O . SER A 1 351 ? -10.810 -5.150 18.931 1.00 87.12 351 SER A O 1
ATOM 2854 N N . ARG A 1 352 ? -12.104 -5.713 17.196 1.00 89.00 352 ARG A N 1
ATOM 2855 C CA . ARG A 1 352 ? -12.843 -6.753 17.934 1.00 89.00 352 ARG A CA 1
ATOM 2856 C C . ARG A 1 352 ? -11.945 -7.883 18.406 1.00 89.00 352 ARG A C 1
ATOM 2858 O O . ARG A 1 352 ? -12.071 -8.299 19.554 1.00 89.00 352 ARG A O 1
ATOM 2865 N N . ALA A 1 353 ? -11.037 -8.371 17.562 1.00 90.69 353 ALA A N 1
ATOM 2866 C CA . ALA A 1 353 ? -10.080 -9.391 17.981 1.00 90.69 353 ALA A CA 1
ATOM 2867 C C . ALA A 1 353 ? -9.206 -8.888 19.145 1.00 90.69 353 ALA A C 1
ATOM 2869 O O . ALA A 1 353 ? -8.953 -9.638 20.088 1.00 90.69 353 ALA A O 1
ATOM 2870 N N . GLU A 1 354 ? -8.798 -7.615 19.134 1.00 91.62 354 GLU A N 1
ATOM 2871 C CA . GLU A 1 354 ? -8.072 -7.001 20.253 1.00 91.62 354 GLU A CA 1
ATOM 2872 C C . GLU A 1 354 ? -8.913 -6.956 21.539 1.00 91.62 354 GLU A C 1
ATOM 2874 O O . GLU A 1 354 ? -8.436 -7.414 22.581 1.00 91.62 354 GLU A O 1
ATOM 2879 N N . ILE A 1 355 ? -10.163 -6.479 21.459 1.00 93.25 355 ILE A N 1
ATOM 2880 C CA . ILE A 1 355 ? -11.115 -6.417 22.584 1.00 93.25 355 ILE A CA 1
ATOM 2881 C C . ILE A 1 355 ? -11.374 -7.814 23.162 1.00 93.25 355 ILE A C 1
ATOM 2883 O O . ILE A 1 355 ? -11.384 -8.001 24.377 1.00 93.25 355 ILE A O 1
ATOM 2887 N N . ILE A 1 356 ? -11.562 -8.820 22.309 1.00 93.50 356 ILE A N 1
ATOM 2888 C CA . ILE A 1 356 ? -11.854 -10.196 22.730 1.00 93.50 356 ILE A CA 1
ATOM 2889 C C . ILE A 1 356 ? -10.631 -10.853 23.376 1.00 93.50 356 ILE A C 1
ATOM 2891 O O . ILE A 1 356 ? -10.773 -11.576 24.360 1.00 93.50 356 ILE A O 1
ATOM 2895 N N . ASN A 1 357 ? -9.431 -10.600 22.852 1.00 92.69 357 ASN A N 1
ATOM 2896 C CA . ASN A 1 357 ? -8.193 -11.142 23.416 1.00 92.69 357 ASN A CA 1
ATOM 2897 C C . ASN A 1 357 ? -7.747 -10.402 24.687 1.00 92.69 357 ASN A C 1
ATOM 2899 O O . ASN A 1 357 ? -6.995 -10.956 25.483 1.00 92.69 357 ASN A O 1
ATOM 2903 N N . ASN A 1 358 ? -8.199 -9.161 24.889 1.00 95.19 358 ASN A N 1
ATOM 2904 C CA . ASN A 1 358 ? -7.830 -8.312 26.022 1.00 95.19 358 ASN A CA 1
ATOM 2905 C C . ASN A 1 358 ? -9.067 -7.746 26.737 1.00 95.19 358 ASN A C 1
ATOM 2907 O O . ASN A 1 358 ? -9.098 -6.562 27.080 1.00 95.19 358 ASN A O 1
ATOM 2911 N N . THR A 1 359 ? -10.092 -8.571 26.966 1.00 95.88 359 THR A N 1
ATOM 2912 C CA . THR A 1 359 ? -11.395 -8.081 27.447 1.00 95.88 359 THR A CA 1
ATOM 2913 C C . THR A 1 359 ? -11.290 -7.306 28.756 1.00 95.88 359 THR A C 1
ATOM 2915 O O . THR A 1 359 ? -11.924 -6.266 28.879 1.00 95.88 359 THR A O 1
ATOM 2918 N N . ASP A 1 360 ? -10.426 -7.716 29.687 1.00 95.38 360 ASP A N 1
ATOM 2919 C CA . ASP A 1 360 ? -10.219 -6.982 30.945 1.00 95.38 360 ASP A CA 1
ATOM 2920 C C . ASP A 1 360 ? -9.678 -5.567 30.726 1.00 95.38 360 ASP A C 1
ATOM 2922 O O . ASP A 1 360 ? -10.121 -4.624 31.375 1.00 95.38 360 ASP A O 1
ATOM 2926 N N . LYS A 1 361 ? -8.764 -5.378 29.764 1.00 96.88 361 LYS A N 1
ATOM 2927 C CA . LYS A 1 361 ? -8.235 -4.044 29.437 1.00 96.88 361 LYS A CA 1
ATOM 2928 C C . LYS A 1 361 ? -9.307 -3.157 28.815 1.00 96.88 361 LYS A C 1
ATOM 2930 O O . LYS A 1 361 ? -9.345 -1.964 29.099 1.00 96.88 361 LYS A O 1
ATOM 2935 N N . PHE A 1 362 ? -10.155 -3.724 27.958 1.00 96.44 362 PHE A N 1
ATOM 2936 C CA . PHE A 1 362 ? -11.279 -3.002 27.367 1.00 96.44 362 PHE A CA 1
ATOM 2937 C C . PHE A 1 362 ? -12.301 -2.592 28.437 1.00 96.44 362 PHE A C 1
ATOM 2939 O O . PHE A 1 362 ? -12.667 -1.424 28.528 1.00 96.44 362 PHE A O 1
ATOM 2946 N N . VAL A 1 363 ? -12.710 -3.535 29.284 1.00 96.69 363 VAL A N 1
ATOM 2947 C CA . VAL A 1 363 ? -13.679 -3.332 30.371 1.00 96.69 363 VAL A CA 1
ATOM 2948 C C . VAL A 1 363 ? -13.166 -2.290 31.370 1.00 96.69 363 VAL A C 1
ATOM 2950 O O . VAL A 1 363 ? -13.882 -1.337 31.670 1.00 96.69 363 VAL A O 1
ATOM 2953 N N . ASN A 1 364 ? -11.901 -2.378 31.794 1.00 97.44 364 ASN A N 1
ATOM 2954 C CA . ASN A 1 364 ? -11.282 -1.371 32.662 1.00 97.44 364 ASN A CA 1
ATOM 2955 C C . ASN A 1 364 ? -11.256 0.019 32.018 1.00 97.44 364 ASN A C 1
ATOM 2957 O O . ASN A 1 364 ? -11.560 1.005 32.679 1.00 97.44 364 ASN A O 1
ATOM 2961 N N . TYR A 1 365 ? -10.976 0.109 30.718 1.00 97.75 365 TYR A N 1
ATOM 2962 C CA . TYR A 1 365 ? -11.036 1.384 30.007 1.00 97.75 365 TYR A CA 1
ATOM 2963 C C . TYR A 1 365 ? -12.455 1.984 30.001 1.00 97.75 365 TYR A C 1
ATOM 2965 O O . TYR A 1 365 ? -12.611 3.187 30.202 1.00 97.75 365 TYR A O 1
ATOM 2973 N N . ILE A 1 366 ? -13.502 1.171 29.815 1.00 97.69 366 ILE A N 1
ATOM 2974 C CA . ILE A 1 366 ? -14.899 1.631 29.927 1.00 97.69 366 ILE A CA 1
ATOM 2975 C C . ILE A 1 366 ? -15.205 2.101 31.355 1.00 97.69 366 ILE A C 1
ATOM 2977 O O . ILE A 1 366 ? -15.794 3.169 31.534 1.00 97.69 366 ILE A O 1
ATOM 2981 N N . LYS A 1 367 ? -14.752 1.353 32.368 1.00 97.75 367 LYS A N 1
ATOM 2982 C CA . LYS A 1 367 ? -14.882 1.718 33.784 1.00 97.75 367 LYS A CA 1
ATOM 2983 C C . LYS A 1 367 ? -14.243 3.073 34.090 1.00 97.75 367 LYS A C 1
ATOM 2985 O O . LYS A 1 367 ? -14.905 3.916 34.685 1.00 97.75 367 LYS A O 1
ATOM 2990 N N . GLU A 1 368 ? -13.022 3.321 33.618 1.00 97.81 368 GLU A N 1
ATOM 2991 C CA . GLU A 1 368 ? -12.335 4.612 33.777 1.00 97.81 368 GLU A CA 1
ATOM 2992 C C . GLU A 1 368 ? -13.158 5.775 33.198 1.00 97.81 368 GLU A C 1
ATOM 2994 O O . GLU A 1 368 ? -13.230 6.847 33.797 1.00 97.81 368 GLU A O 1
ATOM 2999 N N . LYS A 1 369 ? -13.823 5.579 32.047 1.00 97.81 369 LYS A N 1
ATOM 3000 C CA . LYS A 1 369 ? -14.701 6.609 31.461 1.00 97.81 369 LYS A CA 1
ATOM 3001 C C . LYS A 1 369 ? -15.931 6.881 32.321 1.00 97.81 369 LYS A C 1
ATOM 3003 O O . LYS A 1 369 ? -16.289 8.042 32.501 1.00 97.81 369 LYS A O 1
ATOM 3008 N N . ILE A 1 370 ? -16.553 5.835 32.861 1.00 96.94 370 ILE A N 1
ATOM 3009 C CA . ILE A 1 370 ? -17.697 5.960 33.775 1.00 96.94 370 ILE A CA 1
ATOM 3010 C C . ILE A 1 370 ? -17.272 6.707 35.043 1.00 96.94 370 ILE A C 1
ATOM 3012 O O . ILE A 1 370 ? -17.902 7.692 35.419 1.00 96.94 370 ILE A O 1
ATOM 3016 N N . GLU A 1 371 ? -16.175 6.284 35.674 1.00 96.69 371 GLU A N 1
ATOM 3017 C CA . GLU A 1 371 ? -15.654 6.890 36.904 1.00 96.69 371 GLU A CA 1
ATOM 3018 C C . GLU A 1 371 ? -15.306 8.362 36.722 1.00 96.69 371 GLU A C 1
ATOM 3020 O O . GLU A 1 371 ? -15.596 9.176 37.599 1.00 96.69 371 GLU A O 1
ATOM 3025 N N . ALA A 1 372 ? -14.729 8.725 35.581 1.00 96.88 372 ALA A N 1
ATOM 3026 C CA . ALA A 1 372 ? -14.363 10.102 35.307 1.00 96.88 372 ALA A CA 1
ATOM 3027 C C . ALA A 1 372 ? -15.602 11.007 35.136 1.00 96.88 372 ALA A C 1
ATOM 3029 O O . ALA A 1 372 ? -15.614 12.121 35.661 1.00 96.88 372 ALA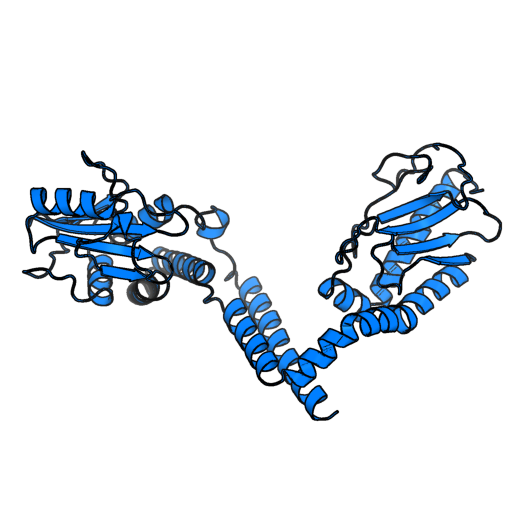 A O 1
ATOM 3030 N N . VAL A 1 373 ? -16.678 10.511 34.507 1.00 96.44 373 VAL A N 1
ATOM 3031 C CA . VAL A 1 373 ? -17.966 11.231 34.443 1.00 96.44 373 VAL A CA 1
ATOM 3032 C C . VAL A 1 373 ? -18.580 11.381 35.837 1.00 96.44 373 VAL A C 1
ATOM 3034 O O . VAL A 1 373 ? -18.936 12.490 36.231 1.00 96.44 373 VAL A O 1
ATOM 3037 N N . LEU A 1 374 ? -18.666 10.292 36.609 1.00 94.50 374 LEU A N 1
ATOM 3038 C CA . LEU A 1 374 ? -19.234 10.317 37.964 1.00 94.50 374 LEU A CA 1
ATOM 3039 C C . LEU A 1 374 ? -18.447 11.239 38.906 1.00 94.50 374 LEU A C 1
ATOM 3041 O O . LEU A 1 374 ? -19.036 11.977 39.693 1.00 94.50 374 LEU A O 1
ATOM 3045 N N . THR A 1 375 ? -17.118 11.227 38.806 1.00 96.31 375 THR A N 1
ATOM 3046 C CA . THR A 1 375 ? -16.237 12.094 39.600 1.00 96.31 375 THR A CA 1
ATOM 3047 C C . THR A 1 375 ? -16.514 13.562 39.309 1.00 96.31 375 THR A C 1
ATOM 3049 O O . THR A 1 375 ? -16.652 14.353 40.242 1.00 96.31 375 THR A O 1
ATOM 3052 N N . GLU A 1 376 ? -16.641 13.933 38.035 1.00 97.12 376 GLU A N 1
ATOM 3053 C CA . GLU A 1 376 ? -16.900 15.321 37.662 1.00 97.12 376 GLU A CA 1
ATOM 3054 C C . GLU A 1 376 ? -18.306 15.787 38.082 1.00 97.12 376 GLU A C 1
ATOM 3056 O O . GLU A 1 376 ? -18.457 16.902 38.586 1.00 97.12 376 GLU A O 1
ATOM 3061 N N . LEU A 1 377 ? -19.325 14.930 37.947 1.00 93.75 377 LEU A N 1
ATOM 3062 C CA . LEU A 1 377 ? -20.680 15.217 38.436 1.00 93.75 377 LEU A CA 1
ATOM 3063 C C . LEU A 1 377 ? -20.682 15.486 39.946 1.00 93.75 377 LEU A C 1
ATOM 3065 O O . LEU A 1 377 ? -21.224 16.501 40.389 1.00 93.75 377 LEU A O 1
ATOM 3069 N N . ASN A 1 378 ? -20.002 14.635 40.719 1.00 93.62 378 ASN A N 1
ATOM 3070 C CA . ASN A 1 378 ? -19.877 14.785 42.168 1.00 93.62 378 ASN A CA 1
ATOM 3071 C C . ASN A 1 378 ? -19.140 16.075 42.556 1.00 93.62 378 ASN A C 1
ATOM 3073 O O . ASN A 1 378 ? -19.602 16.800 43.433 1.00 93.62 378 ASN A O 1
ATOM 3077 N N . GLN A 1 379 ? -18.030 16.401 41.884 1.00 96.00 379 GLN A N 1
ATOM 3078 C CA . GLN A 1 379 ? -17.269 17.636 42.129 1.00 96.00 379 GLN A CA 1
ATOM 3079 C C . GLN A 1 379 ? -18.093 18.902 41.872 1.00 96.00 379 GLN A C 1
ATOM 3081 O O . GLN A 1 379 ? -17.899 19.912 42.546 1.00 96.00 379 GLN A O 1
ATOM 3086 N N . ARG A 1 380 ? -19.014 18.853 40.904 1.00 95.31 380 ARG A N 1
ATOM 3087 C CA . ARG A 1 380 ? -19.904 19.969 40.559 1.00 95.31 380 ARG A CA 1
ATOM 3088 C C . ARG A 1 380 ? -21.228 19.959 41.330 1.00 95.31 380 ARG A C 1
ATOM 3090 O O . ARG A 1 380 ? -22.031 20.866 41.136 1.00 95.31 380 ARG A O 1
ATOM 3097 N N . GLY A 1 381 ? -21.476 18.951 42.170 1.00 92.19 381 GLY A N 1
ATOM 3098 C CA . GLY A 1 381 ? -22.746 18.789 42.883 1.00 92.19 381 GLY A CA 1
ATOM 3099 C C . GLY A 1 381 ? -23.950 18.552 41.963 1.00 92.19 381 GLY A C 1
ATOM 3100 O O . GLY A 1 381 ? -25.075 18.874 42.338 1.00 92.19 381 GLY A O 1
ATOM 3101 N N . ILE A 1 382 ? -23.728 18.020 40.756 1.00 90.25 382 ILE A N 1
ATOM 3102 C CA . ILE A 1 382 ? -24.786 17.753 39.777 1.00 90.25 382 ILE A CA 1
ATOM 3103 C C . ILE A 1 382 ? -25.398 16.387 40.085 1.00 90.25 382 ILE A C 1
ATOM 3105 O O . ILE A 1 382 ? -24.708 15.369 40.042 1.00 90.25 382 ILE A O 1
ATOM 3109 N N . LYS A 1 383 ? -26.706 16.363 40.347 1.00 84.81 383 LYS A N 1
ATOM 3110 C CA . LYS A 1 383 ? -27.493 15.129 40.387 1.00 84.81 383 LYS A CA 1
ATOM 3111 C C . LYS A 1 383 ? -28.198 14.946 39.052 1.00 84.81 383 LYS A C 1
ATOM 3113 O O . LYS A 1 383 ? -28.833 15.874 38.564 1.00 84.81 383 LYS A O 1
ATOM 3118 N N . LEU A 1 384 ? -28.031 13.767 38.470 1.00 84.62 384 LEU A N 1
ATOM 3119 C CA . LEU A 1 384 ? -28.715 13.382 37.244 1.00 84.62 384 LEU A CA 1
ATOM 3120 C C . LEU A 1 384 ? -30.174 13.018 37.555 1.00 84.62 384 LEU A C 1
ATOM 3122 O O . LEU A 1 384 ? -30.437 12.406 38.590 1.00 84.62 384 LEU A O 1
ATOM 3126 N N . GLU A 1 385 ? -31.095 13.408 36.672 1.00 74.94 385 GLU A N 1
ATOM 3127 C CA . GLU A 1 385 ? -32.544 13.142 36.773 1.00 74.94 385 GLU A CA 1
ATOM 3128 C C . GLU A 1 385 ? -32.984 11.956 35.916 1.00 74.94 385 GLU A C 1
ATOM 3130 O O . GLU A 1 385 ? -32.370 11.715 34.847 1.00 74.94 385 GLU A O 1
#

Secondary structure (DSSP, 8-state):
-HHHHHHHHHHHHHHHHHHHHHHHHHHTTTT--HHHHTTGGG-HHHHHHHHHHHH-TTSTT--TTHHHHHHHHHH-----SS----TTEEEEEEEEETTEEEEEEEEETTS-EEEEEE-SSPPPPTTHHHHHHHHHHHHH-TTSEEEEEEESS-PPPPHHHHTT---EEEEIIIIIHHHHHHHHHHTTT-HHHHHHHHHHHHHHHHHTT-SHHHHHHHHHHHHHHTTHHHHHHHHHTHHHHHHHHIIIIIHHHHHHHHHHTTEEEEEESSS--SSSPEEEEEEETT--SEEEEEEE--SSSS--EEEEEEE-TT----SPPPPTT--BPP-SSSTT-EEE-SSS---SHHHHHHHHHTHHHHHHHHHHHHHHHHHHHHHTTPPP-